Protein AF-A0A4U0VPD2-F1 (afdb_monomer)

Radius of gyration: 25.81 Å; Cα contacts (8 Å, |Δi|>4): 591; chains: 1; bounding box: 63×82×70 Å

pLDDT: mean 79.39, std 20.28, range [28.38, 97.88]

Solvent-accessible surface area (backbone atoms only — not comparable to full-atom values): 23406 Å² total; per-residue (Å²): 134,85,89,72,77,58,67,69,59,53,50,53,51,49,61,71,66,44,53,62,98,40,80,97,32,46,64,57,28,52,53,48,34,50,51,46,30,72,76,31,74,89,40,30,65,59,30,50,51,64,62,63,42,49,47,85,44,72,58,61,93,50,97,59,40,65,62,51,50,54,50,52,41,49,76,73,60,45,29,87,94,36,46,38,31,29,41,38,41,35,30,57,66,44,66,49,91,82,62,72,74,71,69,78,74,71,72,86,77,78,89,83,77,94,71,85,79,80,86,89,83,90,83,89,84,88,84,88,84,88,85,87,84,88,80,90,80,91,78,93,76,91,79,83,84,80,83,79,87,74,90,74,88,74,74,91,69,72,76,72,65,59,55,61,66,43,48,50,68,43,50,21,64,57,47,35,57,30,28,77,56,29,41,34,36,39,35,30,59,39,79,33,92,67,54,35,52,68,28,65,51,21,45,33,38,38,36,44,33,90,78,60,76,53,75,46,55,62,72,80,25,44,34,72,29,66,70,17,37,39,34,38,27,34,34,29,34,37,68,56,90,85,62,65,64,43,52,31,22,33,44,34,35,34,45,23,40,49,48,71,58,78,52,59,40,60,25,24,61,55,23,30,34,41,38,39,31,62,32,61,65,61,54,43,83,76,54,60,72,36,56,36,64,46,29,27,37,39,38,42,36,32,71,74,81,58,74,88,80,64,81,85,63,82,57,34,71,29,89,49,25,44,35,40,37,41,32,41,32,50,75,76,71,92,76,57,94,62,81,86,72,88,72,75,80,58,61,67,60,50,49,55,49,50,67,64,38,46,50,35,97,71,39,47,81,46,83,44,79,37,85,52,55,72,67,57,50,49,51,49,56,34,44,77,70,57,60,69,53,60,89,80,68,80,83,130

Mean predicted aligned error: 10.64 Å

Sequence (396 aa):
MRYRLPLELELTILELAAPPLVKPRLHDRVDFFIKISLVHRSLTAWAQERLHDQFLYTYRPREDEHARLEQRLTEAGFGPSRPISHLYLDVTRFRRRGDPEPDDFDSDAEEDSETSAGAETASSVSAETASSKSAETASAGSESYQSSGGQSNQPSDGHRIFEHAAFERTLSPLLGHYVQGLDTLWLMPPYSWLNLSGIPAPRLLEMDDEAFGNAWDHLHALPLSQRTTLVLRRTVLVLDHENTGCPLRTLILDRCRVFMTADFLYHFPDLEILIVCKSIMLNSVQQFDWLSPSARHIHILQDNFEDLQEDPAPAATFPALESLTFTWLQPDTDKSDGPAVDVADPLPDLRKFVESSIVAPQCTFKYLRSTKSSEEALADAMADLGLASSAFLDSD

Nearest PDB structures (foldseek):
  6ejx-assembly2_A  TM=3.289E-01  e=1.719E+00  Mus musculus

Structure (mmCIF, N/CA/C/O backbone):
data_AF-A0A4U0VPD2-F1
#
_entry.id   AF-A0A4U0VPD2-F1
#
loop_
_atom_site.group_PDB
_atom_site.id
_atom_site.type_symbol
_atom_site.label_atom_id
_atom_site.label_alt_id
_atom_site.label_comp_id
_atom_site.label_asym_id
_atom_site.label_entity_id
_atom_site.label_seq_id
_atom_site.pdbx_PDB_ins_code
_atom_site.Cartn_x
_atom_site.Cartn_y
_atom_site.Cartn_z
_atom_site.occupancy
_atom_site.B_iso_or_equiv
_atom_site.auth_seq_id
_atom_site.auth_comp_id
_atom_site.auth_asym_id
_atom_site.auth_atom_id
_atom_site.pdbx_PDB_model_num
ATOM 1 N N . MET A 1 1 ? -13.083 -40.953 20.394 1.00 58.88 1 MET A N 1
ATOM 2 C CA . MET A 1 1 ? -12.388 -39.726 20.837 1.00 58.88 1 MET A CA 1
ATOM 3 C C . MET A 1 1 ? -12.382 -38.766 19.661 1.00 58.88 1 MET A C 1
ATOM 5 O O . MET A 1 1 ? -12.027 -39.201 18.575 1.00 58.88 1 MET A O 1
ATOM 9 N N . ARG A 1 2 ? -12.872 -37.531 19.819 1.00 75.19 2 ARG A N 1
ATOM 10 C CA . ARG A 1 2 ? -12.791 -36.522 18.752 1.00 75.19 2 ARG A CA 1
ATOM 11 C C . ARG A 1 2 ? -11.402 -35.896 18.836 1.00 75.19 2 ARG A C 1
ATOM 13 O O . ARG A 1 2 ? -11.081 -35.314 19.867 1.00 75.19 2 ARG A O 1
ATOM 20 N N . TYR A 1 3 ? -10.582 -36.086 17.808 1.00 83.44 3 TYR A N 1
ATOM 21 C CA . TYR A 1 3 ? -9.307 -35.384 17.694 1.00 83.44 3 TYR A CA 1
ATOM 22 C C . TYR A 1 3 ? -9.610 -33.900 17.498 1.00 83.44 3 TYR A C 1
ATOM 24 O O . TYR A 1 3 ? -10.364 -33.546 16.593 1.00 83.44 3 TYR A O 1
ATOM 32 N N . ARG A 1 4 ? -9.083 -33.060 18.387 1.00 87.62 4 ARG A N 1
ATOM 33 C CA . ARG A 1 4 ? -9.172 -31.605 18.293 1.00 87.62 4 ARG A CA 1
ATOM 34 C C . ARG A 1 4 ? -7.762 -31.065 18.091 1.00 87.62 4 ARG A C 1
ATOM 36 O O . ARG A 1 4 ? -6.825 -31.608 18.679 1.00 87.62 4 ARG A O 1
ATOM 43 N N . LEU A 1 5 ? -7.618 -30.068 17.224 1.00 90.25 5 LEU A N 1
ATOM 44 C CA . LEU A 1 5 ? -6.331 -29.417 17.015 1.00 90.25 5 LEU A CA 1
ATOM 45 C C . LEU A 1 5 ? -5.939 -28.645 18.292 1.00 90.25 5 LEU A C 1
ATOM 47 O O . LEU A 1 5 ? -6.823 -28.216 19.039 1.00 90.25 5 LEU A O 1
ATOM 51 N N . PRO A 1 6 ? -4.635 -28.489 18.576 1.00 93.56 6 PRO A N 1
ATOM 52 C CA . PRO A 1 6 ? -4.155 -27.499 19.537 1.00 93.56 6 PRO A CA 1
ATOM 53 C C . PRO A 1 6 ? -4.766 -26.123 19.249 1.00 93.56 6 PRO A C 1
ATOM 55 O O . PRO A 1 6 ? -4.922 -25.758 18.081 1.00 93.56 6 PRO A O 1
ATOM 58 N N . LEU A 1 7 ? -5.120 -25.375 20.297 1.00 89.56 7 LEU A N 1
ATOM 59 C CA . LEU A 1 7 ? -5.820 -24.093 20.163 1.00 89.56 7 LEU A CA 1
ATOM 60 C C . LEU A 1 7 ? -5.009 -23.103 19.322 1.00 89.56 7 LEU A C 1
ATOM 62 O O . LEU A 1 7 ? -5.571 -22.396 18.500 1.00 89.56 7 LEU A O 1
ATOM 66 N N . GLU A 1 8 ? -3.694 -23.104 19.486 1.00 90.88 8 GLU A N 1
ATOM 67 C CA . GLU A 1 8 ? -2.759 -22.247 18.764 1.00 90.88 8 GLU A CA 1
ATOM 68 C C . GLU A 1 8 ? -2.860 -22.492 17.254 1.00 90.88 8 GLU A C 1
ATOM 70 O O . GLU A 1 8 ? -2.989 -21.549 16.482 1.00 90.88 8 GLU A O 1
ATOM 75 N N . LEU A 1 9 ? -2.919 -23.763 16.837 1.00 92.69 9 LEU A N 1
ATOM 76 C CA . LEU A 1 9 ? -3.106 -24.126 15.431 1.00 92.69 9 LEU A CA 1
ATOM 77 C C . LEU A 1 9 ? -4.513 -23.781 14.929 1.00 92.69 9 LEU A C 1
ATOM 79 O O . LEU A 1 9 ? -4.644 -23.347 13.788 1.00 92.69 9 LEU A O 1
ATOM 83 N N . GLU A 1 10 ? -5.558 -23.948 15.754 1.00 93.00 10 GLU A N 1
ATOM 84 C CA . GLU A 1 10 ? -6.913 -23.488 15.402 1.00 93.00 10 GLU A CA 1
ATOM 85 C C . GLU A 1 10 ? -6.909 -21.972 15.128 1.00 93.00 10 GLU A C 1
ATOM 87 O O . GLU A 1 10 ? -7.439 -21.538 14.106 1.00 93.00 10 GLU A O 1
ATOM 92 N N . LEU A 1 11 ? -6.272 -21.176 15.994 1.00 91.25 11 LEU A N 1
ATOM 93 C CA . LEU A 1 11 ? -6.189 -19.721 15.854 1.00 91.25 11 LEU A CA 1
ATOM 94 C C . LEU A 1 11 ? -5.367 -19.297 14.635 1.00 91.25 11 LEU A C 1
ATOM 96 O O . LEU A 1 11 ? -5.842 -18.464 13.870 1.00 91.25 11 LEU A O 1
ATOM 100 N N . THR A 1 12 ? -4.202 -19.906 14.390 1.00 89.44 12 THR A N 1
ATOM 101 C CA . THR A 1 12 ? -3.397 -19.617 13.191 1.00 89.44 12 THR A CA 1
ATOM 102 C C . THR A 1 12 ? -4.166 -19.932 11.909 1.00 89.44 12 THR A C 1
ATOM 104 O O . THR A 1 12 ? -4.150 -19.144 10.969 1.00 89.44 12 THR A O 1
ATOM 107 N N . ILE A 1 13 ? -4.887 -21.059 11.857 1.00 91.81 13 ILE A N 1
ATOM 108 C CA . ILE A 1 13 ? -5.717 -21.397 10.691 1.00 91.81 13 ILE A CA 1
ATOM 109 C C . ILE A 1 13 ? -6.816 -20.351 10.492 1.00 91.81 13 ILE A C 1
ATOM 111 O O . ILE A 1 13 ? -7.073 -19.953 9.360 1.00 91.81 13 ILE A O 1
ATOM 115 N N . LEU A 1 14 ? -7.466 -19.901 11.568 1.00 92.31 14 LEU A N 1
ATOM 116 C CA . LEU A 1 14 ? -8.516 -18.887 11.481 1.00 92.31 14 LEU A CA 1
ATOM 117 C C . LEU A 1 14 ? -7.982 -17.511 11.094 1.00 92.31 14 LEU A C 1
ATOM 119 O O . LEU A 1 14 ? -8.668 -16.787 10.384 1.00 92.31 14 LEU A O 1
ATOM 123 N N . GLU A 1 15 ? -6.779 -17.157 11.529 1.00 88.56 15 GLU A N 1
ATOM 124 C CA . GLU A 1 15 ? -6.104 -15.924 11.134 1.00 88.56 15 GLU A CA 1
ATOM 125 C C . GLU A 1 15 ? -5.752 -15.935 9.642 1.00 88.56 15 GLU A C 1
ATOM 127 O O . GLU A 1 15 ? -6.037 -14.964 8.947 1.00 88.56 15 GLU A O 1
ATOM 132 N N . LEU A 1 16 ? -5.252 -17.066 9.130 1.00 85.81 16 LEU A N 1
ATOM 133 C CA . LEU A 1 16 ? -4.991 -17.266 7.699 1.00 85.81 16 LEU A CA 1
ATOM 134 C C . LEU A 1 16 ? -6.275 -17.348 6.859 1.00 85.81 16 LEU A C 1
ATOM 136 O O . LEU A 1 16 ? -6.276 -16.964 5.692 1.00 85.81 16 LEU A O 1
ATOM 140 N N . ALA A 1 17 ? -7.360 -17.875 7.429 1.00 89.44 17 ALA A N 1
ATOM 141 C CA . ALA A 1 17 ? -8.655 -17.980 6.760 1.00 89.44 17 ALA A CA 1
ATOM 142 C C . ALA A 1 17 ? -9.471 -16.681 6.822 1.00 89.44 17 ALA A C 1
ATOM 144 O O . ALA A 1 17 ? -10.429 -16.532 6.059 1.00 89.44 17 ALA A O 1
ATOM 145 N N . ALA A 1 18 ? -9.133 -15.763 7.733 1.00 87.44 18 ALA A N 1
ATOM 146 C CA . ALA A 1 18 ? -9.822 -14.492 7.847 1.00 87.44 18 ALA A CA 1
ATOM 147 C C . ALA A 1 18 ? -9.641 -13.703 6.540 1.00 87.44 18 ALA A C 1
ATOM 149 O O . ALA A 1 18 ? -8.509 -13.565 6.069 1.00 87.44 18 ALA A O 1
ATOM 150 N N . PRO A 1 19 ? -10.722 -13.150 5.956 1.00 84.88 19 PRO A N 1
ATOM 151 C CA . PRO A 1 19 ? -10.618 -12.322 4.761 1.00 84.88 19 PRO A CA 1
ATOM 152 C C . PRO A 1 19 ? -9.566 -11.226 4.958 1.00 84.88 19 PRO A C 1
ATOM 154 O O . PRO A 1 19 ? -9.510 -10.647 6.050 1.00 84.88 19 PRO A O 1
ATOM 157 N N . PRO A 1 20 ? -8.713 -10.950 3.958 1.00 76.94 20 PRO A N 1
ATOM 158 C CA . PRO A 1 20 ? -7.597 -10.029 4.125 1.00 76.94 20 PRO A CA 1
ATOM 159 C C . PRO A 1 20 ? -8.111 -8.635 4.495 1.00 76.94 20 PRO A C 1
ATOM 161 O O . PRO A 1 20 ? -9.221 -8.253 4.115 1.00 76.94 20 PRO A O 1
ATOM 164 N N . LEU A 1 21 ? -7.302 -7.878 5.240 1.00 74.56 21 LEU A N 1
ATOM 165 C CA . LEU A 1 21 ? -7.589 -6.483 5.582 1.00 74.56 21 LEU A CA 1
ATOM 166 C C . LEU A 1 21 ? -7.436 -5.601 4.340 1.00 74.56 21 LEU A C 1
ATOM 168 O O . LEU A 1 21 ? -6.470 -4.872 4.196 1.00 74.56 21 LEU A O 1
ATOM 172 N N . VAL A 1 22 ? -8.370 -5.703 3.405 1.00 71.81 22 VAL A N 1
ATOM 173 C CA . VAL A 1 22 ? -8.450 -4.820 2.241 1.00 71.81 22 VAL A CA 1
ATOM 174 C C . VAL A 1 22 ? -9.832 -4.193 2.287 1.00 71.81 22 VAL A C 1
ATOM 176 O O . VAL A 1 22 ? -10.814 -4.910 2.489 1.00 71.81 22 VAL A O 1
ATOM 179 N N . LYS A 1 23 ? -9.921 -2.871 2.108 1.00 70.62 23 LYS A N 1
ATOM 180 C CA . LYS A 1 23 ? -11.165 -2.082 2.205 1.00 70.62 23 LYS A CA 1
ATOM 181 C C . LYS A 1 23 ? -12.425 -2.793 1.662 1.00 70.62 23 LYS A C 1
ATOM 183 O O . LYS A 1 23 ? -13.365 -2.955 2.442 1.00 70.62 23 LYS A O 1
ATOM 188 N N . PRO A 1 24 ? -12.477 -3.269 0.398 1.00 71.62 24 PRO A N 1
ATOM 189 C CA . PRO A 1 24 ? -13.682 -3.893 -0.160 1.00 71.62 24 PRO A CA 1
ATOM 190 C C . PRO A 1 24 ? -14.129 -5.167 0.572 1.00 71.62 24 PRO A C 1
ATOM 192 O O . PRO A 1 24 ? -15.276 -5.572 0.435 1.00 71.62 24 PRO A O 1
ATOM 195 N N . ARG A 1 25 ? -13.253 -5.792 1.369 1.00 78.56 25 ARG A N 1
ATOM 196 C CA . ARG A 1 25 ? -13.513 -7.035 2.112 1.00 78.56 25 ARG A CA 1
ATOM 197 C C . ARG A 1 25 ? -13.638 -6.831 3.620 1.00 78.56 25 ARG A C 1
ATOM 199 O O . ARG A 1 25 ? -13.714 -7.808 4.365 1.00 78.56 25 ARG A O 1
ATOM 206 N N . LEU A 1 26 ? -13.685 -5.587 4.103 1.00 80.94 26 LEU A N 1
ATOM 207 C CA . LEU A 1 26 ? -13.878 -5.319 5.532 1.00 80.94 26 LEU A CA 1
ATOM 208 C C . LEU A 1 26 ? -15.200 -5.906 6.039 1.00 80.94 26 LEU A C 1
ATOM 210 O O . LEU A 1 26 ? -15.225 -6.514 7.107 1.00 80.94 26 LEU A O 1
ATOM 214 N N . HIS A 1 27 ? -16.273 -5.798 5.251 1.00 84.94 27 HIS A N 1
ATOM 215 C CA . HIS A 1 27 ? -17.558 -6.423 5.570 1.00 84.94 27 HIS A CA 1
ATOM 216 C C . HIS A 1 27 ? -17.444 -7.949 5.657 1.00 84.94 27 HIS A C 1
ATOM 218 O O . HIS A 1 27 ? -17.878 -8.526 6.651 1.00 84.94 27 HIS A O 1
ATOM 224 N N . ASP A 1 28 ? -16.766 -8.587 4.698 1.00 87.25 28 ASP A N 1
ATOM 225 C CA . ASP A 1 28 ? -16.529 -10.035 4.718 1.00 87.25 28 ASP A CA 1
ATOM 226 C C . ASP A 1 28 ? -15.745 -10.464 5.961 1.00 87.25 28 ASP A C 1
ATOM 228 O O . ASP A 1 28 ? -16.038 -11.496 6.567 1.00 87.25 28 ASP A O 1
ATOM 232 N N . ARG A 1 29 ? -14.746 -9.668 6.364 1.00 88.12 29 ARG A N 1
ATOM 233 C CA . ARG A 1 29 ? -13.930 -9.935 7.553 1.00 88.12 29 ARG A CA 1
ATOM 234 C C . ARG A 1 29 ? -14.742 -9.790 8.838 1.00 88.12 29 ARG A C 1
ATOM 236 O O . ARG A 1 29 ? -14.632 -10.636 9.726 1.00 88.12 29 ARG A O 1
ATOM 243 N N . VAL A 1 30 ? -15.577 -8.757 8.938 1.00 89.38 30 VAL A N 1
ATOM 244 C CA . VAL A 1 30 ? -16.491 -8.580 10.074 1.00 89.38 30 VAL A CA 1
ATOM 245 C C . VAL A 1 30 ? -17.472 -9.748 10.153 1.00 89.38 30 VAL A C 1
ATOM 247 O O . VAL A 1 30 ? -17.590 -10.380 11.204 1.00 89.38 30 VAL A O 1
ATOM 250 N N . ASP A 1 31 ? -18.098 -10.105 9.033 1.00 91.56 31 ASP A N 1
ATOM 251 C CA . ASP A 1 31 ? -19.007 -11.245 8.930 1.00 91.56 31 ASP A CA 1
ATOM 252 C C . ASP A 1 31 ? -18.324 -12.561 9.304 1.00 91.56 31 ASP A C 1
ATOM 254 O O . ASP A 1 31 ? -18.918 -13.398 9.990 1.00 91.56 31 ASP A O 1
ATOM 258 N N . PHE A 1 32 ? -17.072 -12.751 8.882 1.00 93.56 32 PHE A N 1
ATOM 259 C CA . PHE A 1 32 ? -16.257 -13.901 9.255 1.00 93.56 32 PHE A CA 1
ATOM 260 C C . PHE A 1 32 ? -16.094 -13.989 10.776 1.00 93.56 32 PHE A C 1
ATOM 262 O O . PHE A 1 32 ? -16.447 -15.011 11.368 1.00 93.56 32 PHE A O 1
ATOM 269 N N . PHE A 1 33 ? -15.641 -12.920 11.438 1.00 92.94 33 PHE A N 1
ATOM 270 C CA . PHE A 1 33 ? -15.448 -12.932 12.891 1.00 92.94 33 PHE A CA 1
ATOM 271 C C . PHE A 1 33 ? -16.761 -13.063 13.665 1.00 92.94 33 PHE A C 1
ATOM 273 O O . PHE A 1 33 ? -16.807 -13.796 14.657 1.00 92.94 33 PHE A O 1
ATOM 280 N N . ILE A 1 34 ? -17.849 -12.445 13.195 1.00 92.06 34 ILE A N 1
ATOM 281 C CA . ILE A 1 34 ? -19.185 -12.639 13.771 1.00 92.06 34 ILE A CA 1
ATOM 282 C C . ILE A 1 34 ? -19.573 -14.119 13.684 1.00 92.06 34 ILE A C 1
ATOM 284 O O . ILE A 1 34 ? -19.915 -14.716 14.707 1.00 92.06 34 ILE A O 1
ATOM 288 N N . LYS A 1 35 ? -19.450 -14.753 12.510 1.00 94.56 35 LYS A N 1
ATOM 289 C CA . LYS A 1 35 ? -19.754 -16.184 12.324 1.00 94.56 35 LYS A CA 1
ATOM 290 C C . LYS A 1 35 ? -18.911 -17.069 13.245 1.00 94.56 35 LYS A C 1
ATOM 292 O O . LYS A 1 35 ? -19.472 -17.924 13.929 1.00 94.56 35 LYS A O 1
ATOM 297 N N . ILE A 1 36 ? -17.599 -16.839 13.339 1.00 93.62 36 ILE A N 1
ATOM 298 C CA . ILE A 1 36 ? -16.724 -17.589 14.257 1.00 93.62 36 ILE A CA 1
ATOM 299 C C . ILE A 1 36 ? -17.168 -17.413 15.713 1.00 93.62 36 ILE A C 1
ATOM 301 O O . ILE A 1 36 ? -17.282 -18.401 16.444 1.00 93.62 36 ILE A O 1
ATOM 305 N N . SER A 1 37 ? -17.485 -16.182 16.123 1.00 92.62 37 SER A N 1
ATOM 306 C CA . SER A 1 37 ? -17.916 -15.876 17.490 1.00 92.62 37 SER A CA 1
ATOM 307 C C . SER A 1 37 ? -19.238 -16.555 17.876 1.00 92.62 37 SER A C 1
ATOM 309 O O . SER A 1 37 ? -19.411 -16.922 19.040 1.00 92.62 37 SER A O 1
ATOM 311 N N . LEU A 1 38 ? -20.139 -16.761 16.905 1.00 93.38 38 LEU A N 1
ATOM 312 C CA . LEU A 1 38 ? -21.433 -17.424 17.086 1.00 93.38 38 LEU A CA 1
ATOM 313 C C . LEU A 1 38 ? -21.311 -18.951 17.123 1.00 93.38 38 LEU A C 1
ATOM 315 O O . LEU A 1 38 ? -22.008 -19.605 17.899 1.00 93.38 38 LEU A O 1
ATOM 319 N N . VAL A 1 39 ? -20.431 -19.529 16.301 1.00 93.94 39 VAL A N 1
ATOM 320 C CA . VAL A 1 39 ? -20.255 -20.989 16.215 1.00 93.94 39 VAL A CA 1
ATOM 321 C C . VAL A 1 39 ? -19.400 -21.519 17.372 1.00 93.94 39 VAL A C 1
ATOM 323 O O . VAL A 1 39 ? -19.663 -22.605 17.894 1.00 93.94 39 VAL A O 1
ATOM 326 N N . HIS A 1 40 ? -18.399 -20.755 17.818 1.00 91.88 40 HIS A N 1
ATOM 327 C CA . HIS A 1 40 ? -17.426 -21.199 18.812 1.00 91.88 40 HIS A CA 1
ATOM 328 C C . HIS A 1 40 ? -17.308 -20.221 19.982 1.00 91.88 40 HIS A C 1
ATOM 330 O O . HIS A 1 40 ? -16.508 -19.291 19.964 1.00 91.88 40 HIS A O 1
ATOM 336 N N . ARG A 1 41 ? -18.014 -20.513 21.082 1.00 91.75 41 ARG A N 1
ATOM 337 C CA . ARG A 1 41 ? -17.961 -19.700 22.313 1.00 91.75 41 ARG A CA 1
ATOM 338 C C . ARG A 1 41 ? -16.543 -19.515 22.878 1.00 91.75 41 ARG A C 1
ATOM 340 O O . ARG A 1 41 ? -16.260 -18.496 23.495 1.00 91.75 41 ARG A O 1
ATOM 347 N N . SER A 1 42 ? -15.650 -20.492 22.686 1.00 92.69 42 SER A N 1
ATOM 348 C CA . SER A 1 42 ? -14.246 -20.379 23.115 1.00 92.69 42 SER A CA 1
ATOM 349 C C . SER A 1 42 ? -13.431 -19.390 22.279 1.00 92.69 42 SER A C 1
ATOM 351 O O . SER A 1 42 ? -12.374 -18.969 22.725 1.00 92.69 42 SER A O 1
ATOM 353 N N . LEU A 1 43 ? -13.908 -19.037 21.082 1.00 94.25 43 LEU A N 1
ATOM 354 C CA . LEU A 1 43 ? -13.249 -18.121 20.150 1.00 94.25 43 LEU A CA 1
ATOM 355 C C . LEU A 1 43 ? -13.876 -16.724 20.154 1.00 94.25 43 LEU A C 1
ATOM 357 O O . LEU A 1 43 ? -13.352 -15.829 19.504 1.00 94.25 43 LEU A O 1
ATOM 361 N N . THR A 1 44 ? -14.971 -16.508 20.890 1.00 93.94 44 THR A N 1
ATOM 362 C CA . THR A 1 44 ? -15.652 -15.208 20.953 1.00 93.94 44 THR A CA 1
ATOM 363 C C . THR A 1 44 ? -14.714 -14.094 21.418 1.00 93.94 44 THR A C 1
ATOM 365 O O . THR A 1 44 ? -14.693 -13.043 20.793 1.00 93.94 44 THR A O 1
ATOM 368 N N . ALA A 1 45 ? -13.913 -14.329 22.464 1.00 92.38 45 ALA A N 1
ATOM 369 C CA . ALA A 1 45 ? -12.974 -13.327 22.975 1.00 92.38 45 ALA A CA 1
ATOM 370 C C . ALA A 1 45 ? -11.901 -12.964 21.935 1.00 92.38 45 ALA A C 1
ATOM 372 O O . ALA A 1 45 ? -11.672 -11.786 21.690 1.00 92.38 45 ALA A O 1
ATOM 373 N N . TRP A 1 46 ? -11.323 -13.968 21.270 1.00 93.50 46 TRP A N 1
ATOM 374 C CA . TRP A 1 46 ? -10.356 -13.770 20.187 1.00 93.50 46 TRP A CA 1
ATOM 375 C C . TRP A 1 46 ? -10.970 -13.023 18.993 1.00 93.50 46 TRP A C 1
ATOM 377 O O . TRP A 1 46 ? -10.392 -12.065 18.492 1.00 93.50 46 TRP A O 1
ATOM 387 N N . ALA A 1 47 ? -12.173 -13.406 18.557 1.00 93.06 47 ALA A N 1
ATOM 388 C CA . ALA A 1 47 ? -12.852 -12.747 17.442 1.00 93.06 47 ALA A CA 1
ATOM 389 C C . ALA A 1 47 ? -13.189 -11.283 17.771 1.00 93.06 47 ALA A C 1
ATOM 391 O O . ALA A 1 47 ? -13.037 -10.409 16.922 1.00 93.06 47 ALA A O 1
ATOM 392 N N . GLN A 1 48 ? -13.617 -11.006 19.007 1.00 90.62 48 GLN A N 1
ATOM 393 C CA . GLN A 1 48 ? -13.851 -9.643 19.485 1.00 90.62 48 GLN A CA 1
ATOM 394 C C . GLN A 1 48 ? -12.556 -8.835 19.522 1.00 90.62 48 GLN A C 1
ATOM 396 O O . GLN A 1 48 ? -12.541 -7.716 19.024 1.00 90.62 48 GLN A O 1
ATOM 401 N N . GLU A 1 49 ? -11.474 -9.394 20.062 1.00 89.94 49 GLU A N 1
ATOM 402 C CA . GLU A 1 49 ? -10.154 -8.760 20.059 1.00 89.94 49 GLU A CA 1
ATOM 403 C C . GLU A 1 49 ? -9.753 -8.338 18.639 1.00 89.94 49 GLU A C 1
ATOM 405 O O . GLU A 1 49 ? -9.527 -7.155 18.407 1.00 89.94 49 GLU A O 1
ATOM 410 N N . ARG A 1 50 ? -9.851 -9.250 17.662 1.00 89.00 50 ARG A N 1
ATOM 411 C CA . ARG A 1 50 ? -9.495 -8.983 16.256 1.00 89.00 50 ARG A CA 1
ATOM 412 C C . ARG A 1 50 ? -10.404 -7.984 15.544 1.00 89.00 50 ARG A C 1
ATOM 414 O O . ARG A 1 50 ? -9.953 -7.270 14.645 1.00 89.00 50 ARG A O 1
ATOM 421 N N . LEU A 1 51 ? -11.679 -7.922 15.926 1.00 87.06 51 LEU A N 1
ATOM 422 C CA . LEU A 1 51 ? -12.599 -6.878 15.466 1.00 87.06 51 LEU A CA 1
ATOM 423 C C . LEU A 1 51 ? -12.235 -5.506 16.043 1.00 87.06 51 LEU A C 1
ATOM 425 O O . LEU A 1 51 ? -12.443 -4.492 15.385 1.00 87.06 51 LEU A O 1
ATOM 429 N N . HIS A 1 52 ? -11.693 -5.476 17.258 1.00 87.38 52 HIS A N 1
ATOM 430 C CA . HIS A 1 52 ? -11.301 -4.254 17.945 1.00 87.38 52 HIS A CA 1
ATOM 431 C C . HIS A 1 52 ? -9.877 -3.776 17.617 1.00 87.38 52 HIS A C 1
ATOM 433 O O . HIS A 1 52 ? -9.535 -2.667 18.009 1.00 87.38 52 HIS A O 1
ATOM 439 N N . ASP A 1 53 ? -9.056 -4.547 16.903 1.00 87.50 53 ASP A N 1
ATOM 440 C CA . ASP A 1 53 ? -7.723 -4.098 16.454 1.00 87.50 53 ASP A CA 1
ATOM 441 C C . ASP A 1 53 ? -7.794 -3.059 15.319 1.00 87.50 53 ASP A C 1
ATOM 443 O O . ASP A 1 53 ? -6.797 -2.421 14.967 1.00 87.50 53 ASP A O 1
ATOM 447 N N . GLN A 1 54 ? -8.988 -2.884 14.747 1.00 88.31 54 GLN A N 1
ATOM 448 C CA . GLN A 1 54 ? -9.264 -2.007 13.620 1.00 88.31 54 GLN A CA 1
ATOM 449 C C . GLN A 1 54 ? -10.153 -0.839 14.040 1.00 88.31 54 GLN A C 1
ATOM 451 O O . GLN A 1 54 ? -11.156 -1.013 14.736 1.00 88.31 54 GLN A O 1
ATOM 456 N N . PHE A 1 55 ? -9.827 0.354 13.551 1.00 92.38 55 PHE A N 1
ATOM 457 C CA . PHE A 1 55 ? -10.676 1.528 13.687 1.00 92.38 55 PHE A CA 1
ATOM 458 C C . PHE A 1 55 ? -11.029 2.099 12.317 1.00 92.38 55 PHE A C 1
ATOM 460 O O . PHE A 1 55 ? -10.152 2.439 11.523 1.00 92.38 55 PHE A O 1
ATOM 467 N N . LEU A 1 56 ? -12.334 2.211 12.057 1.00 92.81 56 LEU A N 1
ATOM 468 C CA . LEU A 1 56 ? -12.879 2.768 10.826 1.00 92.81 56 LEU A CA 1
ATOM 469 C C . LEU A 1 56 ? -13.446 4.163 11.078 1.00 92.81 56 LEU A C 1
ATOM 471 O O . LEU A 1 56 ? -14.385 4.344 11.874 1.00 92.81 56 LEU A O 1
ATOM 475 N N . TYR A 1 57 ? -12.911 5.143 10.359 1.00 92.69 57 TYR A N 1
ATOM 476 C CA . TYR A 1 57 ? -13.352 6.518 10.464 1.00 92.69 57 TYR A CA 1
ATOM 477 C C . TYR A 1 57 ? -13.595 7.156 9.102 1.00 92.69 57 TYR A C 1
ATOM 479 O O . TYR A 1 57 ? -12.707 7.196 8.261 1.00 92.69 57 TYR A O 1
ATOM 487 N N . THR A 1 58 ? -14.796 7.704 8.928 1.00 92.75 58 THR A N 1
ATOM 488 C CA . THR A 1 58 ? -15.167 8.531 7.780 1.00 92.75 58 THR A CA 1
ATOM 489 C C . THR A 1 58 ? -15.445 9.931 8.285 1.00 92.75 58 THR A C 1
ATOM 491 O O . THR A 1 58 ? -16.399 10.136 9.042 1.00 92.75 58 THR A O 1
ATOM 494 N N . TYR A 1 59 ? -14.620 10.877 7.859 1.00 90.56 59 TYR A N 1
ATOM 495 C CA . TYR A 1 59 ? -14.753 12.281 8.190 1.00 90.56 59 TYR A CA 1
ATOM 496 C C . TYR A 1 59 ? -16.062 12.849 7.642 1.00 90.56 59 TYR A C 1
ATOM 498 O O . TYR A 1 59 ? -16.415 12.669 6.471 1.00 90.56 59 TYR A O 1
ATOM 506 N N . ARG A 1 60 ? -16.781 13.581 8.494 1.00 90.25 60 ARG A N 1
ATOM 507 C CA . ARG A 1 60 ? -17.911 14.415 8.089 1.00 90.25 60 ARG A CA 1
ATOM 508 C C . ARG A 1 60 ? -17.619 15.876 8.432 1.00 90.25 60 ARG A C 1
ATOM 510 O O . ARG A 1 60 ? -17.197 16.145 9.550 1.00 90.25 60 ARG A O 1
ATOM 517 N N . PRO A 1 61 ? -17.896 16.831 7.529 1.00 86.00 61 PRO A N 1
ATOM 518 C CA . PRO A 1 61 ? -17.673 18.248 7.801 1.00 86.00 61 PRO A CA 1
ATOM 519 C C . PRO A 1 61 ? -18.696 18.765 8.828 1.00 86.00 61 PRO A C 1
ATOM 521 O O . PRO A 1 61 ? -19.775 19.234 8.469 1.00 86.00 61 PRO A O 1
ATOM 524 N N . ARG A 1 62 ? -18.391 18.610 10.121 1.00 87.12 62 ARG A N 1
ATOM 525 C CA . ARG A 1 62 ? -19.194 19.076 11.264 1.00 87.12 62 ARG A CA 1
ATOM 526 C C . ARG A 1 62 ? -18.305 19.823 12.253 1.00 87.12 62 ARG A C 1
ATOM 528 O O . ARG A 1 62 ? -17.146 19.462 12.430 1.00 87.12 62 ARG A O 1
ATOM 535 N N . GLU A 1 63 ? -18.868 20.821 12.930 1.00 85.50 63 GLU A N 1
ATOM 536 C CA . GLU A 1 63 ? -18.147 21.636 13.923 1.00 85.50 63 GLU A CA 1
ATOM 537 C C . GLU A 1 63 ? -17.620 20.792 15.102 1.00 85.50 63 GLU A C 1
ATOM 539 O O . GLU A 1 63 ? -16.537 21.046 15.625 1.00 85.50 63 GLU A O 1
ATOM 544 N N . ASP A 1 64 ? -18.350 19.742 15.493 1.00 89.38 64 ASP A N 1
ATOM 545 C CA . ASP A 1 64 ? -18.022 18.856 16.614 1.00 89.38 64 ASP A CA 1
ATOM 546 C C . ASP A 1 64 ? -17.291 17.568 16.197 1.00 89.38 64 ASP A C 1
ATOM 548 O O . ASP A 1 64 ? -17.117 16.655 17.008 1.00 89.38 64 ASP A O 1
ATOM 552 N N . GLU A 1 65 ? -16.845 17.471 14.941 1.00 88.19 65 GLU A N 1
ATOM 553 C CA . GLU A 1 65 ? -16.363 16.208 14.381 1.00 88.19 65 GLU A CA 1
ATOM 554 C C . GLU A 1 65 ? -15.123 15.664 15.116 1.00 88.19 65 GLU A C 1
ATOM 556 O O . GLU A 1 65 ? -15.026 14.460 15.350 1.00 88.19 65 GLU A O 1
ATOM 561 N N . HIS A 1 66 ? -14.217 16.531 15.582 1.00 87.38 66 HIS A N 1
ATOM 562 C CA . HIS A 1 66 ? -13.089 16.102 16.420 1.00 87.38 66 HIS A CA 1
ATOM 563 C C . HIS A 1 66 ? -13.515 15.508 17.753 1.00 87.38 66 HIS A C 1
ATOM 565 O O . HIS A 1 66 ? -13.013 14.455 18.136 1.00 87.38 66 HIS A O 1
ATOM 571 N N . ALA A 1 67 ? -14.424 16.184 18.461 1.00 90.69 67 ALA A N 1
ATOM 572 C CA . ALA A 1 67 ? -14.895 15.725 19.760 1.00 90.69 67 ALA A CA 1
ATOM 573 C C . ALA A 1 67 ? -15.597 14.370 19.610 1.00 90.69 67 ALA A C 1
ATOM 575 O O . ALA A 1 67 ? -15.427 13.479 20.438 1.00 90.69 67 ALA A O 1
ATOM 576 N N . ARG A 1 68 ? -16.320 14.177 18.501 1.00 92.06 68 ARG A N 1
ATOM 577 C CA . ARG A 1 68 ? -16.948 12.898 18.157 1.00 92.06 68 ARG A CA 1
ATOM 578 C C . ARG A 1 68 ? -15.929 11.813 17.820 1.00 92.06 68 ARG A C 1
ATOM 580 O O . ARG A 1 68 ? -16.128 10.672 18.231 1.00 92.06 68 ARG A O 1
ATOM 587 N N . LEU A 1 69 ? -14.854 12.131 17.096 1.00 93.25 69 LEU A N 1
ATOM 588 C CA . LEU A 1 69 ? -13.753 11.195 16.850 1.00 93.25 69 LEU A CA 1
ATOM 589 C C . LEU A 1 69 ? -13.088 10.768 18.165 1.00 93.25 69 LEU A C 1
ATOM 591 O O . LEU A 1 69 ? -12.981 9.573 18.426 1.00 93.25 69 LEU A O 1
ATOM 595 N N . GLU A 1 70 ? -12.708 11.724 19.013 1.00 93.62 70 GLU A N 1
ATOM 596 C CA . GLU A 1 70 ? -12.094 11.471 20.324 1.00 93.62 70 GLU A 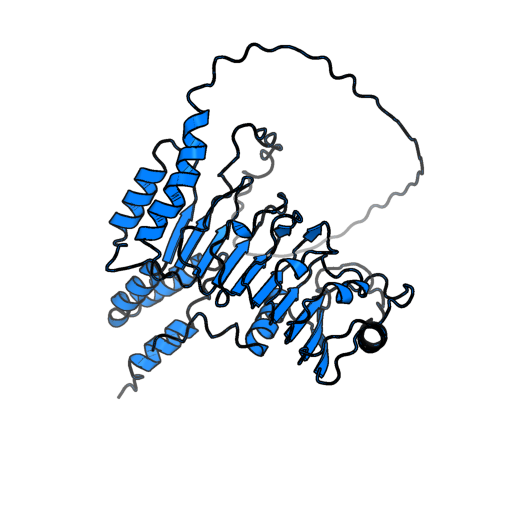CA 1
ATOM 597 C C . GLU A 1 70 ? -13.005 10.630 21.232 1.00 93.62 70 GLU A C 1
ATOM 599 O O . GLU A 1 70 ? -12.567 9.642 21.832 1.00 93.62 70 GLU A O 1
ATOM 604 N N . GLN A 1 71 ? -14.297 10.967 21.277 1.00 94.75 71 GLN A N 1
ATOM 605 C CA . GLN A 1 71 ? -15.300 10.202 22.010 1.00 94.75 71 GLN A CA 1
ATOM 606 C C . GLN A 1 71 ? -15.386 8.764 21.488 1.00 94.75 71 GLN A C 1
ATOM 608 O O . GLN A 1 71 ? -15.308 7.830 22.282 1.00 94.75 71 GLN A O 1
ATOM 613 N N . ARG A 1 72 ? -15.487 8.563 20.167 1.00 94.62 72 ARG A N 1
ATOM 614 C CA . ARG A 1 72 ? -15.560 7.220 19.565 1.00 94.62 72 ARG A CA 1
ATOM 615 C C . ARG A 1 72 ? -14.309 6.390 19.836 1.00 94.62 72 ARG A C 1
ATOM 617 O O . ARG A 1 72 ? -14.427 5.193 20.082 1.00 94.62 72 ARG A O 1
ATOM 624 N N . LEU A 1 73 ? -13.129 7.005 19.788 1.00 94.31 73 LEU A N 1
ATOM 625 C CA . LEU A 1 73 ? -11.863 6.343 20.109 1.00 94.31 73 LEU A CA 1
ATOM 626 C C . LEU A 1 73 ? -11.837 5.876 21.568 1.00 94.31 73 LEU A C 1
ATOM 628 O O . LEU A 1 73 ? -11.497 4.726 21.849 1.00 94.31 73 LEU A O 1
ATOM 632 N N . THR A 1 74 ? -12.276 6.743 22.480 1.00 94.06 74 THR A N 1
ATOM 633 C CA . THR A 1 74 ? -12.345 6.449 23.916 1.00 94.06 74 THR A CA 1
ATOM 634 C C . THR A 1 74 ? -13.396 5.379 24.232 1.00 94.06 74 THR A C 1
ATOM 636 O O . THR A 1 74 ? -13.120 4.448 24.985 1.00 94.06 74 THR A O 1
ATOM 639 N N . GLU A 1 75 ? -14.585 5.453 23.627 1.00 93.69 75 GLU A N 1
ATOM 640 C CA . GLU A 1 75 ? -15.665 4.467 23.791 1.00 93.69 75 GLU A CA 1
ATOM 641 C C . GLU A 1 75 ? -15.295 3.088 23.234 1.00 93.69 75 GLU A C 1
ATOM 643 O O . GLU A 1 75 ? -15.682 2.066 23.802 1.00 93.69 75 GLU A O 1
ATOM 648 N N . ALA A 1 76 ? -14.505 3.042 22.158 1.00 90.69 76 ALA A N 1
ATOM 649 C CA . ALA A 1 76 ? -13.954 1.800 21.622 1.00 90.69 76 ALA A CA 1
ATOM 650 C C . ALA A 1 76 ? -12.816 1.217 22.489 1.00 90.69 76 ALA A C 1
ATOM 652 O O . ALA A 1 76 ? -12.366 0.094 22.251 1.00 90.69 76 ALA A O 1
ATOM 653 N N . GLY A 1 77 ? -12.376 1.948 23.520 1.00 93.44 77 GLY A N 1
ATOM 654 C CA . GLY A 1 77 ? -11.347 1.516 24.461 1.00 93.44 77 GLY A CA 1
ATOM 655 C C . GLY A 1 77 ? -9.921 1.660 23.932 1.00 93.44 77 GLY A C 1
ATOM 656 O O . GLY A 1 77 ? -9.023 1.004 24.462 1.00 93.44 77 GLY A O 1
ATOM 657 N N . PHE A 1 78 ? -9.705 2.482 22.900 1.00 94.00 78 PHE A N 1
ATOM 658 C CA . PHE A 1 78 ? -8.359 2.822 22.448 1.00 94.00 78 PHE A CA 1
ATOM 659 C C . PHE A 1 78 ? -7.715 3.843 23.385 1.00 94.00 78 PHE A C 1
ATOM 661 O O . PHE A 1 78 ? -8.380 4.691 23.980 1.00 94.00 78 PHE A O 1
ATOM 668 N N . GLY A 1 79 ? -6.395 3.774 23.499 1.00 92.12 79 GLY A N 1
ATOM 669 C CA . GLY A 1 79 ? -5.601 4.688 24.312 1.00 92.12 79 GLY A CA 1
ATOM 670 C C . GLY A 1 79 ? -4.170 4.182 24.483 1.00 92.12 79 GLY A C 1
ATOM 671 O O . GLY A 1 79 ? -3.770 3.237 23.807 1.00 92.12 79 GLY A O 1
ATOM 672 N N . PRO A 1 80 ? -3.394 4.737 25.427 1.00 91.00 80 PRO A N 1
ATOM 673 C CA . PRO A 1 80 ? -1.992 4.354 25.617 1.00 91.00 80 PRO A CA 1
ATOM 674 C C . PRO A 1 80 ? -1.785 2.871 25.946 1.00 91.00 80 PRO A C 1
ATOM 676 O O . PRO A 1 80 ? -0.769 2.290 25.584 1.00 91.00 80 PRO A O 1
ATOM 679 N N . SER A 1 81 ? -2.745 2.244 26.634 1.00 92.38 81 SER A N 1
ATOM 680 C CA . SER A 1 81 ? -2.703 0.814 26.968 1.00 92.38 81 SER A CA 1
ATOM 681 C C . SER A 1 81 ? -3.176 -0.094 25.835 1.00 92.38 81 SER A C 1
ATOM 683 O O . SER A 1 81 ? -3.014 -1.307 25.924 1.00 92.38 81 SER A O 1
ATOM 685 N N . ARG A 1 82 ? -3.822 0.475 24.816 1.00 91.94 82 ARG A N 1
ATOM 686 C CA . ARG A 1 82 ? -4.409 -0.248 23.693 1.00 91.94 82 ARG A CA 1
ATOM 687 C C . ARG A 1 82 ? -4.360 0.639 22.446 1.00 91.94 82 ARG A C 1
ATOM 689 O O . ARG A 1 82 ? -5.364 1.285 22.123 1.00 91.94 82 ARG A O 1
ATOM 696 N N . PRO A 1 83 ? -3.192 0.747 21.797 1.00 93.44 83 PRO A N 1
ATOM 697 C CA . PRO A 1 83 ? -3.073 1.535 20.584 1.00 93.44 83 PRO A CA 1
ATOM 698 C C . PRO A 1 83 ? -3.853 0.885 19.434 1.00 93.44 83 PRO A C 1
ATOM 700 O O . PRO A 1 83 ? -4.102 -0.319 19.431 1.00 93.44 83 PRO A O 1
ATOM 703 N N . ILE A 1 84 ? -4.227 1.697 18.452 1.00 94.19 84 ILE A N 1
ATOM 704 C CA . ILE A 1 84 ? -4.800 1.248 17.186 1.00 94.19 84 ILE A CA 1
ATOM 705 C C . ILE A 1 84 ? -3.669 0.671 16.336 1.00 94.19 84 ILE A C 1
ATOM 707 O O . ILE A 1 84 ? -2.700 1.376 16.045 1.00 94.19 84 ILE A O 1
ATOM 711 N N . SER A 1 85 ? -3.815 -0.579 15.907 1.00 92.94 85 SER A N 1
ATOM 712 C CA . SER A 1 85 ? -2.883 -1.220 14.970 1.00 92.94 85 SER A CA 1
ATOM 713 C C . SER A 1 85 ? -3.283 -0.986 13.515 1.00 92.94 85 SER A C 1
ATOM 715 O O . SER A 1 85 ? -2.421 -0.834 12.653 1.00 92.94 85 SER A O 1
ATOM 717 N N . HIS A 1 86 ? -4.585 -0.895 13.242 1.00 92.94 86 HIS A N 1
ATOM 718 C CA . HIS A 1 86 ? -5.133 -0.783 11.895 1.00 92.94 86 HIS A CA 1
ATOM 719 C C . HIS A 1 86 ? -6.113 0.391 11.820 1.00 92.94 86 HIS A C 1
ATOM 721 O O . HIS A 1 86 ? -7.195 0.346 12.407 1.00 92.94 86 HIS A O 1
ATOM 727 N N . LEU A 1 87 ? -5.743 1.450 11.101 1.00 94.00 87 LEU A N 1
ATOM 728 C CA . LEU A 1 87 ? -6.576 2.640 10.938 1.00 94.00 87 LEU A CA 1
ATOM 729 C C . LEU A 1 87 ? -7.030 2.765 9.489 1.00 94.00 87 LEU A C 1
ATOM 731 O O . LEU A 1 87 ? -6.210 2.860 8.584 1.00 94.00 87 LEU A O 1
ATOM 735 N N . TYR A 1 88 ? -8.339 2.827 9.281 1.00 93.19 88 TYR A N 1
ATOM 736 C CA . TYR A 1 88 ? -8.918 3.292 8.030 1.00 93.19 88 TYR A CA 1
ATOM 737 C C . TYR A 1 88 ? -9.451 4.704 8.229 1.00 93.19 88 TYR A C 1
ATOM 739 O O . TYR A 1 88 ? -10.318 4.944 9.078 1.00 93.19 88 TYR A O 1
ATOM 747 N N . LEU A 1 89 ? -8.935 5.624 7.428 1.00 93.38 89 LEU A N 1
ATOM 748 C CA . LEU A 1 89 ? -9.250 7.035 7.472 1.00 93.38 89 LEU A CA 1
ATOM 749 C C . LEU A 1 89 ? -9.777 7.476 6.107 1.00 93.38 89 LEU A C 1
ATOM 751 O O . LEU A 1 89 ? -9.026 7.642 5.151 1.00 93.38 89 LEU A O 1
ATOM 755 N N . ASP A 1 90 ? -11.084 7.687 6.029 1.00 92.56 90 ASP A N 1
ATOM 756 C CA . ASP A 1 90 ? -11.729 8.279 4.869 1.00 92.56 90 ASP A CA 1
ATOM 757 C C . ASP A 1 90 ? -11.940 9.770 5.097 1.00 92.56 90 ASP A C 1
ATOM 759 O O . ASP A 1 90 ? -12.771 10.188 5.905 1.00 92.56 90 ASP A O 1
ATOM 763 N N . VAL A 1 91 ? -11.143 10.567 4.395 1.00 91.12 91 VAL A N 1
ATOM 764 C CA . VAL A 1 91 ? -11.150 12.032 4.446 1.00 91.12 91 VAL A CA 1
ATOM 765 C C . VAL A 1 91 ? -11.523 12.625 3.091 1.00 91.12 91 VAL A C 1
ATOM 767 O O . VAL A 1 91 ? -11.305 13.805 2.862 1.00 91.12 91 VAL A O 1
ATOM 770 N N . THR A 1 92 ? -12.169 11.858 2.212 1.00 88.75 92 THR A N 1
ATOM 771 C CA . THR A 1 92 ? -12.623 12.330 0.887 1.00 88.75 92 THR A CA 1
ATOM 772 C C . THR A 1 92 ? -13.535 13.555 0.972 1.00 88.75 92 THR A C 1
ATOM 774 O O . THR A 1 92 ? -13.528 14.422 0.104 1.00 88.75 92 THR A O 1
ATOM 777 N N . ARG A 1 93 ? -14.311 13.669 2.055 1.00 86.31 93 ARG A N 1
ATOM 778 C CA . ARG A 1 93 ? -15.201 14.812 2.319 1.00 86.31 93 ARG A CA 1
ATOM 779 C C . ARG A 1 93 ? -14.490 16.017 2.933 1.00 86.31 93 ARG A C 1
ATOM 781 O O . ARG A 1 93 ? -15.135 17.030 3.199 1.00 86.31 93 ARG A O 1
ATOM 788 N N . PHE A 1 94 ? -13.193 15.912 3.200 1.00 83.75 94 PHE A N 1
ATOM 789 C CA . PHE A 1 94 ? -12.387 17.026 3.668 1.00 83.75 94 PHE A CA 1
ATOM 790 C C . PHE A 1 94 ? -12.011 17.884 2.451 1.00 83.75 94 PHE A C 1
ATOM 792 O O . PHE A 1 94 ? -11.176 17.516 1.626 1.00 83.75 94 PHE A O 1
ATOM 799 N N . ARG A 1 95 ? -12.740 18.993 2.292 1.00 73.88 95 ARG A N 1
ATOM 800 C CA . ARG A 1 95 ? -12.577 19.958 1.196 1.00 73.88 95 ARG A CA 1
ATOM 801 C C . ARG A 1 95 ? -11.771 21.164 1.652 1.00 73.88 95 ARG A C 1
ATOM 803 O O . ARG A 1 95 ? -11.874 21.564 2.817 1.00 73.88 95 ARG A O 1
ATOM 810 N N . ARG A 1 96 ? -11.044 21.802 0.728 1.00 65.62 96 ARG A N 1
ATOM 811 C CA . ARG A 1 96 ? -10.471 23.117 0.998 1.00 65.62 96 ARG A CA 1
ATOM 812 C C . ARG A 1 96 ? -11.602 24.133 0.948 1.00 65.62 96 ARG A C 1
ATOM 814 O O . ARG A 1 96 ? -12.483 24.091 0.091 1.00 65.62 96 ARG A O 1
ATOM 821 N N . ARG A 1 97 ? -11.589 25.087 1.875 1.00 62.81 97 ARG A N 1
ATOM 822 C CA . ARG A 1 97 ? -12.542 26.194 1.824 1.00 62.81 97 ARG A CA 1
ATOM 823 C C . ARG A 1 97 ? -12.361 26.966 0.511 1.00 62.81 97 ARG A C 1
ATOM 825 O O . ARG A 1 97 ? -11.286 27.508 0.273 1.00 62.81 97 ARG A O 1
ATOM 832 N N . GLY A 1 98 ? -13.440 27.089 -0.260 1.00 65.06 98 GLY A N 1
ATOM 833 C CA . GLY A 1 98 ? -13.454 27.823 -1.526 1.00 65.06 98 GLY A CA 1
ATOM 834 C C . GLY A 1 98 ? -13.286 26.942 -2.758 1.00 65.06 98 GLY A C 1
ATOM 835 O O . GLY A 1 98 ? -13.425 27.464 -3.862 1.00 65.06 98 GLY A O 1
ATOM 836 N N . ASP A 1 99 ? -13.062 25.636 -2.580 1.00 66.94 99 ASP A N 1
ATOM 837 C CA . ASP A 1 99 ? -13.324 24.696 -3.661 1.00 66.94 99 ASP A CA 1
ATOM 838 C C . ASP A 1 99 ? -14.815 24.836 -3.998 1.00 66.94 99 ASP A C 1
ATOM 840 O O . ASP A 1 99 ? -15.638 24.794 -3.069 1.00 66.94 99 ASP A O 1
ATOM 844 N N . PRO A 1 100 ? -15.178 25.095 -5.269 1.00 66.06 100 PRO A N 1
ATOM 845 C CA . PRO A 1 100 ? -16.578 25.084 -5.657 1.00 66.06 100 PRO A CA 1
ATOM 846 C C . PRO A 1 100 ? -17.173 23.772 -5.150 1.00 66.06 100 PRO A C 1
ATOM 848 O O . PRO A 1 100 ? -16.509 22.729 -5.214 1.00 66.06 100 PRO A O 1
ATOM 851 N N . GLU A 1 101 ? -18.392 23.814 -4.597 1.00 65.31 101 GLU A N 1
ATOM 852 C CA . GLU A 1 101 ? -19.133 22.560 -4.503 1.00 65.31 101 GLU A CA 1
ATOM 853 C C . GLU A 1 101 ? -19.062 21.971 -5.910 1.00 65.31 101 GLU A C 1
ATOM 855 O O . GLU A 1 101 ? -19.316 22.723 -6.855 1.00 65.31 101 GLU A O 1
ATOM 860 N N . PRO A 1 102 ? -18.556 20.732 -6.077 1.00 61.94 102 PRO A N 1
ATOM 861 C CA . PRO A 1 102 ? -18.597 20.100 -7.377 1.00 61.94 102 PRO A CA 1
ATOM 862 C C . PRO A 1 102 ? -20.053 20.233 -7.755 1.00 61.94 102 PRO A C 1
ATOM 864 O O . PRO A 1 102 ? -20.883 19.758 -6.977 1.00 61.94 102 PRO A O 1
ATOM 867 N N . ASP A 1 103 ? -20.323 21.015 -8.809 1.00 60.84 103 ASP A N 1
ATOM 868 C CA . ASP A 1 103 ? -21.676 21.240 -9.303 1.00 60.84 103 ASP A CA 1
ATOM 869 C C . ASP A 1 103 ? -22.319 19.875 -9.223 1.00 60.84 103 ASP A C 1
ATOM 871 O O . ASP A 1 103 ? -21.732 18.952 -9.799 1.00 60.84 103 ASP A O 1
ATOM 875 N N . ASP A 1 104 ? -23.342 19.723 -8.367 1.00 53.44 104 ASP A N 1
ATOM 876 C CA . ASP A 1 104 ? -23.980 18.437 -8.113 1.00 53.44 104 ASP A CA 1
ATOM 877 C C . ASP A 1 104 ? -24.281 17.893 -9.499 1.00 53.44 104 ASP A C 1
ATOM 879 O O . ASP A 1 104 ? -25.146 18.418 -10.199 1.00 53.44 104 ASP A O 1
ATOM 883 N N . PHE A 1 105 ? -23.425 16.987 -9.968 1.00 49.69 105 PHE A N 1
ATOM 884 C CA . PHE A 1 105 ? -23.365 16.622 -11.372 1.00 49.69 105 PHE A CA 1
ATOM 885 C C . PHE A 1 105 ? -24.505 15.636 -11.495 1.00 49.69 105 PHE A C 1
ATOM 887 O O . PHE A 1 105 ? -24.279 14.444 -11.322 1.00 49.69 105 PHE A O 1
ATOM 894 N N . ASP A 1 106 ? -25.716 16.194 -11.593 1.00 46.97 106 ASP A N 1
ATOM 895 C CA . ASP A 1 106 ? -27.036 15.585 -11.503 1.00 46.97 106 ASP A CA 1
ATOM 896 C C . ASP A 1 106 ? -26.964 14.094 -11.148 1.00 46.97 106 ASP A C 1
ATOM 898 O O . ASP A 1 106 ? -27.133 13.216 -11.995 1.00 46.97 106 ASP A O 1
ATOM 902 N N . SER A 1 107 ? -26.681 13.791 -9.875 1.00 48.97 107 SER A N 1
ATOM 903 C CA . SER A 1 107 ? -26.750 12.421 -9.356 1.00 48.97 107 SER A CA 1
ATOM 904 C C . SER A 1 107 ? -28.197 11.963 -9.132 1.00 48.97 107 SER A C 1
ATOM 906 O O . SER A 1 107 ? -28.421 10.868 -8.623 1.00 48.97 107 SER A O 1
ATOM 908 N N . ASP A 1 108 ? -29.173 12.737 -9.620 1.00 44.56 108 ASP A N 1
ATOM 909 C CA . ASP A 1 108 ? -30.593 12.390 -9.757 1.00 44.56 108 ASP A CA 1
ATOM 910 C C . ASP A 1 108 ? -30.850 11.203 -10.718 1.00 44.56 108 ASP A C 1
ATOM 912 O O . ASP A 1 108 ? -31.999 10.894 -11.037 1.00 44.56 108 ASP A O 1
ATOM 916 N N . ALA A 1 109 ? -29.810 10.513 -11.202 1.00 53.09 109 ALA A N 1
ATOM 917 C CA . ALA A 1 109 ? -29.954 9.420 -12.157 1.00 53.09 109 ALA A CA 1
ATOM 918 C C . ALA A 1 109 ? -30.114 8.011 -11.550 1.00 53.09 109 ALA A C 1
ATOM 920 O O . ALA A 1 109 ? -30.631 7.160 -12.266 1.00 53.09 109 ALA A O 1
ATOM 921 N N . GLU A 1 110 ? -29.735 7.714 -10.296 1.00 50.09 110 GLU A N 1
ATOM 922 C CA . GLU A 1 110 ? -29.777 6.315 -9.799 1.00 50.09 110 GLU A CA 1
ATOM 923 C C . GLU A 1 110 ? -30.139 6.127 -8.307 1.00 50.09 110 GLU A C 1
ATOM 925 O O . GLU A 1 110 ? -29.431 5.462 -7.555 1.00 50.09 110 GLU A O 1
ATOM 930 N N . GLU A 1 111 ? -31.306 6.611 -7.878 1.00 45.53 111 GLU A N 1
ATOM 931 C CA . GLU A 1 111 ? -32.013 6.051 -6.708 1.00 45.53 111 GLU A CA 1
ATOM 932 C C . GLU A 1 111 ? -33.453 5.682 -7.094 1.00 45.53 111 GLU A C 1
ATOM 934 O O . GLU A 1 111 ? -34.402 6.287 -6.624 1.00 45.53 111 GLU A O 1
ATOM 939 N N . ASP A 1 112 ? -33.625 4.708 -7.995 1.00 40.16 112 ASP A N 1
ATOM 940 C CA . ASP A 1 112 ? -34.884 3.956 -8.141 1.00 40.16 112 ASP A CA 1
ATOM 941 C C . ASP A 1 112 ? -34.656 2.684 -8.978 1.00 40.16 112 ASP A C 1
ATOM 943 O O . ASP A 1 112 ? -35.065 2.566 -10.133 1.00 40.16 112 ASP A O 1
ATOM 947 N N . SER A 1 113 ? -33.967 1.693 -8.406 1.00 43.00 113 SER A N 1
ATOM 948 C CA . SER A 1 113 ? -34.043 0.295 -8.864 1.00 43.00 113 SER A CA 1
ATOM 949 C C . SER A 1 113 ? -33.691 -0.678 -7.737 1.00 43.00 113 SER A C 1
ATOM 951 O O . SER A 1 113 ? -32.784 -1.501 -7.839 1.00 43.00 113 SER A O 1
ATOM 953 N N . GLU A 1 114 ? -34.481 -0.651 -6.660 1.00 40.16 114 GLU A N 1
ATOM 954 C CA . GLU A 1 114 ? -34.727 -1.867 -5.879 1.00 40.16 114 GLU A CA 1
ATOM 955 C C . GLU A 1 114 ? -35.583 -2.832 -6.721 1.00 40.16 114 GLU A C 1
ATOM 957 O O . GLU A 1 114 ? -36.795 -2.950 -6.550 1.00 40.16 114 GLU A O 1
ATOM 962 N N . THR A 1 115 ? -34.961 -3.555 -7.652 1.00 39.59 115 THR A N 1
ATOM 963 C CA . THR A 1 115 ? -35.566 -4.770 -8.211 1.00 39.59 115 THR A CA 1
ATOM 964 C C . THR A 1 115 ? -35.011 -5.988 -7.501 1.00 39.59 115 THR A C 1
ATOM 966 O O . THR A 1 115 ? -33.920 -6.478 -7.782 1.00 39.59 115 THR A O 1
ATOM 969 N N . SER A 1 116 ? -35.832 -6.506 -6.589 1.00 41.03 116 SER A N 1
ATOM 970 C CA . SER A 1 116 ? -35.790 -7.898 -6.168 1.00 41.03 116 SER A CA 1
ATOM 971 C C . SER A 1 116 ? -35.823 -8.801 -7.405 1.00 41.03 116 SER A C 1
ATOM 973 O O . SER A 1 116 ? -36.702 -8.637 -8.254 1.00 41.03 116 SER A O 1
ATOM 975 N N . ALA A 1 117 ? -34.947 -9.796 -7.482 1.00 35.88 117 ALA A N 1
ATOM 976 C CA . ALA A 1 117 ? -35.139 -10.908 -8.402 1.00 35.88 117 ALA A CA 1
ATOM 977 C C . ALA A 1 117 ? -34.654 -12.209 -7.764 1.00 35.88 117 ALA A C 1
ATOM 979 O O . ALA A 1 117 ? -33.473 -12.547 -7.775 1.00 35.88 117 ALA A O 1
ATOM 980 N N . GLY A 1 118 ? -35.616 -12.946 -7.211 1.00 31.52 118 GLY A N 1
ATOM 981 C CA . GLY A 1 118 ? -35.558 -14.396 -7.175 1.00 31.52 118 GLY A CA 1
ATOM 982 C C . GLY A 1 118 ? -36.039 -14.975 -8.511 1.00 31.52 118 GLY A C 1
ATOM 983 O O . GLY A 1 118 ? -36.979 -14.460 -9.103 1.00 31.52 118 GLY A O 1
ATOM 984 N N . ALA A 1 119 ? -35.374 -16.056 -8.917 1.00 35.50 119 ALA A N 1
ATOM 985 C CA . ALA A 1 119 ? -35.857 -17.205 -9.688 1.00 35.50 119 ALA A CA 1
ATOM 986 C C . ALA A 1 119 ? -36.639 -17.023 -11.018 1.00 35.50 119 ALA A C 1
ATOM 988 O O . ALA A 1 119 ? -37.805 -16.652 -11.051 1.00 35.50 119 ALA A O 1
ATOM 989 N N . GLU A 1 120 ? -36.001 -17.580 -12.057 1.00 33.69 120 GLU A N 1
ATOM 990 C CA . GLU A 1 120 ? -36.545 -18.554 -13.024 1.00 33.69 120 GLU A CA 1
ATOM 991 C C . GLU A 1 120 ? -37.242 -18.120 -14.338 1.00 33.69 120 GLU A C 1
ATOM 993 O O . GLU A 1 120 ? -38.262 -17.445 -14.386 1.00 33.69 120 GLU A O 1
ATOM 998 N N . THR A 1 121 ? -36.730 -18.762 -15.405 1.00 32.41 121 THR A N 1
ATOM 999 C CA . THR A 1 121 ? -37.340 -19.184 -16.689 1.00 32.41 121 THR A CA 1
ATOM 1000 C C . THR A 1 121 ? -37.377 -18.255 -17.919 1.00 32.41 121 THR A C 1
ATOM 1002 O O . THR A 1 121 ? -38.253 -17.427 -18.100 1.00 32.41 121 THR A O 1
ATOM 1005 N N . ALA A 1 122 ? -36.440 -18.559 -18.831 1.00 31.06 122 ALA A N 1
ATOM 1006 C CA . ALA A 1 122 ? -36.619 -19.012 -20.223 1.00 31.06 122 ALA A CA 1
ATOM 1007 C C . ALA A 1 122 ? -37.414 -18.195 -21.279 1.00 31.06 122 ALA A C 1
ATOM 1009 O O . ALA A 1 122 ? -38.617 -17.992 -21.182 1.00 31.06 122 ALA A O 1
ATOM 1010 N N . SER A 1 123 ? -36.725 -18.041 -22.425 1.00 28.38 123 SER A N 1
ATOM 1011 C CA . SER A 1 123 ? -37.198 -18.172 -23.824 1.00 28.38 123 SER A CA 1
ATOM 1012 C C . SER A 1 123 ? -37.315 -16.903 -24.690 1.00 28.38 123 SER A C 1
ATOM 1014 O O . SER A 1 123 ? -38.302 -16.185 -24.648 1.00 28.38 123 SER A O 1
ATOM 1016 N N . SER A 1 124 ? -36.318 -16.762 -25.580 1.00 31.58 124 SER A N 1
ATOM 1017 C CA . SER A 1 124 ? -36.394 -16.521 -27.041 1.00 31.58 124 SER A CA 1
ATOM 1018 C C . SER A 1 124 ? -37.288 -15.405 -27.618 1.00 31.58 124 SER A C 1
ATOM 1020 O O . SER A 1 124 ? -38.507 -15.471 -27.509 1.00 31.58 124 SER A O 1
ATOM 1022 N N . VAL A 1 125 ? -36.708 -14.532 -28.454 1.00 30.38 125 VAL A N 1
ATOM 1023 C CA . VAL A 1 125 ? -36.802 -14.527 -29.940 1.00 30.38 125 VAL A CA 1
ATOM 1024 C C . VAL A 1 125 ? -36.270 -13.187 -30.484 1.00 30.38 125 VAL A C 1
ATOM 1026 O O . VAL A 1 125 ? -36.559 -12.115 -29.967 1.00 30.38 125 VAL A O 1
ATOM 1029 N N . SER A 1 126 ? -35.471 -13.301 -31.543 1.00 35.78 126 SER A N 1
ATOM 1030 C CA . SER A 1 126 ? -34.820 -12.279 -32.369 1.00 35.78 126 SER A CA 1
ATOM 1031 C C . SER A 1 126 ? -35.776 -11.335 -33.116 1.00 35.78 126 SER A C 1
ATOM 1033 O O . SER A 1 126 ? -36.868 -11.757 -33.483 1.00 35.78 126 SER A O 1
ATOM 1035 N N . ALA A 1 127 ? -35.307 -10.137 -33.494 1.00 30.47 127 ALA A N 1
ATOM 1036 C CA . ALA A 1 127 ? -35.251 -9.686 -34.897 1.00 30.47 127 ALA A CA 1
ATOM 1037 C C . ALA A 1 127 ? -34.627 -8.284 -35.049 1.00 30.47 127 ALA A C 1
ATOM 1039 O O . ALA A 1 127 ? -34.751 -7.413 -34.196 1.00 30.47 127 ALA A O 1
ATOM 1040 N N . GLU A 1 128 ? -33.959 -8.136 -36.188 1.00 31.62 128 GLU A N 1
ATOM 1041 C CA . GLU A 1 128 ? -33.163 -7.030 -36.718 1.00 31.62 128 GLU A CA 1
ATOM 1042 C C . GLU A 1 128 ? -33.937 -5.724 -36.949 1.00 31.62 128 GLU A C 1
ATOM 1044 O O . GLU A 1 128 ? -35.103 -5.753 -37.335 1.00 31.62 128 GLU A O 1
ATOM 1049 N N . THR A 1 129 ? -33.236 -4.581 -36.942 1.00 31.62 129 THR A N 1
ATOM 1050 C CA . THR A 1 129 ? -33.279 -3.657 -38.095 1.00 31.62 129 THR A CA 1
ATOM 1051 C C . THR A 1 129 ? -32.018 -2.788 -38.167 1.00 31.62 129 THR A C 1
ATOM 1053 O O . THR A 1 129 ? -31.628 -2.136 -37.203 1.00 31.62 129 THR A O 1
ATOM 1056 N N . ALA A 1 130 ? -31.395 -2.776 -39.343 1.00 34.78 130 ALA A N 1
ATOM 1057 C CA . ALA A 1 130 ? -30.291 -1.909 -39.733 1.00 34.78 130 ALA A CA 1
ATOM 1058 C C . ALA A 1 130 ? -30.767 -0.489 -40.094 1.00 34.78 130 ALA A C 1
ATOM 1060 O O . ALA A 1 130 ? -31.859 -0.344 -40.636 1.00 34.78 130 ALA A O 1
ATOM 1061 N N . SER A 1 131 ? -29.911 0.530 -39.946 1.00 30.28 131 SER A N 1
ATOM 1062 C CA . SER A 1 131 ? -29.762 1.579 -40.972 1.00 30.28 131 SER A CA 1
ATOM 1063 C C . SER A 1 131 ? -28.536 2.465 -40.733 1.00 30.28 131 SER A C 1
ATOM 1065 O O . SER A 1 131 ? -28.251 2.924 -39.635 1.00 30.28 131 SER A O 1
ATOM 1067 N N . SER A 1 132 ? -27.848 2.715 -41.837 1.00 35.69 132 SER A N 1
ATOM 1068 C CA . SER A 1 132 ? -26.632 3.491 -42.061 1.00 35.69 132 SER A CA 1
ATOM 1069 C C . SER A 1 132 ? -26.854 5.012 -41.986 1.00 35.69 132 SER A C 1
ATOM 1071 O O . SER A 1 132 ? -27.927 5.468 -42.379 1.00 35.69 132 SER A O 1
ATOM 1073 N N . LYS A 1 133 ? -25.814 5.803 -41.666 1.00 32.31 133 LYS A N 1
ATOM 1074 C CA . LYS A 1 133 ? -25.173 6.766 -42.599 1.00 32.31 133 LYS A CA 1
ATOM 1075 C C . LYS A 1 133 ? -24.153 7.708 -41.937 1.00 32.31 133 LYS A C 1
ATOM 1077 O O . LYS A 1 133 ? -24.347 8.229 -40.850 1.00 32.31 133 LYS A O 1
ATOM 1082 N N . SER A 1 134 ? -23.108 7.917 -42.725 1.00 35.12 134 SER A N 1
ATOM 1083 C CA . SER A 1 134 ? -22.013 8.886 -42.741 1.00 35.12 134 SER A CA 1
ATOM 1084 C C . SER A 1 134 ? -22.376 10.337 -42.396 1.00 35.12 134 SER A C 1
ATOM 1086 O O . SER A 1 134 ? -23.427 10.800 -42.831 1.00 35.12 134 SER A O 1
ATOM 1088 N N . ALA A 1 135 ? -21.430 11.086 -41.813 1.00 32.84 135 ALA A N 1
ATOM 1089 C CA . ALA A 1 135 ? -20.890 12.322 -42.406 1.00 32.84 135 ALA A CA 1
ATOM 1090 C C . ALA A 1 135 ? -19.736 12.905 -41.568 1.00 32.84 135 ALA A C 1
ATOM 1092 O O . ALA A 1 135 ? -19.860 13.114 -40.365 1.00 32.84 135 ALA A O 1
ATOM 1093 N N . GLU A 1 136 ? -18.633 13.200 -42.256 1.00 34.91 136 GLU A N 1
ATOM 1094 C CA . GLU A 1 136 ? -17.593 14.144 -41.853 1.00 34.91 136 GLU A CA 1
ATOM 1095 C C . GLU A 1 136 ? -18.185 15.545 -41.649 1.00 34.91 136 GLU A C 1
ATOM 1097 O O . GLU A 1 136 ? -18.975 16.008 -42.474 1.00 34.91 136 GLU A O 1
ATOM 1102 N N . THR A 1 137 ? -17.726 16.280 -40.635 1.00 34.03 137 THR A N 1
ATOM 1103 C CA . THR A 1 137 ? -17.442 17.717 -40.795 1.00 34.03 137 THR A CA 1
ATOM 1104 C C . THR A 1 137 ? -16.546 18.224 -39.670 1.00 34.03 137 THR A C 1
ATOM 1106 O O . THR A 1 137 ? -16.914 18.232 -38.500 1.00 34.03 137 THR A O 1
ATOM 1109 N N . ALA A 1 138 ? -15.356 18.677 -40.056 1.00 38.56 138 ALA A N 1
ATOM 1110 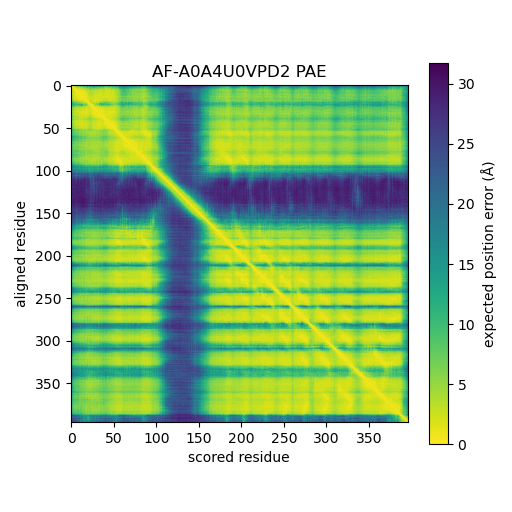C CA . ALA A 1 138 ? -14.525 19.559 -39.259 1.00 38.56 138 ALA A CA 1
ATOM 1111 C C . ALA A 1 138 ? -15.162 20.957 -39.211 1.00 38.56 138 ALA A C 1
ATOM 1113 O O . ALA A 1 138 ? -15.581 21.477 -40.245 1.00 38.56 138 ALA A O 1
ATOM 1114 N N . SER A 1 139 ? -15.177 21.593 -38.041 1.00 36.56 139 SER A N 1
ATOM 1115 C CA . SER A 1 139 ? -15.301 23.048 -37.945 1.00 36.56 139 SER A CA 1
ATOM 1116 C C . SER A 1 139 ? -14.673 23.542 -36.648 1.00 36.56 139 SER A C 1
ATOM 1118 O O . SER A 1 139 ? -15.174 23.291 -35.556 1.00 36.56 139 SER A O 1
ATOM 1120 N N . ALA A 1 140 ? -13.566 24.262 -36.802 1.00 41.12 140 ALA A N 1
ATOM 1121 C CA . ALA A 1 140 ? -12.945 25.063 -35.765 1.00 41.12 140 ALA A CA 1
ATOM 1122 C C . ALA A 1 140 ? -13.875 26.226 -35.380 1.00 41.12 140 ALA A C 1
ATOM 1124 O O . ALA A 1 140 ? -14.252 27.029 -36.233 1.00 41.12 140 ALA A O 1
ATOM 1125 N N . GLY A 1 141 ? -14.222 26.320 -34.098 1.00 30.72 141 GLY A N 1
ATOM 1126 C CA . GLY A 1 141 ? -14.937 27.446 -33.504 1.00 30.72 141 GLY A CA 1
ATOM 1127 C C . GLY A 1 141 ? -14.191 27.908 -32.260 1.00 30.72 141 GLY A C 1
ATOM 1128 O O . GLY A 1 141 ? -14.260 27.271 -31.218 1.00 30.72 141 GLY A O 1
ATOM 1129 N N . SER A 1 142 ? -13.424 28.988 -32.396 1.00 37.88 142 SER A N 1
ATOM 1130 C CA . SER A 1 142 ? -12.827 29.716 -31.278 1.00 37.88 142 SER A CA 1
ATOM 1131 C C . SER A 1 142 ? -13.905 30.622 -30.686 1.00 37.88 142 SER A C 1
ATOM 1133 O O . SER A 1 142 ? -14.257 31.634 -31.290 1.00 37.88 142 SER A O 1
ATOM 1135 N N . GLU A 1 143 ? -14.445 30.251 -29.525 1.00 31.69 143 GLU A N 1
ATOM 1136 C CA . GLU A 1 143 ? -15.329 31.115 -28.743 1.00 31.69 143 GLU A CA 1
ATOM 1137 C C . GLU A 1 143 ? -14.531 31.790 -27.626 1.00 31.69 143 GLU A C 1
ATOM 1139 O O . GLU A 1 143 ? -14.015 31.165 -26.700 1.00 31.69 143 GLU A O 1
ATOM 1144 N N . SER A 1 144 ? -14.393 33.109 -27.750 1.00 32.19 144 SER A N 1
ATOM 1145 C CA . SER A 1 144 ? -13.839 33.978 -26.723 1.00 32.19 144 SER A CA 1
ATOM 1146 C C . SER A 1 144 ? -14.874 34.186 -25.617 1.00 32.19 144 SER A C 1
ATOM 1148 O O . SER A 1 144 ? -15.853 34.909 -25.814 1.00 32.19 144 SER A O 1
ATOM 1150 N N . TYR A 1 145 ? -14.641 33.609 -24.440 1.00 32.12 145 TYR A N 1
ATOM 1151 C CA . TYR A 1 145 ? -15.412 33.925 -23.241 1.00 32.12 145 TYR A CA 1
ATOM 1152 C C . TYR A 1 145 ? -15.050 35.328 -22.734 1.00 32.12 145 TYR 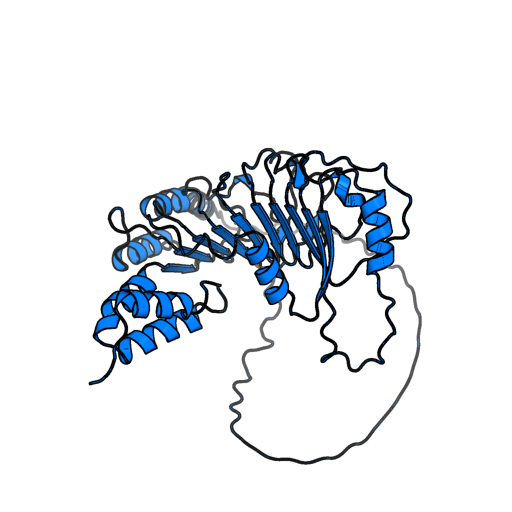A C 1
ATOM 1154 O O . TYR A 1 145 ? -13.988 35.553 -22.155 1.00 32.12 145 TYR A O 1
ATOM 1162 N N . GLN A 1 146 ? -15.951 36.289 -22.942 1.00 33.84 146 GLN A N 1
ATOM 1163 C CA . GLN A 1 146 ? -15.947 37.550 -22.206 1.00 33.84 146 GLN A CA 1
ATOM 1164 C C . GLN A 1 146 ? -16.599 37.317 -20.840 1.00 33.84 146 GLN A C 1
ATOM 1166 O O . GLN A 1 146 ? -17.819 37.231 -20.723 1.00 33.84 146 GLN A O 1
ATOM 1171 N N . SER A 1 147 ? -15.769 37.210 -19.802 1.00 33.84 147 SER A N 1
ATOM 1172 C CA . SER A 1 147 ? -16.214 37.180 -18.409 1.00 33.84 147 SER A CA 1
ATOM 1173 C C . SER A 1 147 ? -16.674 38.578 -17.982 1.00 33.84 147 SER A C 1
ATOM 1175 O O . SER A 1 147 ? -15.870 39.500 -17.824 1.00 33.84 147 SER A O 1
ATOM 1177 N N . SER A 1 148 ? -17.987 38.758 -17.837 1.00 35.81 148 SER A N 1
ATOM 1178 C CA . SER A 1 148 ? -18.592 39.952 -17.248 1.00 35.81 148 SER A CA 1
ATOM 1179 C C . SER A 1 148 ? -18.571 39.840 -15.723 1.00 35.81 148 SER A C 1
ATOM 1181 O O . SER A 1 148 ? -19.322 39.059 -15.140 1.00 35.81 148 SER A O 1
ATOM 1183 N N . GLY A 1 149 ? -17.715 40.634 -15.076 1.00 35.00 149 GLY A N 1
ATOM 1184 C CA . GLY A 1 149 ? -17.615 40.722 -13.621 1.00 35.00 149 GLY A CA 1
ATOM 1185 C C . GLY A 1 149 ? -18.862 41.338 -12.985 1.00 35.00 149 GLY A C 1
ATOM 1186 O O . GLY A 1 149 ? -19.034 42.556 -12.986 1.00 35.00 149 GLY A O 1
ATOM 1187 N N . GLY A 1 150 ? -19.714 40.492 -12.408 1.00 34.25 150 GLY A N 1
ATOM 1188 C CA . GLY A 1 150 ? -20.749 40.888 -11.458 1.00 34.25 150 GLY A CA 1
ATOM 1189 C C . GLY A 1 150 ? -20.198 40.841 -10.034 1.00 34.25 150 GLY A C 1
ATOM 1190 O O . GLY A 1 150 ? -19.930 39.768 -9.506 1.00 34.25 150 GLY A O 1
ATOM 1191 N N . GLN A 1 151 ? -20.021 42.002 -9.402 1.00 37.16 151 GLN A N 1
ATOM 1192 C CA . GLN A 1 151 ? -19.676 42.101 -7.982 1.00 37.16 151 GLN A CA 1
ATOM 1193 C C . GLN A 1 151 ? -20.902 41.732 -7.133 1.00 37.16 151 GLN A C 1
ATOM 1195 O O . GLN A 1 151 ? -21.767 42.572 -6.886 1.00 37.16 151 GLN A O 1
ATOM 1200 N N . SER A 1 152 ? -20.997 40.476 -6.689 1.00 42.12 152 SER A N 1
ATOM 1201 C CA . SER A 1 152 ? -21.962 40.079 -5.661 1.00 42.12 152 SER A CA 1
ATOM 1202 C C . SER A 1 152 ? -21.385 40.363 -4.273 1.00 42.12 152 SER A C 1
ATOM 1204 O O . SER A 1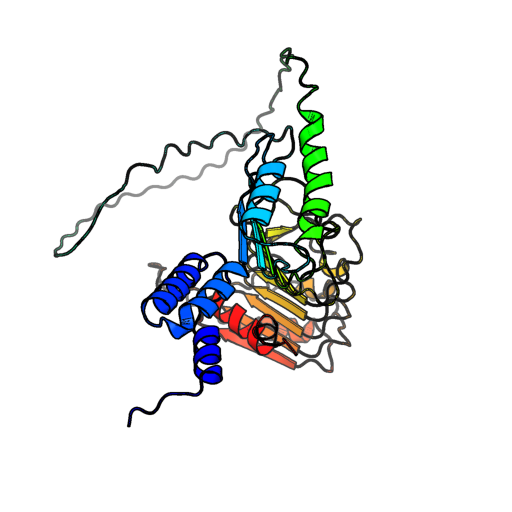 152 ? -20.342 39.824 -3.905 1.00 42.12 152 SER A O 1
ATOM 1206 N N . ASN A 1 153 ? -22.079 41.187 -3.490 1.00 42.62 153 ASN A N 1
ATOM 1207 C CA . ASN A 1 153 ? -21.790 41.410 -2.075 1.00 42.62 153 ASN A CA 1
ATOM 1208 C C . ASN A 1 153 ? -22.058 40.122 -1.275 1.00 42.62 153 ASN A C 1
ATOM 1210 O O . ASN A 1 153 ? -23.197 39.871 -0.880 1.00 42.62 153 ASN A O 1
ATOM 1214 N N . GLN A 1 154 ? -21.023 39.313 -1.032 1.00 44.06 154 GLN A N 1
ATOM 1215 C CA . GLN A 1 154 ? -21.084 38.221 -0.060 1.00 44.06 154 GLN A CA 1
ATOM 1216 C C . GLN A 1 154 ? -20.937 38.772 1.374 1.00 44.06 154 GLN A C 1
ATOM 1218 O O . GLN A 1 154 ? -20.089 39.635 1.619 1.00 44.06 154 GLN A O 1
ATOM 1223 N N . PRO A 1 155 ? -21.756 38.303 2.332 1.00 45.69 155 PRO A N 1
ATOM 1224 C CA . PRO A 1 155 ? -21.641 38.679 3.737 1.00 45.69 155 PRO A CA 1
ATOM 1225 C C . PRO A 1 155 ? -20.296 38.221 4.318 1.00 45.69 155 PRO A C 1
ATOM 1227 O O . PRO A 1 155 ? -19.731 37.218 3.896 1.00 45.69 155 PRO A O 1
ATOM 1230 N N . SER A 1 156 ? -19.780 38.978 5.289 1.00 50.22 156 SER A N 1
ATOM 1231 C CA . SER A 1 156 ? -18.468 38.798 5.919 1.00 50.22 156 SER A CA 1
ATOM 1232 C C . SER A 1 156 ? -18.310 37.414 6.557 1.00 50.22 156 SER A C 1
ATOM 1234 O O . SER A 1 156 ? -18.676 37.178 7.707 1.00 50.22 156 SER A O 1
ATOM 1236 N N . ASP A 1 157 ? -17.704 36.522 5.787 1.00 52.16 157 ASP A N 1
ATOM 1237 C CA . ASP A 1 157 ? -17.574 35.082 5.992 1.00 52.16 157 ASP A CA 1
ATOM 1238 C C . ASP A 1 157 ? -16.358 34.722 6.887 1.00 52.16 157 ASP A C 1
ATOM 1240 O O . ASP A 1 157 ? -15.674 33.705 6.721 1.00 52.16 157 ASP A O 1
ATOM 1244 N N . GLY A 1 158 ? -16.031 35.617 7.826 1.00 50.44 158 GLY A N 1
ATOM 1245 C CA . GLY A 1 158 ? -14.781 35.611 8.594 1.00 50.44 158 GLY A CA 1
ATOM 1246 C C . GLY A 1 158 ? -14.686 34.531 9.675 1.00 50.44 158 GLY A C 1
ATOM 1247 O O . GLY A 1 158 ? -13.582 34.178 10.075 1.00 50.44 158 GLY A O 1
ATOM 1248 N N . HIS A 1 159 ? -15.807 33.967 10.133 1.00 48.91 159 HIS A N 1
ATOM 1249 C CA . HIS A 1 159 ? -15.786 32.915 11.160 1.00 48.91 159 HIS A CA 1
ATOM 1250 C C . HIS A 1 159 ? -15.453 31.523 10.612 1.00 48.91 159 HIS A C 1
ATOM 1252 O O . HIS A 1 159 ? -14.787 30.757 11.296 1.00 48.91 159 HIS A O 1
ATOM 1258 N N . ARG A 1 160 ? -15.762 31.224 9.346 1.00 49.38 160 ARG A N 1
ATOM 1259 C CA . ARG A 1 160 ? -15.547 29.883 8.773 1.00 49.38 160 ARG A CA 1
ATOM 1260 C C . ARG A 1 160 ? -14.105 29.591 8.313 1.00 49.38 160 ARG A C 1
ATOM 1262 O O . ARG A 1 160 ? -13.817 28.495 7.858 1.00 49.38 160 ARG A O 1
ATOM 1269 N N . ILE A 1 161 ? -13.178 30.568 8.342 1.00 51.41 161 ILE A N 1
ATOM 1270 C CA . ILE A 1 161 ? -11.782 30.398 7.844 1.00 51.41 161 ILE A CA 1
ATOM 1271 C C . ILE A 1 161 ? -10.959 29.659 8.907 1.00 51.41 161 ILE A C 1
ATOM 1273 O O . ILE A 1 161 ? -10.006 28.956 8.583 1.00 51.41 161 ILE A O 1
ATOM 1277 N N . PHE A 1 162 ? -11.330 29.810 10.179 1.00 51.88 162 PHE A N 1
ATOM 1278 C CA . PHE A 1 162 ? -10.531 29.334 11.302 1.00 51.88 162 PHE A CA 1
ATOM 1279 C C . PHE A 1 162 ? -10.675 27.828 11.572 1.00 51.88 162 PHE A C 1
ATOM 1281 O O . PHE A 1 162 ? -9.774 27.250 12.173 1.00 51.88 162 PHE A O 1
ATOM 1288 N N . GLU A 1 163 ? -11.742 27.176 11.104 1.00 58.00 163 GLU A N 1
ATOM 1289 C CA . GLU A 1 163 ? -12.055 25.786 11.477 1.00 58.00 163 GLU A CA 1
ATOM 1290 C C . GLU A 1 163 ? -11.276 24.724 10.673 1.00 58.00 163 GLU A C 1
ATOM 1292 O O . GLU A 1 163 ? -10.843 23.729 11.249 1.00 58.00 163 GLU A O 1
ATOM 1297 N N . HIS A 1 164 ? -10.988 24.938 9.383 1.00 59.78 164 HIS A N 1
ATOM 1298 C CA . HIS A 1 164 ? -10.232 23.961 8.570 1.00 59.78 164 HIS A CA 1
ATOM 1299 C C . HIS A 1 164 ? -8.754 23.869 8.960 1.00 59.78 164 HIS A C 1
ATOM 1301 O O . HIS A 1 164 ? -8.222 22.778 9.159 1.00 59.78 164 HIS A O 1
ATOM 1307 N N . ALA A 1 165 ? -8.103 25.021 9.149 1.00 63.47 165 ALA A N 1
ATOM 1308 C CA . ALA A 1 165 ? -6.738 25.063 9.667 1.00 63.47 165 ALA A CA 1
ATOM 1309 C C . ALA A 1 165 ? -6.662 24.527 11.106 1.00 63.47 165 ALA A C 1
ATOM 1311 O O . ALA A 1 165 ? -5.604 24.066 11.532 1.00 63.47 165 ALA A O 1
ATOM 1312 N N . ALA A 1 166 ? -7.766 24.586 11.863 1.00 63.53 166 ALA A N 1
ATOM 1313 C CA . ALA A 1 166 ? -7.845 23.916 13.151 1.00 63.53 166 ALA A CA 1
ATOM 1314 C C . ALA A 1 166 ? -7.845 22.394 12.963 1.00 63.53 166 ALA A C 1
ATOM 1316 O O . ALA A 1 166 ? -7.024 21.752 13.603 1.00 63.53 166 ALA A O 1
ATOM 1317 N N . PHE A 1 167 ? -8.651 21.840 12.044 1.00 68.75 167 PHE A N 1
ATOM 1318 C CA . PHE A 1 167 ? -8.709 20.393 11.781 1.00 68.75 167 PHE A CA 1
ATOM 1319 C C . PHE A 1 167 ? -7.373 19.764 11.406 1.00 68.75 167 PHE A C 1
ATOM 1321 O O . PHE A 1 167 ? -6.954 18.805 12.052 1.00 68.75 167 PHE A O 1
ATOM 1328 N N . GLU A 1 168 ? -6.648 20.337 10.448 1.00 68.12 168 GLU A N 1
ATOM 1329 C CA . GLU A 1 168 ? -5.305 19.849 10.104 1.00 68.12 168 GLU A CA 1
ATOM 1330 C C . GLU A 1 168 ? -4.353 19.891 11.308 1.00 68.12 168 GLU A C 1
ATOM 1332 O O . GLU A 1 168 ? -3.608 18.944 11.560 1.00 68.12 168 GLU A O 1
ATOM 1337 N N . ARG A 1 169 ? -4.402 20.974 12.094 1.00 73.25 169 ARG A N 1
ATOM 1338 C CA . ARG A 1 169 ? -3.541 21.140 13.273 1.00 73.25 169 ARG A CA 1
ATOM 1339 C C . ARG A 1 169 ? -3.902 20.209 14.421 1.00 73.25 169 ARG A C 1
ATOM 1341 O O . ARG A 1 169 ? -3.050 19.992 15.276 1.00 73.25 169 ARG A O 1
ATOM 1348 N N . THR A 1 170 ? -5.125 19.689 14.479 1.00 79.00 170 THR A N 1
ATOM 1349 C CA . THR A 1 170 ? -5.595 18.872 15.605 1.00 79.00 170 THR A CA 1
ATOM 1350 C C . THR A 1 170 ? -5.718 17.396 15.278 1.00 79.00 170 THR A C 1
ATOM 1352 O O . THR A 1 170 ? -5.542 16.596 16.192 1.00 79.00 170 THR A O 1
ATOM 1355 N N . LEU A 1 171 ? -5.954 17.003 14.020 1.00 84.50 171 LEU A N 1
ATOM 1356 C CA . LEU A 1 171 ? -6.126 15.590 13.679 1.00 84.50 171 LEU A CA 1
ATOM 1357 C C . LEU A 1 171 ? -4.854 14.786 13.962 1.00 84.50 171 LEU A C 1
ATOM 1359 O O . LEU A 1 171 ? -4.924 13.747 14.613 1.00 84.50 171 LEU A O 1
ATOM 1363 N N . SER A 1 172 ? -3.691 15.267 13.513 1.00 84.62 172 SER A N 1
ATOM 1364 C CA . SER A 1 172 ? -2.434 14.544 13.720 1.00 84.62 172 SER A CA 1
ATOM 1365 C C . SER A 1 172 ? -2.069 14.411 15.211 1.00 84.62 172 SER A C 1
ATOM 1367 O O . SER A 1 172 ? -1.816 13.282 15.638 1.00 84.62 172 SER A O 1
ATOM 1369 N N . PRO A 1 173 ? -2.131 15.471 16.048 1.00 88.38 173 PRO A N 1
ATOM 1370 C CA . PRO A 1 173 ? -1.938 15.328 17.494 1.00 88.38 173 PRO A CA 1
ATOM 1371 C C . PRO A 1 173 ? -2.965 14.421 18.176 1.00 88.38 173 PRO A C 1
ATOM 1373 O O . PRO A 1 173 ? -2.592 13.643 19.053 1.00 88.38 173 PRO A O 1
ATOM 1376 N N . LEU A 1 174 ? -4.239 14.505 17.772 1.00 88.69 174 LEU A N 1
ATOM 1377 C CA . LEU A 1 174 ? -5.303 13.664 18.313 1.00 88.69 174 LEU A CA 1
ATOM 1378 C C . LEU A 1 174 ? -5.005 12.192 18.025 1.00 88.69 174 LEU A C 1
ATOM 1380 O O . LEU A 1 174 ? -4.905 11.393 18.952 1.00 88.69 174 LEU A O 1
ATOM 1384 N N . LEU A 1 175 ? -4.798 11.840 16.754 1.00 91.31 175 LEU A N 1
ATOM 1385 C CA . LEU A 1 175 ? -4.502 10.468 16.343 1.00 91.31 175 LEU A CA 1
ATOM 1386 C C . LEU A 1 175 ? -3.178 9.969 16.925 1.00 91.31 175 LEU A C 1
ATOM 1388 O O . LEU A 1 175 ? -3.104 8.813 17.335 1.00 91.31 175 LEU A O 1
ATOM 1392 N N . GLY A 1 176 ? -2.163 10.830 17.038 1.00 90.44 176 GLY A N 1
ATOM 1393 C CA . GLY A 1 176 ? -0.8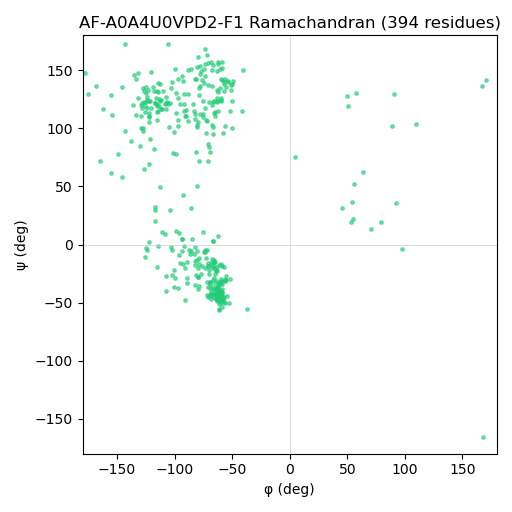46 10.487 17.581 1.00 90.44 176 GLY A CA 1
ATOM 1394 C C . GLY A 1 176 ? -0.893 9.879 18.988 1.00 90.44 176 GLY A C 1
ATOM 1395 O O . GLY A 1 176 ? -0.034 9.070 19.338 1.00 90.44 176 GLY A O 1
ATOM 1396 N N . HIS A 1 177 ? -1.922 10.196 19.781 1.00 90.00 177 HIS A N 1
ATOM 1397 C CA . HIS A 1 177 ? -2.127 9.577 21.091 1.00 90.00 177 HIS A CA 1
ATOM 1398 C C . HIS A 1 177 ? -2.583 8.111 21.008 1.00 90.00 177 HIS A C 1
ATOM 1400 O O . HIS A 1 177 ? -2.226 7.304 21.865 1.00 90.00 177 HIS A O 1
ATOM 1406 N N . TYR A 1 178 ? -3.347 7.760 19.973 1.00 92.88 178 TYR A N 1
ATOM 1407 C CA . TYR A 1 178 ? -3.980 6.449 19.822 1.00 92.88 178 TYR A CA 1
ATOM 1408 C C . TYR A 1 178 ? -3.223 5.519 18.869 1.00 92.88 178 TYR A C 1
ATOM 1410 O O . TYR A 1 178 ? -3.372 4.308 18.971 1.00 92.88 178 TYR A O 1
ATOM 1418 N N . VAL A 1 179 ? -2.397 6.047 17.964 1.00 92.31 179 VAL A N 1
ATOM 1419 C CA . VAL A 1 179 ? -1.761 5.281 16.874 1.00 92.31 179 VAL A CA 1
ATOM 1420 C C . VAL A 1 179 ? -0.274 4.971 17.118 1.00 92.31 179 VAL A C 1
ATOM 1422 O O . VAL A 1 179 ? 0.513 4.856 16.184 1.00 92.31 179 VAL A O 1
ATOM 1425 N N . GLN A 1 180 ? 0.147 4.832 18.380 1.00 90.62 180 GLN A N 1
ATOM 1426 C CA . GLN A 1 180 ? 1.557 4.571 18.731 1.00 90.62 180 GLN A CA 1
ATOM 1427 C C . GLN A 1 180 ? 2.099 3.230 18.203 1.00 90.62 180 GLN A C 1
ATOM 1429 O O . GLN A 1 180 ? 3.308 3.083 18.048 1.00 90.62 180 GLN A O 1
ATOM 1434 N N . GLY A 1 181 ? 1.213 2.271 17.931 1.00 87.75 181 GLY A N 1
ATOM 1435 C CA . GLY A 1 181 ? 1.531 0.949 17.386 1.00 87.75 181 GLY A CA 1
ATOM 1436 C C . GLY A 1 181 ? 0.904 0.710 16.015 1.00 87.75 181 GLY A C 1
ATOM 1437 O O . GLY A 1 181 ? 0.491 -0.413 15.739 1.00 87.75 181 GLY A O 1
ATOM 1438 N N . LEU A 1 182 ? 0.762 1.765 15.204 1.00 93.88 182 LEU A N 1
ATOM 1439 C CA . LEU A 1 182 ? 0.112 1.677 13.902 1.00 93.88 182 LEU A CA 1
ATOM 1440 C C . LEU A 1 182 ? 0.922 0.789 12.958 1.00 93.88 182 LEU A C 1
ATOM 1442 O O . LEU A 1 182 ? 2.039 1.122 12.571 1.00 93.88 182 LEU A O 1
ATOM 1446 N N . ASP A 1 183 ? 0.340 -0.338 12.582 1.00 93.75 183 ASP A N 1
ATOM 1447 C CA . ASP A 1 183 ? 0.909 -1.265 11.616 1.00 93.75 183 ASP A CA 1
ATOM 1448 C C . ASP A 1 183 ? 0.431 -0.912 10.207 1.00 93.75 183 ASP A C 1
ATOM 1450 O O . ASP A 1 183 ? 1.247 -0.751 9.298 1.00 93.75 183 ASP A O 1
ATOM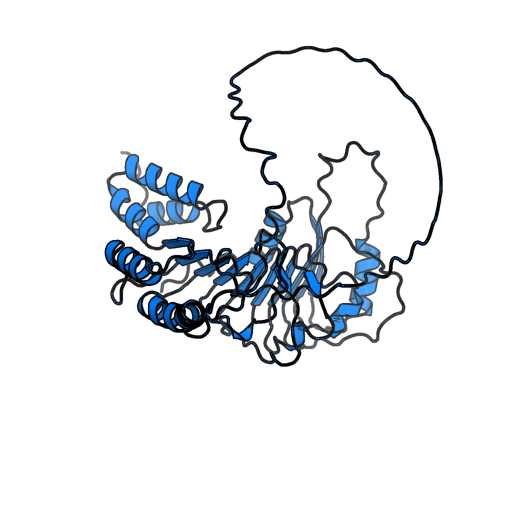 1454 N N . THR A 1 184 ? -0.878 -0.688 10.047 1.00 93.62 184 THR A N 1
ATOM 1455 C CA . THR A 1 184 ? -1.469 -0.331 8.756 1.00 93.62 184 THR A CA 1
ATOM 1456 C C . THR A 1 184 ? -2.321 0.933 8.820 1.00 93.62 184 THR A C 1
ATOM 1458 O O . THR A 1 184 ? -3.179 1.078 9.695 1.00 93.62 184 THR A O 1
ATOM 1461 N N . LEU A 1 185 ? -2.128 1.816 7.840 1.00 95.00 185 LEU A N 1
ATOM 1462 C CA . LEU A 1 185 ? -2.979 2.971 7.576 1.00 95.00 185 LEU A CA 1
ATOM 1463 C C . LEU A 1 185 ? -3.562 2.875 6.165 1.00 95.00 185 LEU A C 1
ATOM 1465 O O . LEU A 1 185 ? -2.820 2.936 5.189 1.00 95.00 185 LEU A O 1
ATOM 1469 N N . TRP A 1 186 ? -4.885 2.783 6.069 1.00 94.25 186 TRP A N 1
ATOM 1470 C CA . TRP A 1 186 ? -5.619 3.002 4.825 1.00 94.25 186 TRP A CA 1
ATOM 1471 C C . TRP A 1 186 ? -6.143 4.426 4.801 1.00 94.25 186 TRP A C 1
ATOM 1473 O O . TRP A 1 186 ? -6.843 4.847 5.724 1.00 94.25 186 TRP A O 1
ATOM 1483 N N . LEU A 1 187 ? -5.826 5.156 3.744 1.00 93.62 187 LEU A N 1
ATOM 1484 C CA . LEU A 1 187 ? -6.198 6.548 3.580 1.00 93.62 187 LEU A CA 1
ATOM 1485 C C . LEU A 1 187 ? -6.970 6.719 2.272 1.00 93.62 187 LEU A C 1
ATOM 1487 O O . LEU A 1 187 ? -6.420 6.518 1.193 1.00 93.62 187 LEU A O 1
ATOM 1491 N N . MET A 1 188 ? -8.227 7.146 2.365 1.00 92.19 188 MET A N 1
ATOM 1492 C CA . MET A 1 188 ? -8.912 7.733 1.212 1.00 92.19 188 MET A CA 1
ATOM 1493 C C . MET A 1 188 ? -8.606 9.229 1.236 1.00 92.19 188 MET A C 1
ATOM 1495 O O . MET A 1 188 ? -9.103 9.908 2.143 1.00 92.19 188 MET A O 1
ATOM 1499 N N . PRO A 1 189 ? -7.741 9.736 0.342 1.00 87.38 189 PRO A N 1
ATOM 1500 C CA . PRO A 1 189 ? -7.192 11.074 0.473 1.00 87.38 189 PRO A CA 1
ATOM 1501 C C . PRO A 1 189 ? -8.269 12.158 0.296 1.00 87.38 189 PRO A C 1
ATOM 1503 O O . PRO A 1 189 ? -9.285 11.930 -0.364 1.00 87.38 189 PRO A O 1
ATOM 1506 N N . PRO A 1 190 ? -8.063 13.350 0.879 1.00 83.81 190 PRO A N 1
ATOM 1507 C CA . PRO A 1 190 ? -8.929 14.491 0.627 1.00 83.81 190 PRO A CA 1
ATOM 1508 C C . PRO A 1 190 ? -8.704 15.108 -0.755 1.00 83.81 190 PRO A C 1
ATOM 1510 O O . PRO A 1 190 ? -7.681 14.871 -1.394 1.00 83.81 190 PRO A O 1
ATOM 1513 N N . TYR A 1 191 ? -9.617 16.002 -1.148 1.00 75.12 191 TYR A N 1
ATOM 1514 C CA . TYR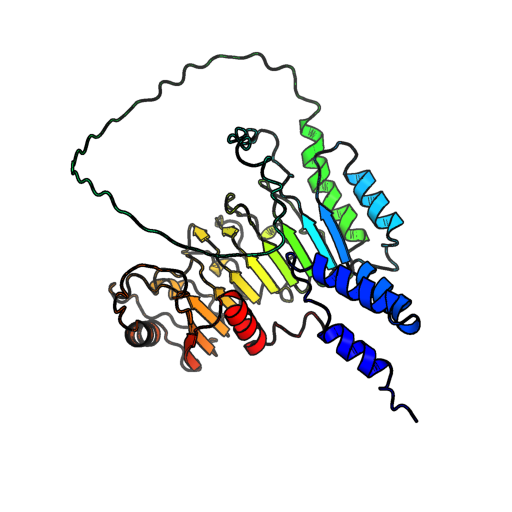 A 1 191 ? -9.385 16.958 -2.243 1.00 75.12 191 TYR A CA 1
ATOM 1515 C C . TYR A 1 191 ? -8.285 17.969 -1.903 1.00 75.12 191 TYR A C 1
ATOM 1517 O O . TYR A 1 191 ? -7.614 18.499 -2.783 1.00 75.12 191 TYR A O 1
ATOM 1525 N N . SER A 1 192 ? -8.119 18.260 -0.616 1.00 77.38 192 SER A N 1
ATOM 1526 C CA . SER A 1 192 ? -7.156 19.225 -0.112 1.00 77.38 192 SER A CA 1
ATOM 1527 C C . SER A 1 192 ? -5.955 18.566 0.558 1.00 77.38 192 SER A C 1
ATOM 1529 O O . SER A 1 192 ? -5.924 17.366 0.826 1.00 77.38 192 SER A O 1
ATOM 1531 N N . TRP A 1 193 ? -4.970 19.393 0.893 1.00 80.94 193 TRP A N 1
ATOM 1532 C CA . TRP A 1 193 ? -3.831 18.983 1.699 1.00 80.94 193 TRP A CA 1
ATOM 1533 C C . TRP A 1 193 ? -4.281 18.414 3.052 1.00 80.94 193 TRP A C 1
ATOM 1535 O O . TRP A 1 193 ? -5.185 18.948 3.692 1.00 80.94 193 TRP A O 1
ATOM 1545 N N . LEU A 1 194 ? -3.646 17.326 3.486 1.00 85.06 194 LEU A N 1
ATOM 1546 C CA . LEU A 1 194 ? -3.791 16.778 4.829 1.00 85.06 194 LEU A CA 1
ATOM 1547 C C . LEU A 1 194 ? -2.413 16.410 5.358 1.00 85.06 194 LEU A C 1
ATOM 1549 O O . LEU A 1 194 ? -1.728 15.561 4.790 1.00 85.06 194 LEU A O 1
ATOM 1553 N N . ASN A 1 195 ? -2.032 17.035 6.469 1.00 89.44 195 ASN A N 1
ATOM 1554 C CA . ASN A 1 195 ? -0.770 16.742 7.122 1.00 89.44 195 ASN A CA 1
ATOM 1555 C C . ASN A 1 195 ? -0.920 15.642 8.180 1.00 89.44 195 ASN A C 1
ATOM 1557 O O . ASN A 1 195 ? -1.509 15.845 9.242 1.00 89.44 195 ASN A O 1
ATOM 1561 N N . LEU A 1 196 ? -0.345 14.482 7.881 1.00 92.38 196 LEU A N 1
ATOM 1562 C CA . LEU A 1 196 ? -0.250 13.312 8.745 1.00 92.38 196 LEU A CA 1
ATOM 1563 C C . LEU A 1 196 ? 1.193 13.051 9.204 1.00 92.38 196 LEU A C 1
ATOM 1565 O O . LEU A 1 196 ? 1.463 12.023 9.812 1.00 92.38 196 LEU A O 1
ATOM 1569 N N . SER A 1 197 ? 2.139 13.966 8.993 1.00 91.75 197 SER A N 1
ATOM 1570 C CA . SER A 1 197 ? 3.546 13.736 9.347 1.00 91.75 197 SER A CA 1
ATOM 1571 C C . SER A 1 197 ? 3.787 13.600 10.860 1.00 91.75 197 SER A C 1
ATOM 1573 O O . SER A 1 197 ? 4.858 13.172 11.279 1.00 91.75 197 SER A O 1
ATOM 1575 N N . GLY A 1 198 ? 2.825 14.009 11.696 1.00 90.81 198 GLY A N 1
ATOM 1576 C CA . GLY A 1 198 ? 2.910 13.897 13.154 1.00 90.81 198 GLY A CA 1
ATOM 1577 C C . GLY A 1 198 ? 2.407 12.568 13.727 1.00 90.81 198 GLY A C 1
ATOM 1578 O O . GLY A 1 198 ? 2.530 12.366 14.935 1.00 90.81 198 GLY A O 1
ATOM 1579 N N . ILE A 1 199 ? 1.850 11.666 12.906 1.00 94.12 199 ILE A N 1
ATOM 1580 C CA . ILE A 1 199 ? 1.561 10.294 13.349 1.00 94.12 199 ILE A CA 1
ATOM 1581 C C . ILE A 1 199 ? 2.778 9.381 13.106 1.00 94.12 199 ILE A C 1
ATOM 1583 O O . ILE A 1 199 ? 3.552 9.629 12.181 1.00 94.12 199 ILE A O 1
ATOM 1587 N N . PRO A 1 200 ? 2.988 8.334 13.927 1.00 94.94 200 PRO A N 1
ATOM 1588 C CA . PRO A 1 200 ? 4.037 7.349 13.685 1.00 94.94 200 PRO A CA 1
ATOM 1589 C C . PRO A 1 200 ? 3.910 6.711 12.300 1.00 94.94 200 PRO A C 1
ATOM 1591 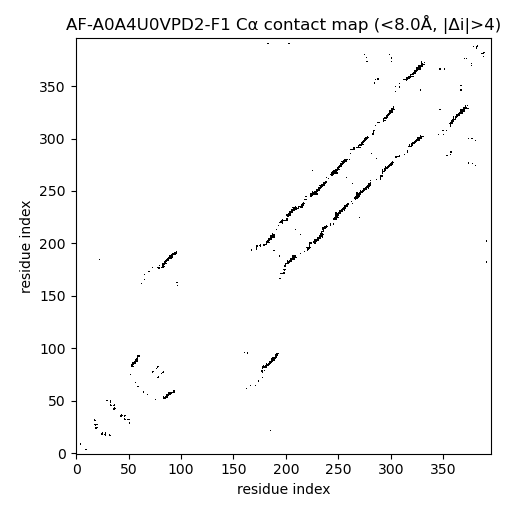O O . PRO A 1 200 ? 2.803 6.440 11.833 1.00 94.94 200 PRO A O 1
ATOM 1594 N N . ALA A 1 201 ? 5.051 6.460 11.659 1.00 96.25 201 ALA A N 1
ATOM 1595 C CA . ALA A 1 201 ? 5.084 5.839 10.344 1.00 96.25 201 ALA A CA 1
ATOM 1596 C C . ALA A 1 201 ? 4.607 4.379 10.412 1.00 96.25 201 ALA A C 1
ATOM 1598 O O . ALA A 1 201 ? 5.243 3.584 11.114 1.00 96.25 201 ALA A O 1
ATOM 1599 N N . PRO A 1 202 ? 3.528 4.006 9.697 1.00 96.06 202 PRO A N 1
ATOM 1600 C CA . PRO A 1 202 ? 3.053 2.632 9.674 1.00 96.06 202 PRO A CA 1
ATOM 1601 C C . PRO A 1 202 ? 3.997 1.739 8.863 1.00 96.06 202 PRO A C 1
ATOM 1603 O O . PRO A 1 202 ? 4.800 2.217 8.050 1.00 96.06 202 PRO A O 1
ATOM 1606 N N . ARG A 1 203 ? 3.881 0.422 9.051 1.00 94.50 203 ARG A N 1
ATOM 1607 C CA . ARG A 1 203 ? 4.567 -0.572 8.209 1.00 94.50 203 ARG A CA 1
ATOM 1608 C C . ARG A 1 203 ? 3.956 -0.622 6.814 1.00 94.50 203 ARG A C 1
ATOM 1610 O O . ARG A 1 203 ? 4.694 -0.732 5.839 1.00 94.50 203 ARG A O 1
ATOM 1617 N N . LEU A 1 204 ? 2.640 -0.467 6.711 1.00 94.38 204 LEU A N 1
ATOM 1618 C CA . LEU A 1 204 ? 1.908 -0.379 5.452 1.00 94.38 204 LEU A CA 1
ATOM 1619 C C . LEU A 1 204 ? 1.073 0.905 5.418 1.00 94.38 204 LEU A C 1
ATOM 1621 O O . LEU A 1 204 ? 0.231 1.135 6.286 1.00 94.38 204 LEU A O 1
ATOM 1625 N N . LEU A 1 205 ? 1.302 1.739 4.407 1.00 95.50 205 LEU A N 1
ATOM 1626 C CA . LEU A 1 205 ? 0.462 2.889 4.092 1.00 95.50 205 LEU A CA 1
ATOM 1627 C C . LEU A 1 205 ? -0.175 2.648 2.728 1.00 95.50 205 LEU A C 1
ATOM 1629 O O . LEU A 1 205 ? 0.527 2.612 1.723 1.00 95.50 205 LEU A O 1
ATOM 1633 N N . GLU A 1 206 ? -1.490 2.488 2.694 1.00 94.75 206 GLU A N 1
ATOM 1634 C CA . GLU A 1 206 ? -2.250 2.314 1.462 1.00 94.75 206 GLU A CA 1
ATOM 1635 C C . GLU A 1 206 ? -3.128 3.538 1.228 1.00 94.75 206 GLU A C 1
ATOM 1637 O O . GLU A 1 206 ? -3.929 3.920 2.080 1.00 94.75 206 GLU A O 1
ATOM 1642 N N . MET A 1 207 ? -2.971 4.157 0.065 1.00 93.75 207 MET A N 1
ATOM 1643 C CA . MET A 1 207 ? -3.796 5.265 -0.390 1.00 93.75 207 MET A CA 1
ATOM 1644 C C . MET A 1 207 ? -4.595 4.833 -1.602 1.00 93.75 207 MET A C 1
ATOM 1646 O O . MET A 1 207 ? -4.029 4.286 -2.545 1.00 93.75 207 MET A O 1
ATOM 1650 N N . ASP A 1 208 ? -5.893 5.101 -1.589 1.00 92.19 208 ASP A N 1
ATOM 1651 C CA . ASP A 1 208 ? -6.783 4.743 -2.688 1.00 92.19 208 ASP A CA 1
ATOM 1652 C C . ASP A 1 208 ? -7.676 5.931 -3.035 1.00 92.19 208 ASP A C 1
ATOM 1654 O O . ASP A 1 208 ? -8.522 6.336 -2.239 1.00 92.19 208 ASP A O 1
ATOM 1658 N N . ASP A 1 209 ? -7.464 6.513 -4.214 1.00 86.81 209 ASP A N 1
ATOM 1659 C CA . ASP A 1 209 ? -8.327 7.570 -4.743 1.00 86.81 209 ASP A CA 1
ATOM 1660 C C . ASP A 1 209 ? -9.322 6.961 -5.735 1.00 86.81 209 ASP A C 1
ATOM 1662 O O . ASP A 1 209 ? -9.163 7.037 -6.951 1.00 86.81 209 ASP A O 1
ATOM 1666 N N . GLU A 1 210 ? -10.366 6.315 -5.211 1.00 79.25 210 GLU A N 1
ATOM 1667 C CA . GLU A 1 210 ? -11.449 5.735 -6.021 1.00 79.25 210 GLU A CA 1
ATOM 1668 C C . GLU A 1 210 ? -12.055 6.732 -7.021 1.00 79.25 210 GLU A C 1
ATOM 1670 O O . GLU A 1 210 ? -12.506 6.315 -8.088 1.00 79.25 210 GLU A O 1
ATOM 1675 N N . ALA A 1 211 ? -12.048 8.029 -6.696 1.00 70.25 211 ALA A N 1
ATOM 1676 C CA . ALA A 1 211 ? -12.616 9.076 -7.536 1.00 70.25 211 ALA A CA 1
ATOM 1677 C C . ALA A 1 211 ? -11.682 9.512 -8.679 1.00 70.25 211 ALA A C 1
ATOM 1679 O O . ALA A 1 211 ? -12.148 10.179 -9.602 1.00 70.25 211 ALA A O 1
ATOM 1680 N N . PHE A 1 212 ? -10.394 9.132 -8.653 1.00 64.19 212 PHE A N 1
ATOM 1681 C CA . PHE A 1 212 ? -9.403 9.411 -9.707 1.00 64.19 212 PHE A CA 1
ATOM 1682 C C . PHE A 1 212 ? -9.276 10.893 -10.110 1.00 64.19 212 PHE A C 1
ATOM 1684 O O . PHE A 1 212 ? -8.813 11.212 -11.211 1.00 64.19 212 PHE A O 1
ATOM 1691 N N . GLY A 1 213 ? -9.735 11.805 -9.255 1.00 66.94 213 GLY A N 1
ATOM 1692 C CA . GLY A 1 213 ? -10.027 13.180 -9.652 1.00 66.94 213 GLY A CA 1
ATOM 1693 C C . GLY A 1 213 ? -8.924 14.164 -9.301 1.00 66.94 213 GLY A C 1
ATOM 1694 O O . GLY A 1 213 ? -8.756 15.164 -9.998 1.00 66.94 213 GLY A O 1
ATOM 1695 N N . ASN A 1 214 ? -8.158 13.885 -8.243 1.00 73.44 214 ASN A N 1
ATOM 1696 C CA . ASN A 1 214 ? -7.287 14.890 -7.654 1.00 73.44 214 ASN A CA 1
ATOM 1697 C C . ASN A 1 214 ? -5.824 14.536 -7.823 1.00 73.44 214 ASN A C 1
ATOM 1699 O O . ASN A 1 214 ? -5.354 13.481 -7.402 1.00 73.44 214 ASN A O 1
ATOM 1703 N N . ALA A 1 215 ? -5.100 15.483 -8.404 1.00 83.69 215 ALA A N 1
ATOM 1704 C CA . ALA A 1 215 ? -3.658 15.500 -8.356 1.00 83.69 215 ALA A CA 1
ATOM 1705 C C . ALA A 1 215 ? -3.183 15.565 -6.902 1.00 83.69 215 ALA A C 1
ATOM 1707 O O . ALA A 1 215 ? -3.550 16.473 -6.159 1.00 83.69 215 ALA A O 1
ATOM 1708 N N . TRP A 1 216 ? -2.354 14.601 -6.524 1.00 84.19 216 TRP A N 1
ATOM 1709 C CA . TRP A 1 216 ? -1.740 14.508 -5.216 1.00 84.19 216 TRP A CA 1
ATOM 1710 C C . TRP A 1 216 ? -0.252 14.831 -5.324 1.00 84.19 216 TRP A C 1
ATOM 1712 O O . TRP A 1 216 ? 0.490 14.173 -6.058 1.00 84.19 216 TRP A O 1
ATOM 1722 N N . ASP A 1 217 ? 0.172 15.854 -4.591 1.00 85.38 217 ASP A N 1
ATOM 1723 C CA . ASP A 1 217 ? 1.496 16.473 -4.688 1.00 85.38 217 ASP A CA 1
ATOM 1724 C C . ASP A 1 217 ? 2.251 16.514 -3.352 1.00 85.38 217 ASP A C 1
ATOM 1726 O O . ASP A 1 217 ? 3.413 16.916 -3.293 1.00 85.38 217 ASP A O 1
ATOM 1730 N N . HIS A 1 218 ? 1.633 16.051 -2.265 1.00 86.06 218 HIS A N 1
ATOM 1731 C CA . HIS A 1 218 ? 2.109 16.271 -0.898 1.00 86.06 218 HIS A CA 1
ATOM 1732 C C . HIS A 1 218 ? 2.591 14.995 -0.182 1.00 86.06 218 HIS A C 1
ATOM 1734 O O . HIS A 1 218 ? 2.240 14.748 0.970 1.00 86.06 218 HIS A O 1
ATOM 1740 N N . LEU A 1 219 ? 3.457 14.193 -0.814 1.00 89.25 219 LEU A N 1
ATOM 1741 C CA . LEU A 1 219 ? 4.038 12.986 -0.187 1.00 89.25 219 LEU A CA 1
ATOM 1742 C C . LEU A 1 219 ? 4.773 13.261 1.135 1.00 89.25 219 LEU A C 1
ATOM 1744 O O . LEU A 1 219 ? 4.746 12.426 2.035 1.00 89.25 219 LEU A O 1
ATOM 1748 N N . HIS A 1 220 ? 5.370 14.445 1.290 1.00 89.56 220 HIS A N 1
ATOM 1749 C CA . HIS A 1 220 ? 6.037 14.866 2.529 1.00 89.56 220 HIS A CA 1
ATOM 1750 C C . HIS A 1 220 ? 5.079 14.980 3.730 1.00 89.56 220 HIS A C 1
ATOM 1752 O O . HIS A 1 220 ? 5.517 15.003 4.878 1.00 89.56 220 HIS A O 1
ATOM 1758 N N . ALA A 1 221 ? 3.775 15.094 3.469 1.00 91.00 221 ALA A N 1
ATOM 1759 C CA . ALA A 1 221 ? 2.738 15.205 4.483 1.00 91.00 221 ALA A CA 1
ATOM 1760 C C . ALA A 1 221 ? 2.320 13.833 5.035 1.00 91.00 221 ALA A C 1
ATOM 1762 O O . ALA A 1 221 ? 1.563 13.763 6.001 1.00 91.00 221 ALA A O 1
ATOM 1763 N N . LEU A 1 222 ? 2.799 12.739 4.437 1.00 93.56 222 LEU A N 1
ATOM 1764 C CA . LEU A 1 222 ? 2.540 11.382 4.896 1.00 93.56 222 LEU A CA 1
ATOM 1765 C C . LEU A 1 222 ? 3.546 10.956 5.972 1.00 93.56 222 LEU A C 1
ATOM 1767 O O . LEU A 1 222 ? 4.708 11.369 5.945 1.00 93.56 222 LEU A O 1
ATOM 1771 N N . PRO A 1 223 ? 3.145 10.067 6.890 1.00 95.25 223 PRO A N 1
ATOM 1772 C CA . PRO A 1 223 ? 4.042 9.503 7.889 1.00 95.25 223 PRO A CA 1
ATOM 1773 C C . PRO A 1 223 ? 4.904 8.397 7.264 1.00 95.25 223 PRO A C 1
ATOM 1775 O O . PRO A 1 223 ? 4.682 7.211 7.489 1.00 95.25 223 PRO A O 1
ATOM 1778 N N . LEU A 1 224 ? 5.867 8.763 6.421 1.00 95.62 224 LEU A N 1
ATOM 1779 C CA . LEU A 1 224 ? 6.720 7.798 5.721 1.00 95.62 224 LEU A CA 1
ATOM 1780 C C . LEU A 1 224 ? 8.017 7.520 6.485 1.00 95.62 224 LEU A C 1
ATOM 1782 O O . LEU A 1 224 ? 8.625 8.407 7.083 1.00 95.62 224 LEU A O 1
ATOM 1786 N N . SER A 1 225 ? 8.476 6.273 6.412 1.00 95.94 225 SER A N 1
ATOM 1787 C CA . SER A 1 225 ? 9.787 5.841 6.896 1.00 95.94 225 SER A CA 1
ATOM 1788 C C . SER A 1 225 ? 10.390 4.782 5.975 1.00 95.94 225 SER A C 1
ATOM 1790 O O . SER A 1 225 ? 9.699 4.218 5.128 1.00 95.94 225 SER A O 1
ATOM 1792 N N . GLN A 1 226 ? 11.654 4.416 6.213 1.00 96.31 226 GLN A N 1
ATOM 1793 C CA . GLN A 1 226 ? 12.337 3.373 5.430 1.00 96.31 226 GLN A CA 1
ATOM 1794 C C . GLN A 1 226 ? 11.716 1.983 5.596 1.00 96.31 226 GLN A C 1
ATOM 1796 O O . GLN A 1 226 ? 12.017 1.084 4.817 1.00 96.31 226 GLN A O 1
ATOM 1801 N N . ARG A 1 227 ? 10.878 1.792 6.620 1.00 95.62 227 ARG A N 1
ATOM 1802 C CA . ARG A 1 227 ? 10.159 0.538 6.880 1.00 95.62 227 ARG A CA 1
ATOM 1803 C C . ARG A 1 227 ? 8.744 0.539 6.317 1.00 95.62 227 ARG A C 1
ATOM 1805 O O . ARG A 1 227 ? 8.088 -0.496 6.353 1.00 95.62 227 ARG A O 1
ATOM 1812 N N . THR A 1 228 ? 8.273 1.688 5.846 1.00 95.88 228 THR A N 1
ATOM 1813 C CA . THR A 1 228 ? 6.932 1.831 5.302 1.00 95.88 228 THR A CA 1
ATOM 1814 C C . THR A 1 228 ? 6.912 1.277 3.884 1.00 95.88 228 THR A C 1
ATOM 1816 O O . THR A 1 228 ? 7.738 1.642 3.050 1.00 95.88 228 THR A O 1
ATOM 1819 N N . THR A 1 229 ? 5.958 0.396 3.610 1.00 96.38 229 THR A N 1
ATOM 1820 C CA . THR A 1 229 ? 5.542 0.045 2.254 1.00 96.38 229 THR A CA 1
ATOM 1821 C C . THR A 1 229 ? 4.427 0.996 1.859 1.00 96.38 229 THR A C 1
ATOM 1823 O O . THR A 1 229 ? 3.376 1.001 2.498 1.00 96.38 229 THR A O 1
ATOM 1826 N N . LEU A 1 230 ? 4.668 1.822 0.842 1.00 96.38 230 LEU A N 1
ATOM 1827 C CA . LEU A 1 230 ? 3.663 2.739 0.316 1.00 96.38 230 LEU A CA 1
ATOM 1828 C C . LEU A 1 230 ? 2.961 2.094 -0.875 1.00 96.38 230 LEU A C 1
ATOM 1830 O O . LEU A 1 230 ? 3.605 1.773 -1.873 1.00 96.38 230 LEU A O 1
ATOM 1834 N N . VAL A 1 231 ? 1.647 1.933 -0.775 1.00 95.56 231 VAL A N 1
ATOM 1835 C CA . VAL A 1 231 ? 0.782 1.470 -1.859 1.00 95.56 231 VAL A CA 1
ATOM 1836 C C . VAL A 1 231 ? -0.091 2.632 -2.294 1.00 95.56 231 VAL A C 1
ATOM 1838 O O . VAL A 1 231 ? -0.892 3.132 -1.512 1.00 95.56 231 VAL A O 1
ATOM 1841 N N . LEU A 1 232 ? 0.062 3.065 -3.538 1.00 94.62 232 LEU A N 1
ATOM 1842 C CA . LEU A 1 232 ? -0.781 4.080 -4.154 1.00 94.62 232 LEU A CA 1
ATOM 1843 C C . LEU A 1 232 ? -1.681 3.378 -5.161 1.00 94.62 232 LEU A C 1
ATOM 1845 O O . LEU A 1 232 ? -1.195 2.709 -6.073 1.00 94.62 232 LEU A O 1
ATOM 1849 N N . ARG A 1 233 ? -2.992 3.506 -4.981 1.00 93.62 233 ARG A N 1
ATOM 1850 C CA . ARG A 1 233 ? -4.005 2.931 -5.857 1.00 93.62 233 ARG A CA 1
ATOM 1851 C C . ARG A 1 233 ? -4.831 4.029 -6.478 1.00 93.62 233 ARG A C 1
ATOM 1853 O O . ARG A 1 233 ? -5.315 4.922 -5.781 1.00 93.62 233 ARG A O 1
ATOM 1860 N N . ARG A 1 234 ? -5.021 3.943 -7.795 1.00 92.56 234 ARG A N 1
ATOM 1861 C CA . ARG A 1 234 ? -5.939 4.821 -8.537 1.00 92.56 234 ARG A CA 1
ATOM 1862 C C . ARG A 1 234 ? -5.665 6.315 -8.329 1.00 92.56 234 ARG A C 1
ATOM 1864 O O . ARG A 1 234 ? -6.522 7.159 -8.538 1.00 92.56 234 ARG A O 1
ATOM 1871 N N . THR A 1 235 ? -4.443 6.643 -7.918 1.00 91.25 235 THR A N 1
ATOM 1872 C CA . THR A 1 235 ? -4.056 8.000 -7.543 1.00 91.25 235 THR A CA 1
ATOM 1873 C C . THR A 1 235 ? -3.480 8.728 -8.744 1.00 91.25 235 THR A C 1
ATOM 1875 O O . THR A 1 235 ? -2.705 8.158 -9.524 1.00 91.25 235 THR A O 1
ATOM 1878 N N . VAL A 1 236 ? -3.821 10.006 -8.863 1.00 91.25 236 VAL A N 1
ATOM 1879 C CA . VAL A 1 236 ? -3.141 10.931 -9.761 1.00 91.25 236 VAL A CA 1
ATOM 1880 C C . VAL A 1 236 ? -2.020 11.613 -8.986 1.00 91.25 236 VAL A C 1
ATOM 1882 O O . VAL A 1 236 ? -2.278 12.266 -7.987 1.00 91.25 236 VAL A O 1
ATOM 1885 N N . LEU A 1 237 ? -0.775 11.475 -9.428 1.00 90.00 237 LEU A N 1
ATOM 1886 C CA . LEU A 1 237 ? 0.392 12.074 -8.785 1.00 90.00 237 LEU A CA 1
ATOM 1887 C C . LEU A 1 237 ? 0.901 13.233 -9.637 1.00 90.00 237 LEU A C 1
ATOM 1889 O O . LEU A 1 237 ? 1.159 13.061 -10.828 1.00 90.00 237 LEU A O 1
ATOM 1893 N N . VAL A 1 238 ? 1.047 14.399 -9.016 1.00 87.62 238 VAL A N 1
ATOM 1894 C CA . VAL A 1 238 ? 1.680 15.589 -9.598 1.00 87.62 238 VAL A CA 1
ATOM 1895 C C . VAL A 1 238 ? 2.738 16.010 -8.601 1.00 87.62 238 VAL A C 1
ATOM 1897 O O . VAL A 1 238 ? 2.395 16.580 -7.584 1.00 87.62 238 VAL A O 1
ATOM 1900 N N . LEU A 1 239 ? 4.008 15.684 -8.808 1.00 79.94 239 LEU A N 1
ATOM 1901 C CA . LEU A 1 239 ? 5.024 16.074 -7.831 1.00 79.94 239 LEU A CA 1
ATOM 1902 C C . LEU A 1 239 ? 5.625 17.428 -8.190 1.00 79.94 239 LEU A C 1
ATOM 1904 O O . LEU A 1 239 ? 6.062 17.641 -9.318 1.00 79.94 239 LEU A O 1
ATOM 1908 N N . ASP A 1 240 ? 5.654 18.326 -7.208 1.00 77.44 240 ASP A N 1
ATOM 1909 C CA . ASP A 1 240 ? 6.463 19.539 -7.268 1.00 77.44 240 ASP A CA 1
ATOM 1910 C C . ASP A 1 240 ? 7.917 19.211 -6.885 1.00 77.44 240 ASP A C 1
ATOM 1912 O O . ASP A 1 240 ? 8.174 18.416 -5.971 1.00 77.44 240 ASP A O 1
ATOM 1916 N N . HIS A 1 241 ? 8.874 19.852 -7.556 1.00 73.25 241 HIS A N 1
ATOM 1917 C CA . HIS A 1 241 ? 10.314 19.657 -7.379 1.00 73.25 241 HIS A CA 1
ATOM 1918 C C . HIS A 1 241 ? 10.794 19.952 -5.946 1.00 73.25 241 HIS A C 1
ATOM 1920 O O . HIS A 1 241 ? 11.884 19.532 -5.560 1.00 73.25 241 HIS A O 1
ATOM 1926 N N . GLU A 1 242 ? 10.000 20.652 -5.134 1.00 77.31 242 GLU A N 1
ATOM 1927 C CA . GLU A 1 242 ? 10.354 20.993 -3.753 1.00 77.31 242 GLU A CA 1
ATOM 1928 C C . GLU A 1 242 ? 10.336 19.783 -2.793 1.00 77.31 242 GLU A C 1
ATOM 1930 O O . GLU A 1 242 ? 10.984 19.813 -1.746 1.00 77.31 242 GLU A O 1
ATOM 1935 N N . ASN A 1 243 ? 9.677 18.674 -3.155 1.00 68.31 243 ASN A N 1
ATOM 1936 C CA . ASN A 1 243 ? 9.415 17.549 -2.244 1.00 68.31 243 ASN A CA 1
ATOM 1937 C C . ASN A 1 243 ? 10.466 16.428 -2.268 1.00 68.31 243 ASN A C 1
ATOM 1939 O O . ASN A 1 243 ? 10.126 15.245 -2.288 1.00 68.31 243 ASN A O 1
ATOM 1943 N N . THR A 1 244 ? 11.755 16.759 -2.305 1.00 76.62 244 THR A N 1
ATOM 1944 C CA . THR A 1 244 ? 12.819 15.741 -2.417 1.00 76.62 244 THR A CA 1
ATOM 1945 C C . THR A 1 244 ? 13.113 15.013 -1.097 1.00 76.62 244 THR A C 1
ATOM 1947 O O . THR A 1 244 ? 13.039 15.591 -0.014 1.00 76.62 244 THR A O 1
ATOM 1950 N N . GLY A 1 245 ? 13.487 13.729 -1.191 1.00 87.12 245 GLY A N 1
ATOM 1951 C CA . GLY A 1 245 ? 14.065 12.976 -0.070 1.00 87.12 245 GLY A CA 1
ATOM 1952 C C . GLY A 1 245 ? 13.078 12.186 0.793 1.00 87.12 245 GLY A C 1
ATOM 1953 O O . GLY A 1 245 ? 13.287 12.070 2.000 1.00 87.12 245 GLY A O 1
ATOM 1954 N N . CYS A 1 246 ? 12.024 11.617 0.205 1.00 92.06 246 CYS A N 1
ATOM 1955 C CA . CYS A 1 246 ? 11.158 10.681 0.915 1.00 92.06 246 CYS A CA 1
ATOM 1956 C C . CYS A 1 246 ? 11.971 9.433 1.311 1.00 92.06 246 CYS A C 1
ATOM 1958 O O . CYS A 1 246 ? 12.524 8.766 0.431 1.00 92.06 246 CYS A O 1
ATOM 1960 N N . PRO A 1 247 ? 12.043 9.077 2.607 1.00 94.19 247 PRO A N 1
ATOM 1961 C CA . PRO A 1 247 ? 12.883 7.987 3.092 1.00 94.19 247 PRO A CA 1
ATOM 1962 C C . PRO A 1 247 ? 12.195 6.634 2.867 1.00 94.19 247 PRO A C 1
ATOM 1964 O O . PRO A 1 247 ? 12.030 5.876 3.810 1.00 94.19 247 PRO A O 1
ATOM 1967 N N . LEU A 1 248 ? 11.715 6.347 1.660 1.00 96.00 248 LEU A N 1
ATOM 1968 C CA . LEU A 1 248 ? 10.913 5.165 1.346 1.00 96.00 248 LEU A CA 1
ATOM 1969 C C . LEU A 1 248 ? 11.764 4.118 0.623 1.00 96.00 248 LEU A C 1
ATOM 1971 O O . LEU A 1 248 ? 12.469 4.455 -0.325 1.00 96.00 248 LEU A O 1
ATOM 1975 N N . ARG A 1 249 ? 11.647 2.848 1.029 1.00 96.81 249 ARG A N 1
ATOM 1976 C CA . ARG A 1 249 ? 12.327 1.722 0.361 1.00 96.81 249 ARG A CA 1
ATOM 1977 C C . ARG A 1 249 ? 11.426 0.897 -0.548 1.00 96.81 249 ARG A C 1
ATOM 1979 O O . ARG A 1 249 ? 11.935 0.306 -1.494 1.00 96.81 249 ARG A O 1
ATOM 1986 N N . THR A 1 250 ? 10.120 0.869 -0.291 1.00 97.25 250 THR A N 1
ATOM 1987 C CA . THR A 1 250 ? 9.166 0.048 -1.048 1.00 97.25 250 THR A CA 1
ATOM 1988 C C . THR A 1 250 ? 7.997 0.898 -1.522 1.00 97.25 250 THR A C 1
ATOM 1990 O O . THR A 1 250 ? 7.256 1.445 -0.703 1.00 97.25 250 THR A O 1
ATOM 1993 N N . LEU A 1 251 ? 7.813 0.966 -2.841 1.00 96.50 251 LEU A N 1
ATOM 1994 C CA . LEU A 1 251 ? 6.722 1.682 -3.495 1.00 96.50 251 LEU A CA 1
ATOM 1995 C C . LEU A 1 251 ? 5.946 0.746 -4.423 1.00 96.50 251 LEU A C 1
ATOM 1997 O O . LEU A 1 251 ? 6.527 0.059 -5.264 1.00 96.50 251 LEU A O 1
ATOM 2001 N N . ILE A 1 252 ? 4.625 0.753 -4.290 1.00 96.38 252 ILE A N 1
ATOM 2002 C CA . ILE A 1 252 ? 3.698 0.023 -5.149 1.00 96.38 252 ILE A CA 1
ATOM 2003 C C . ILE A 1 252 ? 2.746 1.035 -5.779 1.00 96.38 252 ILE A C 1
ATOM 2005 O O . ILE A 1 252 ? 2.069 1.776 -5.072 1.00 96.38 252 ILE A O 1
ATOM 2009 N N . LEU A 1 253 ? 2.693 1.055 -7.107 1.00 95.12 253 LEU A N 1
ATOM 2010 C CA . LEU A 1 253 ? 1.788 1.880 -7.900 1.00 95.12 253 LEU A CA 1
ATOM 2011 C C . LEU A 1 253 ? 0.786 0.963 -8.600 1.00 95.12 253 LEU A C 1
ATOM 2013 O O . LEU A 1 253 ? 1.181 0.141 -9.423 1.00 95.12 253 LEU A O 1
ATOM 2017 N N . ASP A 1 254 ? -0.498 1.087 -8.289 1.00 94.88 254 ASP A N 1
ATOM 2018 C CA . ASP A 1 254 ? -1.571 0.277 -8.871 1.00 94.88 254 ASP A CA 1
ATOM 2019 C C . ASP A 1 254 ? -2.599 1.183 -9.544 1.00 94.88 254 ASP A C 1
ATOM 2021 O O . ASP A 1 254 ? -3.340 1.924 -8.897 1.00 94.88 254 ASP A O 1
ATOM 2025 N N . ARG A 1 255 ? -2.639 1.136 -10.876 1.00 93.19 255 ARG A N 1
ATOM 2026 C CA . ARG A 1 255 ? -3.473 2.004 -11.714 1.00 93.19 255 ARG A CA 1
ATOM 2027 C C . ARG A 1 255 ? -3.242 3.490 -11.421 1.00 93.19 255 ARG A C 1
ATOM 2029 O O . ARG A 1 255 ? -4.173 4.278 -11.454 1.00 93.19 255 ARG A O 1
ATOM 2036 N N . CYS A 1 256 ? -2.015 3.901 -11.126 1.00 92.50 256 CYS A N 1
ATOM 2037 C CA . CYS A 1 256 ? -1.695 5.309 -10.911 1.00 92.50 256 CYS A CA 1
ATOM 2038 C C . CYS A 1 256 ? -1.506 6.058 -12.234 1.00 92.50 256 CYS A C 1
ATOM 2040 O O . CYS A 1 256 ? -1.068 5.499 -13.246 1.00 92.50 256 CYS A O 1
ATOM 2042 N N . ARG A 1 257 ? -1.770 7.365 -12.205 1.00 90.56 257 ARG A N 1
ATOM 2043 C CA . ARG A 1 257 ? -1.374 8.302 -13.262 1.00 90.56 257 ARG A CA 1
ATOM 2044 C C . ARG A 1 257 ? -0.343 9.252 -12.692 1.00 90.56 257 ARG A C 1
ATOM 2046 O O . ARG A 1 257 ? -0.643 9.969 -11.750 1.00 90.56 257 ARG A O 1
ATOM 2053 N N . VAL A 1 258 ? 0.857 9.256 -13.252 1.00 88.31 258 VAL A N 1
ATOM 2054 C CA . VAL A 1 258 ? 1.926 10.155 -12.812 1.00 88.31 258 VAL A CA 1
ATOM 2055 C C . VAL A 1 258 ? 2.099 11.215 -13.886 1.00 88.31 258 VAL A C 1
ATOM 2057 O O . VAL A 1 258 ? 2.424 10.893 -15.025 1.00 88.31 258 VAL A O 1
ATOM 2060 N N . PHE A 1 259 ? 1.839 12.468 -13.536 1.00 83.00 259 PHE A N 1
ATOM 2061 C CA . PHE A 1 259 ? 2.092 13.622 -14.387 1.00 83.00 259 PHE A CA 1
ATOM 2062 C C . PHE A 1 259 ? 3.441 14.236 -13.994 1.00 83.00 259 PHE A C 1
ATOM 2064 O O . PHE A 1 259 ? 3.784 14.265 -12.816 1.00 83.00 259 PHE A O 1
ATOM 2071 N N . MET A 1 260 ? 4.204 14.720 -14.982 1.00 69.44 260 MET A N 1
ATOM 2072 C CA . MET A 1 260 ? 5.584 15.220 -14.811 1.00 69.44 260 MET A CA 1
ATOM 2073 C C . MET A 1 260 ? 6.559 14.126 -14.360 1.00 69.44 260 MET A C 1
ATOM 2075 O O . MET A 1 260 ? 7.149 14.143 -13.286 1.00 69.44 260 MET A O 1
ATOM 2079 N N . THR A 1 261 ? 6.709 13.126 -15.219 1.00 64.94 261 THR A N 1
ATOM 2080 C CA . THR A 1 261 ? 7.320 11.844 -14.873 1.00 64.94 261 THR A CA 1
ATOM 2081 C C . THR A 1 261 ? 8.843 11.864 -14.754 1.00 64.94 261 THR A C 1
ATOM 2083 O O . THR A 1 261 ? 9.381 10.968 -14.110 1.00 64.94 261 THR A O 1
ATOM 2086 N N . ALA A 1 262 ? 9.524 12.871 -15.321 1.00 67.94 262 ALA A N 1
ATOM 2087 C CA . ALA A 1 262 ? 10.987 12.894 -15.404 1.00 67.94 262 ALA A CA 1
ATOM 2088 C C . ALA A 1 262 ? 11.686 12.766 -14.046 1.00 67.94 262 ALA A C 1
ATOM 2090 O O . ALA A 1 262 ? 12.747 12.154 -13.966 1.00 67.94 262 ALA A O 1
ATOM 2091 N N . ASP A 1 263 ? 11.041 13.258 -12.985 1.00 77.38 263 ASP A N 1
ATOM 2092 C CA . ASP A 1 263 ? 11.671 13.355 -11.676 1.00 77.38 263 ASP A CA 1
ATOM 2093 C C . ASP A 1 263 ? 10.936 12.609 -10.560 1.00 77.38 263 ASP A C 1
ATOM 2095 O O . ASP A 1 263 ? 11.394 12.618 -9.418 1.00 77.38 263 ASP A O 1
ATOM 2099 N N . PHE A 1 264 ? 9.829 11.914 -10.858 1.00 87.25 264 PHE A N 1
ATOM 2100 C CA . PHE A 1 264 ? 8.990 11.309 -9.816 1.00 87.25 264 PHE A CA 1
ATOM 2101 C C . PHE A 1 264 ? 9.790 10.384 -8.886 1.00 87.25 264 PHE A C 1
ATOM 2103 O O . PHE A 1 264 ? 9.658 10.442 -7.665 1.00 87.25 264 PHE A O 1
ATOM 2110 N N . LEU A 1 265 ? 10.658 9.549 -9.455 1.00 89.94 265 LEU A N 1
ATOM 2111 C CA . LEU A 1 265 ? 11.459 8.606 -8.677 1.00 89.94 265 LEU A CA 1
ATOM 2112 C C . LEU A 1 265 ? 12.667 9.251 -7.989 1.00 89.94 265 LEU A C 1
ATOM 2114 O O . LEU A 1 265 ? 13.154 8.687 -7.010 1.00 89.94 265 LEU A O 1
ATOM 2118 N N . TYR A 1 266 ? 13.097 10.455 -8.391 1.00 88.88 266 TYR A N 1
ATOM 2119 C CA . TYR A 1 266 ? 14.128 11.201 -7.655 1.00 88.88 266 TYR A CA 1
ATOM 2120 C C . TYR A 1 266 ? 13.658 11.634 -6.265 1.00 88.88 266 TYR A C 1
ATOM 2122 O O . TYR A 1 266 ? 14.481 11.879 -5.380 1.00 88.88 266 TYR A O 1
ATOM 2130 N N . HIS A 1 267 ? 12.345 11.665 -6.030 1.00 90.00 267 HIS A N 1
ATOM 2131 C CA . HIS A 1 267 ? 11.796 11.886 -4.697 1.00 90.00 267 HIS A CA 1
ATOM 2132 C C . HIS A 1 267 ? 12.070 10.720 -3.736 1.00 90.00 267 HIS A C 1
ATOM 2134 O O . HIS A 1 267 ? 11.984 10.923 -2.526 1.00 90.00 267 HIS A O 1
ATOM 2140 N N . PHE A 1 268 ? 12.462 9.542 -4.239 1.00 93.81 268 PHE A N 1
ATOM 2141 C CA . PHE A 1 268 ? 12.716 8.331 -3.454 1.00 93.81 268 PHE A CA 1
ATOM 2142 C C . PHE A 1 268 ? 14.154 7.815 -3.662 1.00 93.81 268 PHE A C 1
ATOM 2144 O O . PHE A 1 268 ? 14.363 6.757 -4.260 1.00 93.81 268 PHE A O 1
ATOM 2151 N N . PRO A 1 269 ? 15.178 8.532 -3.164 1.00 94.06 269 PRO A N 1
ATOM 2152 C CA . PRO A 1 269 ? 16.581 8.172 -3.396 1.00 94.06 269 PRO A CA 1
ATOM 2153 C C . PRO A 1 269 ? 16.979 6.818 -2.784 1.00 94.06 269 PRO A C 1
ATOM 2155 O O . PRO A 1 269 ? 17.933 6.190 -3.243 1.00 94.06 269 PRO A O 1
ATOM 2158 N N . ASP A 1 270 ? 16.241 6.349 -1.776 1.00 95.69 270 ASP A N 1
ATOM 2159 C CA . ASP A 1 270 ? 16.472 5.081 -1.072 1.00 95.69 270 ASP A CA 1
ATOM 2160 C C . ASP A 1 270 ? 15.564 3.938 -1.574 1.00 95.69 270 ASP A C 1
ATOM 2162 O O . ASP A 1 270 ? 15.465 2.900 -0.919 1.00 95.69 270 ASP A O 1
ATOM 2166 N N . LEU A 1 271 ? 14.866 4.117 -2.702 1.00 96.56 271 LEU A N 1
ATOM 2167 C CA . LEU A 1 271 ? 13.913 3.132 -3.208 1.00 96.56 271 LEU A CA 1
ATOM 2168 C C . LEU A 1 271 ? 14.611 1.829 -3.628 1.00 96.56 271 LEU A C 1
ATOM 2170 O O . LEU A 1 271 ? 15.321 1.804 -4.627 1.00 96.56 271 LEU A O 1
ATOM 2174 N N . GLU A 1 272 ? 14.350 0.736 -2.910 1.00 97.50 272 GLU A N 1
ATOM 2175 C CA . GLU A 1 272 ? 14.896 -0.598 -3.191 1.00 97.50 272 GLU A CA 1
ATOM 2176 C C . GLU A 1 272 ? 13.923 -1.467 -4.001 1.00 97.50 272 GLU A C 1
ATOM 2178 O O . GLU A 1 272 ? 14.353 -2.235 -4.865 1.00 97.50 272 GLU A O 1
ATOM 2183 N N . ILE A 1 273 ? 12.620 -1.362 -3.728 1.00 97.44 273 ILE A N 1
ATOM 2184 C CA . ILE A 1 273 ? 11.572 -2.184 -4.338 1.00 97.44 273 ILE A CA 1
ATOM 2185 C C . ILE A 1 273 ? 10.528 -1.286 -4.999 1.00 97.44 273 ILE A C 1
ATOM 2187 O O . ILE A 1 273 ? 9.910 -0.447 -4.341 1.00 97.44 273 ILE A O 1
ATOM 2191 N N . LEU A 1 274 ? 10.287 -1.516 -6.289 1.00 96.44 274 LEU A N 1
ATOM 2192 C CA . LEU A 1 274 ? 9.259 -0.837 -7.068 1.00 96.44 274 LEU A CA 1
ATOM 2193 C C . LEU A 1 274 ? 8.352 -1.859 -7.759 1.00 96.44 274 LEU A C 1
ATOM 2195 O O . LEU A 1 274 ? 8.820 -2.666 -8.562 1.00 96.44 274 LEU A O 1
ATOM 2199 N N . ILE A 1 275 ? 7.049 -1.787 -7.496 1.00 96.25 275 ILE A N 1
ATOM 2200 C CA . ILE A 1 275 ? 6.033 -2.537 -8.242 1.00 96.25 275 ILE A CA 1
ATOM 2201 C C . ILE A 1 275 ? 5.128 -1.547 -8.969 1.00 96.25 275 ILE A C 1
ATOM 2203 O O . ILE A 1 275 ? 4.558 -0.656 -8.347 1.00 96.25 275 ILE A O 1
ATOM 2207 N N . VAL A 1 276 ? 4.972 -1.709 -10.280 1.00 94.88 276 VAL A N 1
ATOM 2208 C CA . VAL A 1 276 ? 4.109 -0.867 -11.116 1.00 94.88 276 VAL A CA 1
ATOM 2209 C C . VAL A 1 276 ? 3.083 -1.751 -11.806 1.00 94.88 276 VAL A C 1
ATOM 2211 O O . VAL A 1 276 ? 3.435 -2.551 -12.662 1.00 94.88 276 VAL A O 1
ATOM 2214 N N . CYS A 1 277 ? 1.812 -1.608 -11.453 1.00 95.06 277 CYS A N 1
ATOM 2215 C CA . CYS A 1 277 ? 0.689 -2.353 -12.007 1.00 95.06 277 CYS A CA 1
ATOM 2216 C C . CYS A 1 277 ? -0.242 -1.398 -12.755 1.00 95.06 277 CYS A C 1
ATOM 2218 O O . CYS A 1 277 ? -0.733 -0.439 -12.161 1.00 95.06 277 CYS A O 1
ATOM 2220 N N . LYS A 1 278 ? -0.471 -1.631 -14.053 1.00 92.81 278 LYS A N 1
ATOM 2221 C CA . LYS A 1 278 ? -1.410 -0.886 -14.918 1.00 92.81 278 LYS A CA 1
ATOM 2222 C C . LYS A 1 278 ? -1.340 0.640 -14.779 1.00 92.81 278 LYS A C 1
ATOM 2224 O O . LYS A 1 278 ? -2.355 1.329 -14.861 1.00 92.81 278 LYS A O 1
ATOM 2229 N N . SER A 1 279 ? -0.157 1.170 -14.483 1.00 87.44 279 SER A N 1
ATOM 2230 C CA . SER A 1 279 ? 0.034 2.594 -14.208 1.00 87.44 279 SER A CA 1
ATOM 2231 C C . SER A 1 279 ? 0.642 3.274 -15.423 1.00 87.44 279 SER A C 1
ATOM 2233 O O . SER A 1 279 ? 1.564 2.737 -16.034 1.00 87.44 279 SER A O 1
ATOM 2235 N N . ILE A 1 280 ? 0.170 4.485 -15.718 1.00 82.06 280 ILE A N 1
ATOM 2236 C CA . ILE A 1 280 ? 0.543 5.259 -16.918 1.00 82.06 280 ILE A CA 1
ATOM 2237 C C . ILE A 1 280 ? 1.969 5.843 -16.822 1.00 82.06 280 ILE A C 1
ATOM 2239 O O . ILE A 1 280 ? 2.505 6.416 -17.764 1.00 82.06 280 ILE A O 1
ATOM 2243 N N . MET A 1 281 ? 2.619 5.668 -15.670 1.00 68.44 281 MET A N 1
ATOM 2244 C CA . MET A 1 281 ? 3.954 6.187 -15.387 1.00 68.44 281 MET A CA 1
ATOM 2245 C C . MET A 1 281 ? 5.040 5.684 -16.346 1.00 68.44 281 MET A C 1
ATOM 2247 O O . MET A 1 281 ? 5.995 6.417 -16.561 1.00 68.44 281 MET A O 1
ATOM 2251 N N . LEU A 1 282 ? 4.898 4.451 -16.853 1.00 61.91 282 LEU A N 1
ATOM 2252 C CA . LEU A 1 282 ? 5.897 3.717 -17.644 1.00 61.91 282 LEU A CA 1
ATOM 2253 C C . LEU A 1 282 ? 5.411 3.419 -19.070 1.00 61.91 282 LEU A C 1
ATOM 2255 O O . LEU A 1 282 ? 5.765 2.390 -19.646 1.00 61.91 282 LEU A O 1
ATOM 2259 N N . ASN A 1 283 ? 4.548 4.274 -19.623 1.00 59.50 283 ASN A N 1
ATOM 2260 C CA . ASN A 1 283 ? 4.012 4.056 -20.966 1.00 59.50 283 ASN A CA 1
ATOM 2261 C C . ASN A 1 283 ? 5.096 4.099 -22.048 1.00 59.50 283 ASN A C 1
ATOM 2263 O O . ASN A 1 283 ? 4.896 3.510 -23.102 1.00 59.50 283 ASN A O 1
ATOM 2267 N N . SER A 1 284 ? 6.242 4.738 -21.787 1.00 63.47 284 SER A N 1
ATOM 2268 C CA . SER A 1 284 ? 7.408 4.625 -22.663 1.00 63.47 284 SER A CA 1
ATOM 2269 C C . SER A 1 284 ? 8.550 3.942 -21.926 1.00 63.47 284 SER A C 1
ATOM 2271 O O . SER A 1 284 ? 8.919 4.275 -20.803 1.00 63.47 284 SER A O 1
ATOM 2273 N N . VAL A 1 285 ? 9.162 2.964 -22.581 1.00 62.75 285 VAL A N 1
ATOM 2274 C CA . VAL A 1 285 ? 10.265 2.194 -21.997 1.00 62.75 285 VAL A CA 1
ATOM 2275 C C . VAL A 1 285 ? 11.558 3.040 -21.896 1.00 62.75 285 VAL A C 1
ATOM 2277 O O . VAL A 1 285 ? 12.536 2.635 -21.277 1.00 62.75 285 VAL A O 1
ATOM 2280 N N . GLN A 1 286 ? 11.542 4.276 -22.411 1.00 67.38 286 GLN A N 1
ATOM 2281 C CA . GLN A 1 286 ? 12.569 5.310 -22.198 1.00 67.38 286 GLN A CA 1
ATOM 2282 C C . GLN A 1 286 ? 12.664 5.799 -20.745 1.00 67.38 286 GLN A C 1
ATOM 2284 O O . GLN A 1 286 ? 13.615 6.469 -20.362 1.00 67.38 286 GLN A O 1
ATOM 2289 N N . GLN A 1 287 ? 11.679 5.469 -19.917 1.00 77.88 287 GLN A N 1
ATOM 2290 C CA . GLN A 1 287 ? 11.533 6.026 -18.574 1.00 77.88 287 GLN A CA 1
ATOM 2291 C C . GLN A 1 287 ? 12.373 5.278 -17.532 1.00 77.88 287 GLN A C 1
ATOM 2293 O O . GLN A 1 287 ? 12.320 5.588 -16.342 1.00 77.88 287 GLN A O 1
ATOM 2298 N N . PHE A 1 288 ? 13.180 4.305 -17.972 1.00 85.00 288 PHE A N 1
ATOM 2299 C CA . PHE A 1 288 ? 14.140 3.642 -17.100 1.00 85.00 288 PHE A CA 1
ATOM 2300 C C . PHE A 1 288 ? 15.172 4.605 -16.540 1.00 85.00 288 PHE A C 1
ATOM 2302 O O . PHE A 1 288 ? 15.536 4.442 -15.386 1.00 85.00 288 PHE A O 1
ATOM 2309 N N . ASP A 1 289 ? 15.571 5.636 -17.282 1.00 83.31 289 ASP A N 1
ATOM 2310 C CA . ASP A 1 289 ? 16.548 6.642 -16.849 1.00 83.31 289 ASP A CA 1
ATOM 2311 C C . ASP A 1 289 ? 16.143 7.355 -15.543 1.00 83.31 289 ASP A C 1
ATOM 2313 O O . ASP A 1 289 ? 16.987 7.934 -14.856 1.00 83.31 289 ASP A O 1
ATOM 2317 N N . TRP A 1 290 ? 14.859 7.294 -15.179 1.00 85.25 290 TRP A N 1
ATOM 2318 C CA . TRP A 1 290 ? 14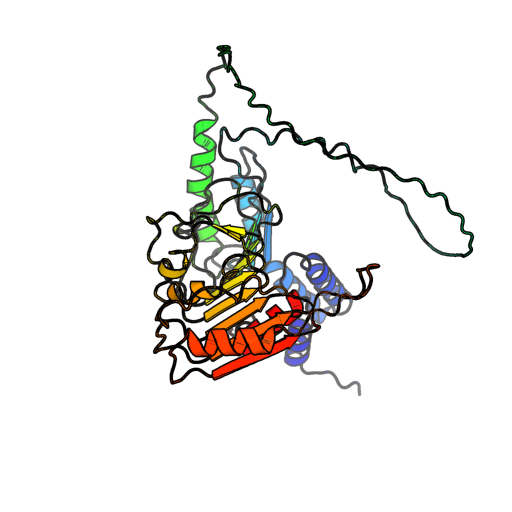.314 7.887 -13.959 1.00 85.25 290 TRP A CA 1
ATOM 2319 C C . TRP A 1 290 ? 14.367 6.950 -12.759 1.00 85.25 290 TRP A C 1
ATOM 2321 O O . TRP A 1 290 ? 14.205 7.402 -11.631 1.00 85.25 290 TRP A O 1
ATOM 2331 N N . LEU A 1 291 ? 14.581 5.650 -12.963 1.00 89.62 291 LEU A N 1
ATOM 2332 C CA . LEU A 1 291 ? 14.666 4.692 -11.869 1.00 89.62 291 LEU A CA 1
ATOM 2333 C C . LEU A 1 291 ? 15.762 5.094 -10.877 1.00 89.62 291 LEU A C 1
ATOM 2335 O O . LEU A 1 291 ? 16.858 5.518 -11.251 1.00 89.62 291 LEU A O 1
ATOM 2339 N N . SER A 1 292 ? 15.471 4.915 -9.589 1.00 90.94 292 SER A N 1
ATOM 2340 C CA . SER A 1 292 ? 16.454 5.183 -8.546 1.00 90.94 292 SER A CA 1
ATOM 2341 C C . SER A 1 292 ? 17.690 4.286 -8.733 1.00 90.94 292 SER A C 1
ATOM 2343 O O . SER A 1 292 ? 17.539 3.071 -8.894 1.00 90.94 292 SER A O 1
ATOM 2345 N N . PRO A 1 293 ? 18.921 4.822 -8.633 1.00 92.62 293 PRO A N 1
ATOM 2346 C CA . PRO A 1 293 ? 20.140 4.012 -8.648 1.00 92.62 293 PRO A CA 1
ATOM 2347 C C . PRO A 1 293 ? 20.213 2.966 -7.523 1.00 92.62 293 PRO A C 1
ATOM 2349 O O . PRO A 1 293 ? 21.011 2.032 -7.618 1.00 92.62 293 PRO A O 1
ATOM 2352 N N . SER A 1 294 ? 19.417 3.133 -6.459 1.00 95.62 294 SER A N 1
ATOM 2353 C CA . SER A 1 294 ? 19.297 2.196 -5.334 1.00 95.62 294 SER A CA 1
ATOM 2354 C C . SER A 1 294 ? 18.288 1.066 -5.565 1.00 95.62 294 SER A C 1
ATOM 2356 O O . SER A 1 294 ? 18.230 0.148 -4.746 1.00 95.62 294 SER A O 1
ATOM 2358 N N . ALA A 1 295 ? 17.543 1.078 -6.677 1.00 96.62 295 ALA A N 1
ATOM 2359 C CA . ALA A 1 295 ? 16.550 0.053 -6.975 1.00 96.62 295 ALA A CA 1
ATOM 2360 C C . ALA A 1 295 ? 17.205 -1.325 -7.147 1.00 96.62 295 ALA A C 1
ATOM 2362 O O . ALA A 1 295 ? 18.118 -1.507 -7.956 1.00 96.62 295 ALA A O 1
ATOM 2363 N N . ARG A 1 296 ? 16.704 -2.308 -6.393 1.00 97.56 296 ARG A N 1
ATOM 2364 C CA . ARG A 1 296 ? 17.164 -3.706 -6.389 1.00 97.56 296 ARG A CA 1
ATOM 2365 C C . ARG A 1 296 ? 16.157 -4.625 -7.060 1.00 97.56 296 ARG A C 1
ATOM 2367 O O . ARG A 1 296 ? 16.549 -5.502 -7.831 1.00 97.56 296 ARG A O 1
ATOM 2374 N N . HIS A 1 297 ? 14.868 -4.397 -6.816 1.00 97.69 297 HIS A N 1
ATOM 2375 C CA . HIS A 1 297 ? 13.788 -5.218 -7.350 1.00 97.69 297 HIS A CA 1
ATOM 2376 C C . HIS A 1 297 ? 12.739 -4.353 -8.039 1.00 97.69 297 HIS A C 1
ATOM 2378 O O . HIS A 1 297 ? 12.139 -3.474 -7.423 1.00 97.69 297 HIS A O 1
ATOM 2384 N N . ILE A 1 298 ? 12.506 -4.623 -9.322 1.00 96.31 298 ILE A N 1
ATOM 2385 C CA . ILE A 1 298 ? 11.500 -3.925 -10.121 1.00 96.31 298 ILE A CA 1
ATOM 2386 C C . ILE A 1 298 ? 10.546 -4.954 -10.716 1.00 96.31 298 ILE A C 1
ATOM 2388 O O . ILE A 1 298 ? 10.979 -5.900 -11.377 1.00 96.31 298 ILE A O 1
ATOM 2392 N N . HIS A 1 299 ? 9.246 -4.761 -10.507 1.00 96.75 299 HIS A N 1
ATOM 2393 C CA . HIS A 1 299 ? 8.203 -5.582 -11.115 1.00 96.75 299 HIS A CA 1
ATOM 2394 C C . HIS A 1 299 ? 7.204 -4.694 -11.847 1.00 96.75 299 HIS A C 1
ATOM 2396 O O . HIS A 1 299 ? 6.558 -3.844 -11.245 1.00 96.75 299 HIS A O 1
ATOM 2402 N N . ILE A 1 300 ? 7.067 -4.893 -13.153 1.00 94.81 300 ILE A N 1
ATOM 2403 C CA . ILE A 1 300 ? 6.157 -4.124 -14.000 1.00 94.81 300 ILE A CA 1
ATOM 2404 C C . ILE A 1 300 ? 5.085 -5.069 -14.541 1.00 94.81 300 ILE A C 1
ATOM 2406 O O . ILE A 1 300 ? 5.392 -6.044 -15.225 1.00 94.81 300 ILE A O 1
ATOM 2410 N N . LEU A 1 301 ? 3.827 -4.792 -14.212 1.00 95.25 301 LEU A N 1
ATOM 2411 C CA . LEU A 1 301 ? 2.642 -5.535 -14.618 1.00 95.25 301 LEU A CA 1
ATOM 2412 C C . LEU A 1 301 ? 1.779 -4.629 -15.497 1.00 95.25 301 LEU A C 1
ATOM 2414 O O . LEU A 1 301 ? 1.163 -3.690 -15.001 1.00 95.25 301 LEU A O 1
ATOM 2418 N N . GLN A 1 302 ? 1.736 -4.883 -16.800 1.00 93.25 302 GLN A N 1
ATOM 2419 C CA . GLN A 1 302 ? 1.039 -4.023 -17.764 1.00 93.25 302 GLN A CA 1
ATOM 2420 C C . GLN A 1 302 ? 0.225 -4.877 -18.729 1.00 93.25 302 GLN A C 1
ATOM 2422 O O . GLN A 1 302 ? 0.624 -5.994 -19.054 1.00 93.25 302 GLN A O 1
ATOM 2427 N N . ASP A 1 303 ? -0.922 -4.372 -19.172 1.00 91.44 303 ASP A N 1
ATOM 2428 C CA . ASP A 1 303 ? -1.746 -4.997 -20.215 1.00 91.44 303 ASP A CA 1
ATOM 2429 C C . ASP A 1 303 ? -1.481 -4.427 -21.614 1.00 91.44 303 ASP A C 1
ATOM 2431 O O . ASP A 1 303 ? -1.814 -5.075 -22.608 1.00 91.44 303 ASP A O 1
ATOM 2435 N N . ASN A 1 304 ? -0.819 -3.272 -21.690 1.00 86.69 304 ASN A N 1
ATOM 2436 C CA . ASN A 1 304 ? -0.454 -2.602 -22.929 1.00 86.69 304 ASN A CA 1
ATOM 2437 C C . ASN A 1 304 ? 1.014 -2.141 -22.902 1.00 86.69 304 ASN A C 1
ATOM 2439 O O . ASN A 1 304 ? 1.520 -1.701 -21.870 1.00 86.69 304 ASN A O 1
ATOM 2443 N N . PHE A 1 305 ? 1.678 -2.241 -24.052 1.00 80.62 305 PHE A N 1
ATOM 2444 C CA . PHE A 1 305 ? 3.025 -1.732 -24.302 1.00 80.62 305 PHE A CA 1
ATOM 2445 C C . PHE A 1 305 ? 2.959 -0.915 -25.592 1.00 80.62 305 PHE A C 1
ATOM 2447 O O . PHE A 1 305 ? 3.173 -1.445 -26.684 1.00 80.62 305 PHE A O 1
ATOM 2454 N N . GLU A 1 306 ? 2.575 0.353 -25.474 1.00 75.56 306 GLU A N 1
ATOM 2455 C CA . GLU A 1 306 ? 2.535 1.255 -26.624 1.00 75.56 306 GLU A CA 1
ATOM 2456 C C . GLU A 1 306 ? 3.966 1.645 -27.027 1.00 75.56 306 GLU A C 1
ATOM 2458 O O . GLU A 1 306 ? 4.860 1.752 -26.189 1.00 75.56 306 GLU A O 1
ATOM 2463 N N . ASP A 1 307 ? 4.183 1.812 -28.332 1.00 68.19 307 ASP A N 1
ATOM 2464 C CA . ASP A 1 307 ? 5.326 2.530 -28.903 1.00 68.19 307 ASP A CA 1
ATOM 2465 C C . ASP A 1 307 ? 6.738 2.064 -28.488 1.00 68.19 307 ASP A C 1
ATOM 2467 O O . ASP A 1 307 ? 7.629 2.855 -28.189 1.00 68.19 307 ASP A O 1
ATOM 2471 N N . LEU A 1 308 ? 7.023 0.762 -28.625 1.00 74.56 308 LEU A N 1
ATOM 2472 C CA . LEU A 1 308 ? 8.401 0.228 -28.567 1.00 74.56 308 LEU A CA 1
ATOM 2473 C C . LEU A 1 308 ? 9.310 0.684 -29.741 1.00 74.56 308 LEU A C 1
ATOM 2475 O O . LEU A 1 308 ? 10.440 0.208 -29.856 1.00 74.56 308 LEU A O 1
ATOM 2479 N N . GLN A 1 309 ? 8.825 1.542 -30.650 1.00 66.81 309 GLN A N 1
ATOM 2480 C CA . GLN A 1 309 ? 9.492 1.900 -31.916 1.00 66.81 309 GLN A CA 1
ATOM 2481 C C . GLN A 1 309 ? 10.383 3.152 -31.867 1.00 66.81 309 GLN A C 1
ATOM 2483 O O . GLN A 1 309 ? 10.903 3.559 -32.905 1.00 66.81 309 GLN A O 1
ATOM 2488 N N . GLU A 1 310 ? 10.580 3.771 -30.708 1.00 66.56 310 GLU A N 1
ATOM 2489 C CA . GLU A 1 310 ? 11.339 5.022 -30.631 1.00 66.56 310 GLU A CA 1
ATOM 2490 C C . GLU A 1 310 ? 12.867 4.841 -30.657 1.00 66.56 310 GLU A C 1
ATOM 2492 O O . GLU A 1 310 ? 13.405 3.754 -30.420 1.00 66.56 310 GLU A O 1
ATOM 2497 N N . ASP A 1 311 ? 13.564 5.940 -30.972 1.00 75.62 311 ASP A N 1
ATOM 2498 C CA . ASP A 1 311 ? 15.023 6.005 -31.042 1.00 75.62 311 ASP A CA 1
ATOM 2499 C C . ASP A 1 311 ? 15.667 5.505 -29.734 1.00 75.62 311 ASP A C 1
ATOM 2501 O O . ASP A 1 311 ? 15.185 5.814 -28.639 1.00 75.62 311 ASP A O 1
ATOM 2505 N N . PRO A 1 312 ? 16.772 4.742 -29.813 1.00 69.06 312 PRO A N 1
ATOM 2506 C CA . PRO A 1 312 ? 17.419 4.192 -28.633 1.00 69.06 312 PRO A CA 1
ATOM 2507 C C . PRO A 1 312 ? 17.977 5.323 -27.762 1.00 69.06 312 PRO A C 1
ATOM 2509 O O . PRO A 1 312 ? 18.955 5.984 -28.126 1.00 69.06 312 PRO A O 1
ATOM 2512 N N . ALA A 1 313 ? 17.368 5.518 -26.593 1.00 79.69 313 ALA A N 1
ATOM 2513 C CA . ALA A 1 313 ? 17.949 6.307 -25.517 1.00 79.69 313 ALA A CA 1
ATOM 2514 C C . ALA A 1 313 ? 19.310 5.706 -25.102 1.00 79.69 313 ALA A C 1
ATOM 2516 O O . ALA A 1 313 ? 19.548 4.504 -25.282 1.00 79.69 313 ALA A O 1
ATOM 2517 N N . PRO A 1 314 ? 20.246 6.518 -24.578 1.00 85.44 314 PRO A N 1
ATOM 2518 C CA . PRO A 1 314 ? 21.469 5.983 -23.995 1.00 85.44 314 PRO A CA 1
ATOM 2519 C C . PRO A 1 314 ? 21.124 4.970 -22.899 1.00 85.44 314 PRO A C 1
ATOM 2521 O O . PRO A 1 314 ? 20.254 5.216 -22.074 1.00 85.44 314 PRO A O 1
ATOM 2524 N N . ALA A 1 315 ? 21.817 3.831 -22.884 1.00 89.94 315 ALA A N 1
ATOM 2525 C CA . ALA A 1 315 ? 21.506 2.777 -21.930 1.00 89.94 315 ALA A CA 1
ATOM 2526 C C . ALA A 1 315 ? 21.746 3.246 -20.482 1.00 89.94 315 ALA A C 1
ATOM 2528 O O . ALA A 1 315 ? 22.859 3.650 -20.121 1.00 89.94 315 ALA A O 1
ATOM 2529 N N . ALA A 1 316 ? 20.717 3.157 -19.644 1.00 91.44 316 ALA A N 1
ATOM 2530 C CA . ALA A 1 316 ? 20.789 3.493 -18.233 1.00 91.44 316 ALA A CA 1
ATOM 2531 C C . ALA A 1 316 ? 21.506 2.393 -17.442 1.00 91.44 316 ALA A C 1
ATOM 2533 O O . ALA A 1 316 ? 21.357 1.198 -17.703 1.00 91.44 316 ALA A O 1
ATOM 2534 N N . THR A 1 317 ? 22.322 2.793 -16.466 1.00 94.00 317 THR A N 1
ATOM 2535 C CA . THR A 1 317 ? 23.138 1.864 -15.672 1.00 94.00 317 THR A CA 1
ATOM 2536 C C . THR A 1 317 ? 22.564 1.707 -14.270 1.00 94.00 317 THR A C 1
ATOM 2538 O O . THR A 1 317 ? 22.494 2.682 -13.527 1.00 94.00 317 THR A O 1
ATOM 2541 N N . PHE A 1 318 ? 22.250 0.470 -13.877 1.00 95.50 318 PHE A N 1
ATOM 2542 C CA . PHE A 1 318 ? 21.726 0.147 -12.546 1.00 95.50 318 PHE A CA 1
ATOM 2543 C C . PHE A 1 318 ? 22.640 -0.854 -11.842 1.00 95.50 318 PHE A C 1
ATOM 2545 O O . PHE A 1 318 ? 22.475 -2.067 -11.992 1.00 95.50 318 PHE A O 1
ATOM 2552 N N . PRO A 1 319 ? 23.637 -0.377 -11.078 1.00 95.38 319 PRO A N 1
ATOM 2553 C CA . PRO A 1 319 ? 24.622 -1.259 -10.461 1.00 95.38 319 PRO A CA 1
ATOM 2554 C C . PRO A 1 319 ? 24.039 -2.114 -9.327 1.00 95.38 319 PRO A C 1
ATOM 2556 O O . PRO A 1 319 ? 24.584 -3.179 -9.054 1.00 95.38 319 PRO A O 1
ATOM 2559 N N . ALA A 1 320 ? 22.964 -1.655 -8.677 1.00 96.94 320 ALA A N 1
ATOM 2560 C CA . ALA A 1 320 ? 22.316 -2.340 -7.556 1.00 96.94 320 ALA A CA 1
ATOM 2561 C C . ALA A 1 320 ? 21.142 -3.243 -7.973 1.00 96.94 320 ALA A C 1
ATOM 2563 O O . ALA A 1 320 ? 20.593 -3.942 -7.127 1.00 96.94 320 ALA A O 1
ATOM 2564 N N . LEU A 1 321 ? 20.748 -3.234 -9.251 1.00 97.75 321 LEU A N 1
ATOM 2565 C CA . LEU A 1 321 ? 19.564 -3.952 -9.710 1.00 97.75 321 LEU A CA 1
ATOM 2566 C C . LEU A 1 321 ? 19.820 -5.463 -9.743 1.00 97.75 321 LEU A C 1
ATOM 2568 O O . LEU A 1 321 ? 20.656 -5.954 -10.502 1.00 97.75 321 LEU A O 1
ATOM 2572 N N . GLU A 1 322 ? 19.059 -6.199 -8.939 1.00 97.81 322 GLU A N 1
ATOM 2573 C CA . GLU A 1 322 ? 19.169 -7.650 -8.760 1.00 97.81 322 GLU A CA 1
ATOM 2574 C C . GLU A 1 322 ? 18.114 -8.405 -9.566 1.00 97.81 322 GLU A C 1
ATOM 2576 O O . GLU A 1 322 ? 18.390 -9.469 -10.124 1.00 97.81 322 GLU A O 1
ATOM 2581 N N . SER A 1 323 ? 16.904 -7.857 -9.678 1.00 97.88 323 SER A N 1
ATOM 2582 C CA . SER A 1 323 ? 15.835 -8.482 -10.454 1.00 97.88 323 SER A CA 1
ATOM 2583 C C . SER A 1 323 ? 14.934 -7.465 -11.129 1.00 97.88 323 SER A C 1
ATOM 2585 O O . SER A 1 323 ? 14.458 -6.527 -10.486 1.00 97.88 323 SER A O 1
ATOM 2587 N N . LEU A 1 324 ? 14.619 -7.730 -12.391 1.00 96.88 324 LEU A N 1
ATOM 2588 C CA . LEU A 1 324 ? 13.625 -6.993 -13.148 1.00 96.88 324 LEU A CA 1
ATOM 2589 C C . LEU A 1 324 ? 12.641 -7.987 -13.767 1.00 96.88 324 LEU A C 1
ATOM 2591 O O . LEU A 1 324 ? 13.023 -8.829 -14.582 1.00 96.88 324 LEU A O 1
ATOM 2595 N N . THR A 1 325 ? 11.372 -7.893 -13.377 1.00 96.81 325 THR A N 1
ATOM 2596 C CA . THR A 1 325 ? 10.306 -8.764 -13.879 1.00 96.81 325 THR A CA 1
ATOM 2597 C C . THR A 1 325 ? 9.268 -7.950 -14.633 1.00 96.81 325 THR A C 1
ATOM 2599 O O . THR A 1 325 ? 8.620 -7.076 -14.067 1.00 96.81 325 THR A O 1
ATOM 2602 N N . PHE A 1 326 ? 9.060 -8.287 -15.899 1.00 95.50 326 PHE A N 1
ATOM 2603 C CA . PHE A 1 326 ? 7.924 -7.835 -16.687 1.00 95.50 326 PHE A CA 1
ATOM 2604 C C . PHE A 1 326 ? 6.856 -8.919 -16.720 1.00 95.50 326 PHE A C 1
ATOM 2606 O O . PHE A 1 326 ? 7.142 -10.076 -17.019 1.00 95.50 326 PHE A O 1
ATOM 2613 N N . THR A 1 327 ? 5.616 -8.551 -16.419 1.00 95.81 327 THR A N 1
ATOM 2614 C CA . THR A 1 327 ? 4.446 -9.420 -16.536 1.00 95.81 327 THR A CA 1
ATOM 2615 C C . THR A 1 327 ? 3.434 -8.773 -17.467 1.00 95.81 327 THR A C 1
ATOM 2617 O O . THR A 1 327 ? 2.820 -7.765 -17.123 1.00 95.81 327 THR A O 1
ATOM 2620 N N . TRP A 1 328 ? 3.249 -9.363 -18.644 1.00 95.12 328 TRP A N 1
ATOM 2621 C CA . TRP A 1 328 ? 2.178 -8.978 -19.549 1.00 95.12 328 TRP A CA 1
ATOM 2622 C C . TRP A 1 328 ? 0.858 -9.574 -19.059 1.00 95.12 328 TRP A C 1
ATOM 2624 O O . TRP A 1 328 ? 0.681 -10.797 -19.035 1.00 95.12 328 TRP A O 1
ATOM 2634 N N . LEU A 1 329 ? -0.043 -8.697 -18.628 1.00 94.50 329 LEU A N 1
ATOM 2635 C CA . LEU A 1 329 ? -1.389 -9.027 -18.189 1.00 94.50 329 LEU A CA 1
ATOM 2636 C C . LEU A 1 329 ? -2.279 -9.155 -19.421 1.00 94.50 329 LEU A C 1
ATOM 2638 O O . LEU A 1 329 ? -2.543 -8.169 -20.106 1.00 94.50 329 LEU A O 1
ATOM 2642 N N . GLN A 1 330 ? -2.755 -10.360 -19.714 1.00 91.62 330 GLN A N 1
ATOM 2643 C CA . GLN A 1 330 ? -3.680 -10.524 -20.825 1.00 91.62 330 GLN A CA 1
ATOM 2644 C C . GLN A 1 330 ? -5.013 -9.834 -20.511 1.00 91.62 330 GLN A C 1
ATOM 2646 O O . GLN A 1 330 ? -5.523 -9.986 -19.397 1.00 91.62 330 GLN A O 1
ATOM 2651 N N . PRO A 1 331 ? -5.598 -9.095 -21.470 1.00 84.50 331 PRO A N 1
ATOM 2652 C CA . PRO A 1 331 ? -6.949 -8.589 -21.309 1.00 84.50 331 PRO A CA 1
ATOM 2653 C C . PRO A 1 331 ? -7.909 -9.766 -21.129 1.00 84.50 331 PRO A C 1
ATOM 2655 O O . PRO A 1 331 ? -7.748 -10.819 -21.749 1.00 84.50 331 PRO A O 1
ATOM 2658 N N . ASP A 1 332 ? -8.896 -9.571 -20.263 1.00 81.88 332 ASP A N 1
ATOM 2659 C CA . ASP A 1 332 ? -9.918 -10.566 -19.963 1.00 81.88 332 ASP A CA 1
ATOM 2660 C C . ASP A 1 332 ? -10.782 -10.777 -21.219 1.00 81.88 332 ASP A C 1
ATOM 2662 O O . ASP A 1 332 ? -11.598 -9.926 -21.584 1.00 81.88 332 ASP A O 1
ATOM 2666 N N . THR A 1 333 ? -10.532 -11.866 -21.954 1.00 78.00 333 THR A N 1
ATOM 2667 C CA . THR A 1 333 ? -11.139 -12.115 -23.274 1.00 78.00 333 THR A CA 1
ATOM 2668 C C . THR A 1 333 ? -12.644 -12.347 -23.207 1.00 78.00 333 THR A C 1
ATOM 2670 O O . THR A 1 333 ? -13.323 -12.232 -24.224 1.00 78.00 333 THR A O 1
ATOM 2673 N N . ASP A 1 334 ? -13.181 -12.614 -22.019 1.00 74.31 334 ASP A N 1
ATOM 2674 C CA . ASP A 1 334 ? -14.571 -13.022 -21.819 1.00 74.31 334 ASP A CA 1
ATOM 2675 C C . ASP A 1 334 ? -15.588 -11.876 -21.981 1.00 74.31 334 ASP A C 1
ATOM 2677 O O . ASP A 1 334 ? -16.792 -12.126 -21.973 1.00 74.31 334 ASP A O 1
ATOM 2681 N N . LYS A 1 335 ? -15.143 -10.620 -22.144 1.00 73.50 335 LYS A N 1
ATOM 2682 C CA . LYS A 1 335 ? -16.037 -9.441 -22.214 1.00 73.50 335 LYS A CA 1
ATOM 2683 C C . LYS A 1 335 ? -16.062 -8.704 -23.551 1.00 73.50 335 LYS A C 1
ATOM 2685 O O . LYS A 1 335 ? -16.785 -7.721 -23.685 1.00 73.50 335 LYS A O 1
ATOM 2690 N N . SER A 1 336 ? -15.281 -9.140 -24.534 1.00 72.75 336 SER A N 1
ATOM 2691 C CA . SER A 1 336 ? -15.230 -8.495 -25.846 1.00 72.75 336 SER A CA 1
ATOM 2692 C C . SER A 1 336 ? -15.991 -9.331 -26.871 1.00 72.75 336 SER A C 1
ATOM 2694 O O . SER A 1 336 ? -15.431 -10.266 -27.435 1.00 72.75 336 SER A O 1
ATOM 2696 N N . ASP A 1 337 ? -17.221 -8.928 -27.202 1.00 80.56 337 ASP A N 1
ATOM 2697 C CA . ASP A 1 337 ? -17.987 -9.460 -28.348 1.00 80.56 337 ASP A CA 1
ATOM 2698 C C . ASP A 1 337 ? -17.361 -9.100 -29.720 1.00 80.56 337 ASP A C 1
ATOM 2700 O O . ASP A 1 337 ? -17.912 -9.403 -30.781 1.00 80.56 337 ASP A O 1
ATOM 2704 N N . GLY A 1 338 ? -16.207 -8.424 -29.725 1.00 81.88 338 GLY A N 1
ATOM 2705 C CA . GLY A 1 338 ? -15.453 -8.099 -30.927 1.00 81.88 338 GLY A CA 1
ATOM 2706 C C . GLY A 1 338 ? -14.719 -9.311 -31.519 1.00 81.88 338 GLY A C 1
ATOM 2707 O O . GLY A 1 338 ? -14.312 -10.216 -30.788 1.00 81.88 338 GLY A O 1
ATOM 2708 N N . PRO A 1 339 ? -14.499 -9.340 -32.848 1.00 81.12 339 PRO A N 1
ATOM 2709 C CA . PRO A 1 339 ? -13.662 -10.357 -33.472 1.00 81.12 339 PRO A CA 1
ATOM 2710 C C . PRO A 1 339 ? -12.267 -10.326 -32.843 1.00 81.12 339 PRO A C 1
ATOM 2712 O O . PRO A 1 339 ? -11.681 -9.253 -32.708 1.00 81.12 339 PRO A O 1
ATOM 2715 N N . ALA A 1 340 ? -11.744 -11.498 -32.471 1.00 76.81 340 ALA A N 1
ATOM 2716 C CA . ALA A 1 340 ? -10.399 -11.640 -31.929 1.00 76.81 340 ALA A CA 1
ATOM 2717 C C . ALA A 1 340 ? -9.384 -11.048 -32.918 1.00 76.81 340 ALA A C 1
ATOM 2719 O O . ALA A 1 340 ? -9.069 -11.652 -33.945 1.00 76.81 340 ALA A O 1
ATOM 2720 N N . VAL A 1 341 ? -8.911 -9.836 -32.632 1.00 78.62 341 VAL A N 1
ATOM 2721 C CA . VAL A 1 341 ? -7.766 -9.266 -33.330 1.00 78.62 341 VAL A CA 1
ATOM 2722 C C . VAL A 1 341 ? -6.562 -10.075 -32.866 1.00 78.62 341 VAL A C 1
ATOM 2724 O O . VAL A 1 341 ? -6.323 -10.193 -31.665 1.00 78.62 341 VAL A O 1
ATOM 2727 N N . ASP A 1 342 ? -5.844 -10.680 -33.809 1.00 80.62 342 ASP A N 1
ATOM 2728 C CA . ASP A 1 342 ? -4.609 -11.415 -33.535 1.00 80.62 342 ASP A CA 1
ATOM 2729 C C . ASP A 1 342 ? -3.521 -10.404 -33.143 1.00 80.62 342 ASP A C 1
ATOM 2731 O O . ASP A 1 342 ? -2.790 -9.877 -33.984 1.00 80.62 342 ASP A O 1
ATOM 2735 N N . VAL A 1 343 ? -3.511 -10.021 -31.865 1.00 81.50 343 VAL A N 1
ATOM 2736 C CA . VAL A 1 343 ? -2.512 -9.113 -31.303 1.00 81.50 343 VAL A CA 1
ATOM 2737 C C . VAL A 1 343 ? -1.222 -9.909 -31.142 1.00 81.50 343 VAL A C 1
ATOM 2739 O O . VAL A 1 343 ? -1.152 -10.834 -30.330 1.00 81.50 343 VAL A O 1
ATOM 2742 N N . ALA A 1 344 ? -0.210 -9.556 -31.937 1.00 88.50 344 ALA A N 1
ATOM 2743 C CA . ALA A 1 344 ? 1.119 -10.146 -31.849 1.00 88.50 344 ALA A CA 1
ATOM 2744 C C . ALA A 1 344 ? 1.662 -10.050 -30.412 1.00 88.50 344 ALA A C 1
ATOM 2746 O O . ALA A 1 344 ? 1.466 -9.043 -29.737 1.00 88.50 344 ALA A O 1
ATOM 2747 N N . ASP A 1 345 ? 2.342 -11.102 -29.952 1.00 88.50 345 ASP A N 1
ATOM 2748 C CA . ASP A 1 345 ? 2.961 -11.139 -28.624 1.00 88.50 345 ASP A CA 1
ATOM 2749 C C . ASP A 1 345 ? 4.048 -10.049 -28.520 1.00 88.50 345 ASP A C 1
ATOM 2751 O O . ASP A 1 345 ? 5.041 -10.140 -29.248 1.00 88.50 345 ASP A O 1
ATOM 2755 N N . PRO A 1 346 ? 3.895 -9.030 -27.649 1.00 89.56 346 PRO A N 1
ATOM 2756 C CA . PRO A 1 346 ? 4.845 -7.924 -27.543 1.00 89.56 346 PRO A CA 1
ATOM 2757 C C . PRO A 1 346 ? 6.101 -8.290 -26.736 1.00 89.56 346 PRO A C 1
ATOM 2759 O O . PRO A 1 346 ? 7.074 -7.535 -26.733 1.00 89.56 346 PRO A O 1
ATOM 2762 N N . LEU A 1 347 ? 6.119 -9.434 -26.037 1.00 91.50 347 LEU A N 1
ATOM 2763 C CA . LEU A 1 347 ? 7.214 -9.798 -25.131 1.00 91.50 347 LEU A CA 1
ATOM 2764 C C . LEU A 1 347 ? 8.594 -9.921 -25.805 1.00 91.50 347 LEU A C 1
ATOM 2766 O O . LEU A 1 347 ? 9.571 -9.505 -25.179 1.00 91.50 347 LEU A O 1
ATOM 2770 N N . PRO A 1 348 ? 8.745 -10.465 -27.032 1.00 93.25 348 PRO A N 1
ATOM 2771 C CA . PRO A 1 348 ? 10.045 -10.526 -27.702 1.00 93.25 348 PRO A CA 1
ATOM 2772 C C . PRO A 1 348 ? 10.635 -9.142 -27.997 1.00 93.25 348 PRO A C 1
ATOM 2774 O O . PRO A 1 348 ? 11.833 -8.933 -27.784 1.00 93.25 348 PRO A O 1
ATOM 2777 N N . ASP A 1 349 ? 9.801 -8.200 -28.444 1.00 90.88 349 ASP A N 1
ATOM 2778 C CA . ASP A 1 349 ? 10.224 -6.834 -28.760 1.00 90.88 349 ASP A CA 1
ATOM 2779 C C . ASP A 1 349 ? 10.542 -6.057 -27.481 1.00 90.88 349 ASP A C 1
ATOM 2781 O O . ASP A 1 349 ? 11.605 -5.438 -27.385 1.00 90.88 349 ASP A O 1
ATOM 2785 N N . LEU A 1 350 ? 9.694 -6.189 -26.454 1.00 90.50 350 LEU A N 1
ATOM 2786 C CA . LEU A 1 350 ? 9.939 -5.624 -25.127 1.00 90.50 350 LEU A CA 1
ATOM 2787 C C . LEU A 1 350 ? 11.255 -6.145 -24.547 1.00 90.50 350 LEU A C 1
ATOM 2789 O O . LEU A 1 350 ? 12.077 -5.365 -24.078 1.00 90.50 350 LEU A O 1
ATOM 2793 N N . ARG A 1 351 ? 11.491 -7.459 -24.611 1.00 94.06 351 ARG A N 1
ATOM 2794 C CA . ARG A 1 351 ? 12.728 -8.071 -24.122 1.00 94.06 351 ARG A CA 1
ATOM 2795 C C . ARG A 1 351 ? 13.955 -7.482 -24.801 1.00 94.06 351 ARG A C 1
ATOM 2797 O O . ARG A 1 351 ? 14.905 -7.104 -24.121 1.00 94.06 351 ARG A O 1
ATOM 2804 N N . LYS A 1 352 ? 13.934 -7.406 -26.133 1.00 92.69 352 LYS A N 1
ATOM 2805 C CA . LYS A 1 352 ? 15.037 -6.834 -26.908 1.00 92.69 352 LYS A CA 1
ATOM 2806 C C . LYS A 1 352 ? 15.283 -5.376 -26.518 1.00 92.69 352 LYS A C 1
ATOM 2808 O O . LYS A 1 352 ? 16.438 -4.996 -26.355 1.00 92.69 352 LYS A O 1
ATOM 2813 N N . PHE A 1 353 ? 14.218 -4.592 -26.353 1.00 90.56 353 PHE A N 1
ATOM 2814 C CA . PHE A 1 353 ? 14.308 -3.199 -25.929 1.00 90.56 353 PHE A CA 1
ATOM 2815 C C . PHE A 1 353 ? 14.940 -3.087 -24.537 1.00 90.56 353 PHE A C 1
ATOM 2817 O O . PHE A 1 353 ? 15.974 -2.444 -24.381 1.00 90.56 353 PHE A O 1
ATOM 2824 N N . VAL A 1 354 ? 14.368 -3.754 -23.533 1.00 91.50 354 VAL A N 1
ATOM 2825 C CA . VAL A 1 354 ? 14.790 -3.666 -22.125 1.00 91.50 354 VAL A CA 1
ATOM 2826 C C . VAL A 1 354 ? 16.244 -4.100 -21.954 1.00 91.50 354 VAL A C 1
ATOM 2828 O O . VAL A 1 354 ? 17.025 -3.383 -21.334 1.00 91.50 354 VAL A O 1
ATOM 2831 N N . GLU A 1 355 ? 16.635 -5.231 -22.550 1.00 92.75 355 GLU A N 1
ATOM 2832 C CA . GLU A 1 355 ? 18.016 -5.730 -22.487 1.00 92.75 355 GLU A CA 1
ATOM 2833 C C . GLU A 1 355 ? 19.014 -4.815 -23.226 1.00 92.75 355 GLU A C 1
ATOM 2835 O O . GLU A 1 355 ? 20.210 -4.870 -22.946 1.00 92.75 355 GLU A O 1
ATOM 2840 N N . SER A 1 356 ? 18.548 -3.966 -24.154 1.00 91.56 356 SER A N 1
ATOM 2841 C CA . SER A 1 356 ? 19.388 -2.966 -24.831 1.00 91.56 356 SER A CA 1
ATOM 2842 C C . SER A 1 356 ? 19.464 -1.620 -24.102 1.00 91.56 356 SER A C 1
ATOM 2844 O O . SER A 1 356 ? 20.486 -0.942 -24.199 1.00 91.56 356 SER A O 1
ATOM 2846 N N . SER A 1 357 ? 18.420 -1.258 -23.352 1.00 91.31 357 SER A N 1
ATOM 2847 C CA . SER A 1 357 ? 18.302 0.031 -22.655 1.00 91.31 357 SER A CA 1
ATOM 2848 C C . SER A 1 357 ? 18.817 -0.009 -21.216 1.00 91.31 357 SER A C 1
ATOM 2850 O O . SER A 1 357 ? 19.077 1.040 -20.638 1.00 91.31 357 SER A O 1
ATOM 2852 N N . ILE A 1 358 ? 18.983 -1.196 -20.623 1.00 93.38 358 ILE A N 1
ATOM 2853 C CA . ILE A 1 358 ? 19.415 -1.370 -19.230 1.00 93.38 358 ILE A CA 1
ATOM 2854 C C . ILE A 1 358 ? 20.760 -2.095 -19.162 1.00 93.38 358 ILE A C 1
ATOM 2856 O O . ILE A 1 358 ? 20.892 -3.251 -19.561 1.00 93.38 358 ILE A O 1
ATOM 2860 N N . VAL A 1 359 ? 21.748 -1.453 -18.540 1.00 95.38 359 VAL A N 1
ATOM 2861 C CA . VAL A 1 359 ? 23.025 -2.067 -18.156 1.00 95.38 359 VAL A CA 1
ATOM 2862 C C . VAL A 1 359 ? 22.992 -2.409 -16.667 1.00 95.38 359 VAL A C 1
ATOM 2864 O O . VAL A 1 359 ? 23.263 -1.567 -15.809 1.00 95.38 359 VAL A O 1
ATOM 2867 N N . ALA A 1 360 ? 22.679 -3.667 -16.355 1.00 96.50 360 ALA A N 1
ATOM 2868 C CA . ALA A 1 360 ? 22.632 -4.182 -14.986 1.00 96.50 360 ALA A CA 1
ATOM 2869 C C . ALA A 1 360 ? 23.273 -5.586 -14.914 1.00 96.50 360 ALA A C 1
ATOM 2871 O O . ALA A 1 360 ? 22.592 -6.594 -15.102 1.00 96.50 360 ALA A O 1
ATOM 2872 N N . PRO A 1 361 ? 24.597 -5.691 -14.678 1.00 94.06 361 PRO A N 1
ATOM 2873 C CA . PRO A 1 361 ? 25.352 -6.938 -14.864 1.00 94.06 361 PRO A CA 1
ATOM 2874 C C . PRO A 1 361 ? 24.985 -8.060 -13.883 1.00 94.06 361 PRO A C 1
ATOM 2876 O O . PRO A 1 361 ? 25.310 -9.217 -14.137 1.00 94.06 361 PRO A O 1
ATOM 2879 N N . GLN A 1 362 ? 24.348 -7.726 -12.759 1.00 95.56 362 GLN A N 1
ATOM 2880 C CA . GLN A 1 362 ? 23.907 -8.682 -11.737 1.00 95.56 362 GLN A CA 1
ATOM 2881 C C . GLN A 1 362 ? 22.397 -8.958 -11.805 1.00 95.56 362 GLN A C 1
ATOM 2883 O O . GLN A 1 362 ? 21.893 -9.776 -11.038 1.00 95.56 362 GLN A O 1
ATOM 2888 N N . CYS A 1 363 ? 21.679 -8.299 -12.719 1.00 97.75 363 CYS A N 1
ATOM 2889 C CA . CYS A 1 363 ? 20.230 -8.370 -12.780 1.00 97.75 363 CYS A CA 1
ATOM 2890 C C . CYS A 1 363 ? 19.751 -9.661 -13.449 1.00 97.75 363 CYS A C 1
ATOM 2892 O O . CYS A 1 363 ? 20.215 -10.048 -14.523 1.00 97.75 363 CYS A O 1
ATOM 2894 N N . THR A 1 364 ? 18.759 -10.301 -12.833 1.00 97.69 364 THR A N 1
ATOM 2895 C CA . THR A 1 364 ? 17.966 -11.353 -13.466 1.00 97.69 364 THR A CA 1
ATOM 2896 C C . THR A 1 364 ? 16.735 -10.742 -14.129 1.00 97.69 364 THR A C 1
ATOM 2898 O O . THR A 1 364 ? 15.836 -10.258 -13.439 1.00 97.69 364 THR A O 1
ATOM 2901 N N . PHE A 1 365 ? 16.667 -10.823 -15.458 1.00 97.06 365 PHE A N 1
ATOM 2902 C CA . PHE A 1 365 ? 15.499 -10.402 -16.232 1.00 97.06 365 PHE A CA 1
ATOM 2903 C C . PHE A 1 365 ? 14.497 -11.552 -16.381 1.00 97.06 365 PHE A C 1
ATOM 2905 O O . PHE A 1 365 ? 14.860 -12.657 -16.795 1.00 97.06 365 PHE A O 1
ATOM 2912 N N . LYS A 1 366 ? 13.224 -11.296 -16.067 1.00 97.56 366 LYS A N 1
ATOM 2913 C CA . LYS A 1 366 ? 12.108 -12.231 -16.270 1.00 97.56 366 LYS A CA 1
ATOM 2914 C C . LYS A 1 366 ? 11.019 -11.565 -17.102 1.00 97.56 366 LYS A C 1
ATOM 2916 O O . LYS A 1 366 ? 10.631 -10.437 -16.827 1.00 97.56 366 LYS A O 1
ATOM 2921 N N . TYR A 1 367 ? 10.493 -12.298 -18.076 1.00 96.44 367 TYR A N 1
ATOM 2922 C CA . TYR A 1 367 ? 9.387 -11.865 -18.927 1.00 96.44 367 TYR A CA 1
ATOM 2923 C C . TYR A 1 367 ? 8.305 -12.933 -18.855 1.00 96.44 367 TYR A C 1
ATOM 2925 O O . TYR A 1 367 ? 8.530 -14.079 -19.245 1.00 96.44 367 TYR A O 1
ATOM 2933 N N . LEU A 1 368 ? 7.165 -12.574 -18.280 1.00 96.56 368 LEU A N 1
ATOM 2934 C CA . LEU A 1 368 ? 6.073 -13.479 -17.961 1.00 96.56 368 LEU A CA 1
ATOM 2935 C C . LEU A 1 368 ? 4.807 -13.031 -18.686 1.00 96.56 368 LEU A C 1
ATOM 2937 O O . LEU A 1 368 ? 4.568 -11.841 -18.871 1.00 96.56 368 LEU A O 1
ATOM 2941 N N . ARG A 1 369 ? 3.970 -14.000 -19.045 1.00 95.56 369 ARG A N 1
ATOM 2942 C CA . ARG A 1 369 ? 2.598 -13.776 -19.501 1.00 95.56 369 ARG A CA 1
ATOM 2943 C C . ARG A 1 369 ? 1.662 -14.297 -18.423 1.00 95.56 369 ARG A C 1
ATOM 2945 O O . ARG A 1 369 ? 1.866 -15.410 -17.938 1.00 95.56 369 ARG A O 1
ATOM 2952 N N . SER A 1 370 ? 0.659 -13.513 -18.048 1.00 95.81 370 SER A N 1
ATOM 2953 C CA . SER A 1 370 ? -0.314 -13.895 -17.028 1.00 95.81 370 SER A CA 1
ATOM 2954 C C . SER A 1 370 ? -1.736 -13.750 -17.553 1.00 95.81 370 SER A C 1
ATOM 2956 O O . SER A 1 370 ? -2.097 -12.719 -18.116 1.00 95.81 370 SER A O 1
ATOM 2958 N N . THR A 1 371 ? -2.541 -14.787 -17.338 1.00 94.44 371 THR A N 1
ATOM 2959 C CA . THR A 1 371 ? -4.001 -14.770 -17.523 1.00 94.44 371 THR A CA 1
ATOM 2960 C C . THR A 1 371 ? -4.738 -14.406 -16.235 1.00 94.44 371 THR A C 1
ATOM 2962 O O . THR A 1 371 ? -5.964 -14.417 -16.212 1.00 94.44 371 THR A O 1
ATOM 2965 N N . LYS A 1 372 ? -4.012 -14.173 -15.135 1.00 94.62 372 LYS A N 1
ATOM 2966 C CA . LYS A 1 372 ? -4.610 -13.796 -13.854 1.00 94.62 372 LYS A CA 1
ATOM 2967 C C . LYS A 1 372 ? -5.153 -12.375 -13.927 1.00 94.62 372 LYS A C 1
ATOM 2969 O O . LYS A 1 372 ? -4.661 -11.550 -14.702 1.00 94.62 372 LYS A O 1
ATOM 2974 N N . SER A 1 373 ? -6.118 -12.073 -13.064 1.00 92.06 373 SER A N 1
ATOM 2975 C CA . SER A 1 373 ? -6.552 -10.690 -12.876 1.00 92.06 373 SER A CA 1
ATOM 2976 C C . SER A 1 373 ? -5.375 -9.812 -12.424 1.00 92.06 373 SER A C 1
ATOM 2978 O O . SER A 1 373 ? -4.395 -10.296 -11.852 1.00 92.06 373 SER A O 1
ATOM 2980 N N . SER A 1 374 ? -5.459 -8.497 -12.652 1.00 92.50 374 SER A N 1
ATOM 2981 C CA . SER A 1 374 ? -4.394 -7.576 -12.225 1.00 92.50 374 SER A CA 1
ATOM 2982 C C . SER A 1 374 ? -4.154 -7.618 -10.716 1.00 92.50 374 SER A C 1
ATOM 2984 O O . SER A 1 374 ? -3.025 -7.458 -10.274 1.00 92.50 374 SER A O 1
ATOM 2986 N N . GLU A 1 375 ? -5.212 -7.837 -9.932 1.00 90.81 375 GLU A N 1
ATOM 2987 C CA . GLU A 1 375 ? -5.137 -7.921 -8.472 1.00 90.81 375 GLU A CA 1
ATOM 2988 C C . GLU A 1 375 ? -4.420 -9.191 -8.015 1.00 90.81 375 GLU A C 1
ATOM 2990 O O . GLU A 1 375 ? -3.547 -9.124 -7.155 1.00 90.81 375 GLU A O 1
ATOM 2995 N N . GLU A 1 376 ? -4.736 -10.340 -8.616 1.00 91.06 376 GLU A N 1
ATOM 2996 C CA . GLU A 1 376 ? -4.047 -11.601 -8.326 1.00 91.06 376 GLU A CA 1
ATOM 2997 C C . GLU A 1 376 ? -2.579 -11.551 -8.748 1.00 91.06 376 GLU A C 1
ATOM 2999 O O . GLU A 1 376 ? -1.710 -11.974 -7.992 1.00 91.06 376 GLU A O 1
ATOM 3004 N N . ALA A 1 377 ? -2.286 -10.996 -9.926 1.00 94.75 377 ALA A N 1
ATOM 3005 C CA . ALA A 1 377 ? -0.915 -10.857 -10.400 1.00 94.75 377 ALA A CA 1
ATOM 3006 C C . ALA A 1 377 ? -0.099 -9.891 -9.521 1.00 94.75 377 ALA A C 1
ATOM 3008 O O . ALA A 1 377 ? 1.072 -10.150 -9.245 1.00 94.75 377 ALA A O 1
ATOM 3009 N N . LEU A 1 378 ? -0.716 -8.803 -9.044 1.00 94.31 378 LEU A N 1
ATOM 3010 C CA . LEU A 1 378 ? -0.100 -7.900 -8.072 1.00 94.31 378 LEU A CA 1
ATOM 3011 C C . LEU A 1 378 ? 0.151 -8.611 -6.735 1.00 94.31 378 LEU A C 1
ATOM 3013 O O . LEU A 1 378 ? 1.230 -8.468 -6.165 1.00 94.31 378 LEU A O 1
ATOM 3017 N N . ALA A 1 379 ? -0.807 -9.407 -6.253 1.00 91.62 379 ALA A N 1
ATOM 3018 C CA . ALA A 1 379 ? -0.645 -10.190 -5.032 1.00 91.62 379 ALA A CA 1
ATOM 3019 C C . ALA A 1 379 ? 0.497 -11.215 -5.151 1.00 91.62 379 ALA A C 1
ATOM 3021 O O . ALA A 1 379 ? 1.297 -11.332 -4.222 1.00 91.62 379 ALA A O 1
ATOM 3022 N N . ASP A 1 380 ? 0.624 -11.901 -6.293 1.00 93.50 380 ASP A N 1
ATOM 3023 C CA . ASP A 1 380 ? 1.755 -12.796 -6.566 1.00 93.50 380 ASP A CA 1
ATOM 3024 C C . ASP A 1 380 ? 3.087 -12.031 -6.562 1.00 93.50 380 ASP A C 1
ATOM 3026 O O . ASP A 1 380 ? 4.039 -12.465 -5.921 1.00 93.50 380 ASP A O 1
ATOM 3030 N N . ALA A 1 381 ? 3.151 -10.869 -7.223 1.00 95.00 381 ALA A N 1
ATOM 3031 C CA . ALA A 1 381 ? 4.353 -10.032 -7.261 1.00 95.00 381 ALA A CA 1
ATOM 3032 C C . ALA A 1 381 ? 4.777 -9.575 -5.854 1.00 95.00 381 ALA A C 1
ATOM 3034 O O . ALA A 1 381 ? 5.956 -9.613 -5.499 1.00 95.00 381 ALA A O 1
ATOM 3035 N N . MET A 1 382 ? 3.811 -9.183 -5.021 1.00 94.38 382 MET A N 1
ATOM 3036 C CA . MET A 1 382 ? 4.057 -8.846 -3.619 1.00 94.38 382 MET A CA 1
ATOM 3037 C C . MET A 1 382 ? 4.522 -10.062 -2.809 1.00 94.38 382 MET A C 1
ATOM 3039 O O . MET A 1 382 ? 5.385 -9.923 -1.941 1.00 94.38 382 MET A O 1
ATOM 3043 N N . ALA A 1 383 ? 3.975 -11.251 -3.069 1.00 92.00 383 ALA A N 1
ATOM 3044 C CA . ALA A 1 383 ? 4.372 -12.483 -2.391 1.00 92.00 383 ALA A CA 1
ATOM 3045 C C . ALA A 1 383 ? 5.794 -12.923 -2.769 1.00 92.00 383 ALA A C 1
ATOM 3047 O O . ALA A 1 383 ? 6.580 -13.249 -1.880 1.00 92.00 383 ALA A O 1
ATOM 3048 N N . ASP A 1 384 ? 6.151 -12.848 -4.052 1.00 93.50 384 ASP A N 1
ATOM 3049 C CA . ASP A 1 384 ? 7.488 -13.169 -4.568 1.00 93.50 384 ASP A CA 1
ATOM 3050 C C . ASP A 1 384 ? 8.583 -12.293 -3.938 1.00 93.50 384 ASP A C 1
ATOM 3052 O O . ASP A 1 384 ? 9.719 -12.736 -3.763 1.00 93.50 384 ASP A O 1
ATOM 3056 N N . LEU A 1 385 ? 8.232 -11.061 -3.558 1.00 92.44 385 LEU A N 1
ATOM 3057 C CA . LEU A 1 385 ? 9.121 -10.103 -2.897 1.00 92.44 385 LEU A CA 1
ATOM 3058 C C . LEU A 1 385 ? 9.036 -10.149 -1.360 1.00 92.44 385 LEU A C 1
ATOM 3060 O O . LEU A 1 385 ? 9.652 -9.326 -0.686 1.00 92.44 385 LEU A O 1
ATOM 3064 N N . GLY A 1 386 ? 8.274 -11.087 -0.786 1.00 92.44 386 GLY A N 1
ATOM 3065 C CA . GLY A 1 386 ? 8.108 -11.226 0.666 1.00 92.44 386 GLY A CA 1
ATOM 3066 C C . GLY A 1 386 ? 7.291 -10.105 1.325 1.00 92.44 386 GLY A C 1
ATOM 3067 O O . GLY A 1 386 ? 7.277 -9.987 2.550 1.00 92.44 386 GLY A O 1
ATOM 3068 N N . LEU A 1 387 ? 6.587 -9.287 0.538 1.00 88.81 387 LEU A N 1
ATOM 3069 C CA . LEU A 1 387 ? 5.753 -8.185 1.028 1.00 88.81 387 LEU A CA 1
ATOM 3070 C C . LEU A 1 387 ? 4.375 -8.666 1.504 1.00 88.81 387 LEU A C 1
ATOM 3072 O O . LEU A 1 387 ? 3.780 -8.049 2.381 1.00 88.81 387 LEU A O 1
ATOM 3076 N N . ALA A 1 388 ? 3.875 -9.785 0.969 1.00 72.00 388 ALA A N 1
ATOM 3077 C CA . ALA A 1 388 ? 2.542 -10.304 1.291 1.00 72.00 388 ALA A CA 1
ATOM 3078 C C . ALA A 1 388 ? 2.411 -10.891 2.714 1.00 72.00 388 ALA A C 1
ATOM 3080 O O . ALA A 1 388 ? 1.294 -11.095 3.187 1.00 72.00 388 ALA A O 1
ATOM 3081 N N . SER A 1 389 ? 3.525 -11.182 3.399 1.00 56.06 389 SER A N 1
ATOM 3082 C CA . SER A 1 389 ? 3.518 -11.930 4.670 1.00 56.06 389 SER A CA 1
ATOM 3083 C C . SER A 1 389 ? 4.006 -11.143 5.885 1.00 56.06 389 SER A C 1
ATOM 3085 O O . SER A 1 389 ? 3.683 -11.516 7.011 1.00 56.06 389 SER A O 1
ATOM 3087 N N . SER A 1 390 ? 4.745 -10.047 5.698 1.00 47.31 390 SER A N 1
ATOM 3088 C CA . SER A 1 390 ? 5.351 -9.336 6.831 1.00 47.31 390 SER A CA 1
ATOM 3089 C C . SER A 1 390 ? 4.353 -8.481 7.620 1.00 47.31 390 SER A C 1
ATOM 3091 O O . SER A 1 390 ? 4.539 -8.310 8.821 1.00 47.31 390 SER A O 1
ATOM 3093 N N . ALA A 1 391 ? 3.247 -8.032 7.015 1.00 48.22 391 ALA A N 1
ATOM 3094 C CA . ALA A 1 391 ? 2.197 -7.292 7.727 1.00 48.22 391 ALA A CA 1
ATOM 3095 C C . ALA A 1 391 ? 1.418 -8.142 8.759 1.00 48.22 391 ALA A C 1
ATOM 3097 O O . ALA A 1 391 ? 0.694 -7.588 9.574 1.00 48.22 391 ALA A O 1
ATOM 3098 N N . PHE A 1 392 ? 1.558 -9.476 8.756 1.00 44.59 392 PHE A N 1
ATOM 3099 C CA . PHE A 1 392 ? 0.705 -10.351 9.574 1.00 44.59 392 PHE A CA 1
ATOM 3100 C C . PHE A 1 392 ? 1.435 -11.330 10.505 1.00 44.59 392 PHE A C 1
ATOM 3102 O O . PHE A 1 392 ? 0.765 -11.936 11.333 1.00 44.59 392 PHE A O 1
ATOM 3109 N N . LEU A 1 393 ? 2.760 -11.520 10.400 1.00 37.47 393 LEU A N 1
ATOM 3110 C CA . LEU A 1 393 ? 3.439 -12.626 11.107 1.00 37.47 393 LEU A CA 1
ATOM 3111 C C . LEU A 1 393 ? 4.603 -12.249 12.036 1.00 37.47 393 LEU A C 1
ATOM 3113 O O . LEU A 1 393 ? 5.073 -13.124 12.757 1.00 37.47 393 LEU A O 1
ATOM 3117 N N . ASP A 1 394 ? 5.021 -10.983 12.103 1.00 35.75 394 ASP A N 1
ATOM 3118 C CA . ASP A 1 394 ? 6.115 -10.577 13.000 1.00 35.75 394 ASP A CA 1
ATOM 3119 C C . ASP A 1 394 ? 5.574 -9.907 14.272 1.00 35.75 394 ASP A C 1
ATOM 3121 O O . ASP A 1 394 ? 5.582 -8.682 14.409 1.00 35.75 394 ASP A O 1
ATOM 3125 N N . SER A 1 395 ? 5.099 -10.727 15.207 1.00 32.47 395 SER A N 1
ATOM 3126 C CA . SER A 1 395 ? 4.976 -10.364 16.622 1.00 32.47 395 SER A CA 1
ATOM 3127 C C . SER A 1 395 ? 5.868 -11.306 17.434 1.00 32.47 395 SER A C 1
ATOM 3129 O O . SER A 1 395 ? 5.391 -12.330 17.925 1.00 32.47 395 SER A O 1
ATOM 3131 N N . ASP A 1 396 ? 7.161 -10.978 17.496 1.00 32.06 396 ASP A N 1
ATOM 3132 C CA . ASP A 1 396 ? 8.146 -11.586 18.407 1.00 32.06 396 ASP A CA 1
ATOM 3133 C C . ASP A 1 396 ? 8.156 -10.877 19.771 1.00 32.06 396 ASP A C 1
ATOM 3135 O O . ASP A 1 396 ? 8.186 -9.620 19.792 1.00 32.06 396 ASP A O 1
#

Secondary structure (DSSP, 8-state):
------HHHHHHHHHHHSPPS-GGGHHHHHHHHHHHHHH-GGGHHHHHHHHHTEEEEE----TTHHHHHHHHHHHTT-BTTB--SEEEEE-TT-PPBTBPP------TTSS-----------------------------------------------STTHHHHHHHHHHHHHHHHH-TT--EEEEE--SS----TTSPPPSEEEEE-TT---EE--GGGS---TT-EEEEES-EEE--TT------SEEEEES-EEESGGGGGGG-TT--EEEEES-GGGSSGGGGGGS-TT--EEEEEES----TTS--PPPEE-TT--EEEEEEE---GGG--S--------HHHHHHHHHHHEE-TT-EEEEEEE-S-HHHHHHHHHHHTTHHHHHHH---

Foldseek 3Di:
DDDDDDVVVVVVVLLVVQDDPDVVCPVVNLVSLVVCVVVDVVCVVVSLVVNLLEDEDADDPDLCRLVVVLVVCVVSPFFPVHARQHYEYHCQVLDDPPPPPPPVPPPVPDDDDPDDDDDDDDDDDDDDDDDDDDDDDDDDDDDDDDDDDDDDDDPDPPPVNPRSVVCLVVVQVSNQRRHVNHAEYEYADYLDDHANCSHAAHLEYEYAPVVLPHADACPVSHNAACNYAYHYHSHEYEHDPVQADGRYAHYEYAQYEYDPLQAPQRSHLNHAYYEYFQYPSPLDVLSVLNHHLNHAYYEYEHQDRPDLPDDQDAAHERANHQEYEYEHEHPQPPPDPDDDDPDPDCQVSVVVNNVRRYHYPNYDYYYHYDPDDSVVVVLVVCVVVVNNPPSRPPDD